Protein AF-A0A8H3GCD7-F1 (afdb_monomer)

Organism: NCBI:txid456999

pLDDT: mean 83.31, std 15.94, range [31.16, 98.81]

Nearest PDB structures (foldseek):
  2j89-assembly1_A  TM=9.408E-01  e=2.373E-15  Populus trichocarpa
  7ot4-assembly1_A  TM=9.331E-01  e=2.633E-15  Escherichia coli
  1ff3-assembly3_C  TM=9.382E-01  e=7.830E-15  Escherichia coli
  1ff3-assembly2_B  TM=9.367E-01  e=1.706E-14  Escherichia coli
  6agv-assembly1_A  TM=9.580E-01  e=3.286E-13  Mus musculus

Radius of gyration: 29.62 Å; Cα contacts (8 Å, |Δi|>4): 896; chains: 1; bounding box: 62×45×95 Å

Foldseek 3Di:
DDPDQDWDKWKWFAAALLLVQQVCCVVCVVQFFDDKFWFWFQFDDPQDAPVNVVVQPGLIATMMMTTGRCVRDPLLNVLLVSPVRFPQQDAQDTVPRHHSNRGTEIADADPVSLVSNVVSQVVCCVPPPVVVVTDGPYYYHHTDDTHTHDPCSTNVCVVCCPLPPPCQVVQQVPLPDAEDEDADEDDCPDDDDPPQVLVSPLVSLQHQHYAYYAYHYADDAPDPSVLSSVLNNLVNHLNHQEDHYAYAHPDDDPGAAECQSNLVVNDLPDDNQNHQYDAHHYQHDQVVVCCQPPCVRSVQSHLLRVQNHAAYHDYHHLNHDQDQEHQLAVVCNSHVNYQAYHYELSNLLSCLPHPVLQRHQHYAYEDLQSDDEDSCVSVLVRQDALSNANHAYYEYEYPDPRPDAAELSSVVSVCRNYVNHQEYEYAGHHPDPVSNCVVVVPNPRHDDDYPYD

InterPro domains:
  IPR002569 Peptide methionine sulphoxide reductase MsrA domain [MF_01401] (7-171)
  IPR002569 Peptide methionine sulphoxide reductase MsrA domain [PF01625] (9-164)
  IPR002569 Peptide methionine sulphoxide reductase MsrA domain [TIGR00401] (8-162)
  IPR036509 Peptide methionine sulphoxide reductase MsrA superfamily [G3DSA:3.30.1060.10] (1-170)
  IPR036509 Peptide methionine sulphoxide reductase MsrA superfamily [SSF55068] (4-165)

Sequence (453 aa):
MASSDKVEVATFASGCFWGTEHIFVKHYKDKGLLKSQVGFTGGDVANPTYRQVCNKDTGHAEAARIEFDPAQLGYAELVEFFYRTHNPTTLDRQGNDVGPQYRSAIFTHSPEQERIAKEVTAEVQAKHFDPKGLKIVTSILPAGDWWAADESHQLYLFKNPNFAPADFYCFSAHRELKSVQISNGFVSTGEDEVENWMDRLPELLVFTNLTHFLFKSEAMGNNDSYIEAMTSLLESSPSLESLILNIEDVGKSAWAYSLTPVLEALGDQFVLPRLRTLRILGDVETEWYRFADDTTYPLRAFLVRHPRIRNFGIGLSPDGELYDGIDPDLLAELLPSVQHLAFPMFLCESVVTSKLALQIETLAITNLYLYDDDPFGPTFEVLCEDSLPKLRTLEIWASGGCEYKLETEVVEAFLLAAKELEVLDFEIQVDDIDEFESLLGTTDNLCRKSTSR

Solvent-accessible surface area (backbone atoms only — not comparable to full-atom values): 24217 Å² total; per-residue (Å²): 135,81,87,73,91,58,72,42,66,46,32,42,21,59,7,63,26,47,62,49,40,48,55,51,46,73,72,23,56,94,48,33,43,73,47,77,46,34,26,38,33,73,41,80,56,77,83,68,51,74,69,51,45,73,66,53,78,32,55,30,25,28,21,23,37,38,34,27,34,62,92,65,35,51,70,60,57,53,51,52,49,55,64,71,75,47,62,45,59,39,77,30,25,32,90,88,42,74,37,63,27,16,22,34,33,40,33,28,79,44,74,66,48,46,51,42,47,55,51,50,50,51,52,47,34,64,72,71,24,50,88,71,78,48,59,75,60,54,43,82,42,76,56,63,68,78,39,74,51,59,76,80,55,46,64,30,52,76,77,34,52,72,80,62,43,86,67,59,71,46,59,50,65,40,71,80,47,35,68,49,76,49,76,50,77,75,76,86,58,83,74,97,54,82,78,56,62,46,72,77,42,42,70,76,42,36,33,76,45,26,29,34,42,37,41,37,31,51,52,54,72,79,44,71,42,49,37,53,22,53,34,45,24,54,71,39,21,60,59,25,28,30,43,35,38,38,34,42,70,90,69,93,67,98,39,52,37,57,68,45,66,28,44,55,73,58,36,95,84,64,76,52,88,49,36,30,31,45,29,42,32,42,30,17,42,56,59,57,66,42,54,62,71,32,79,78,30,46,61,47,45,48,34,65,75,42,52,61,28,28,33,42,30,43,28,52,22,91,90,31,77,90,59,100,45,48,62,26,66,59,53,27,68,49,44,68,43,34,25,31,43,34,36,34,44,63,38,44,43,26,45,59,72,14,73,39,18,65,50,23,34,30,46,34,39,27,61,53,44,81,43,94,73,71,77,51,56,72,36,58,77,67,61,39,73,56,44,24,61,45,22,30,33,43,34,43,41,47,57,82,86,48,83,56,48,52,48,58,66,58,55,50,48,49,46,47,11,14,78,59,44,34,34,51,36,41,36,66,53,60,69,49,66,68,61,41,52,50,59,61,65,72,43,93,65,56,48,82,47,70,82,63,130

Structure (mmCIF, N/CA/C/O backbone):
data_AF-A0A8H3GCD7-F1
#
_entry.id   AF-A0A8H3GCD7-F1
#
loop_
_atom_site.group_PDB
_atom_site.id
_atom_site.type_symbol
_atom_site.label_atom_id
_atom_site.label_alt_id
_atom_site.label_comp_id
_atom_site.label_asym_id
_atom_site.label_entity_id
_atom_site.label_seq_id
_atom_site.pdbx_PDB_ins_code
_atom_site.Cartn_x
_atom_site.Cartn_y
_atom_site.Cartn_z
_atom_site.occupancy
_atom_site.B_iso_or_equiv
_atom_site.auth_seq_id
_atom_site.auth_comp_id
_atom_site.auth_asym_id
_atom_site.auth_atom_id
_atom_site.pdbx_PDB_model_num
ATOM 1 N N . MET A 1 1 ? 28.908 -23.692 -50.984 1.00 35.31 1 MET A N 1
ATOM 2 C CA . MET A 1 1 ? 29.854 -22.558 -50.982 1.00 35.31 1 MET A CA 1
ATOM 3 C C . MET A 1 1 ? 29.394 -21.586 -49.907 1.00 35.31 1 MET A C 1
ATOM 5 O O . MET A 1 1 ? 28.250 -21.170 -49.972 1.00 35.31 1 MET A O 1
ATOM 9 N N . ALA A 1 2 ? 30.272 -21.351 -48.925 1.00 34.25 2 ALA A N 1
ATOM 10 C CA . ALA A 1 2 ? 30.241 -20.352 -47.848 1.00 34.25 2 ALA A CA 1
ATOM 11 C C . ALA A 1 2 ? 28.932 -20.183 -47.040 1.00 34.25 2 ALA A C 1
ATOM 13 O O . ALA A 1 2 ? 28.189 -19.232 -47.251 1.00 34.25 2 ALA A O 1
ATOM 14 N N . SER A 1 3 ? 28.707 -21.052 -46.044 1.00 40.25 3 SER A N 1
ATOM 15 C CA . SER A 1 3 ? 28.036 -20.616 -44.810 1.00 40.25 3 SER A CA 1
ATOM 16 C C . SER A 1 3 ? 29.073 -19.777 -44.063 1.00 40.25 3 SER A C 1
ATOM 18 O O . SER A 1 3 ? 30.135 -20.276 -43.704 1.00 40.25 3 SER A O 1
ATOM 20 N N . SER A 1 4 ? 28.849 -18.470 -44.012 1.00 44.53 4 SER A N 1
ATOM 21 C CA . SER A 1 4 ? 29.680 -17.552 -43.245 1.00 44.53 4 SER A CA 1
ATOM 22 C C . SER A 1 4 ? 29.237 -17.647 -41.791 1.00 44.53 4 SER A C 1
ATOM 24 O O . SER A 1 4 ? 28.093 -17.303 -41.512 1.00 44.53 4 SER A O 1
ATOM 26 N N . ASP A 1 5 ? 30.148 -18.036 -40.898 1.00 56.69 5 ASP A N 1
ATOM 27 C CA . ASP A 1 5 ? 30.081 -17.871 -39.437 1.00 56.69 5 ASP A CA 1
ATOM 28 C C . ASP A 1 5 ? 29.991 -16.374 -39.063 1.00 56.69 5 ASP A C 1
ATOM 30 O O . ASP A 1 5 ? 30.919 -15.792 -38.499 1.00 56.69 5 ASP A O 1
ATOM 34 N N . LYS A 1 6 ? 28.936 -15.672 -39.491 1.00 78.69 6 LYS A N 1
ATOM 35 C CA . LYS A 1 6 ? 28.833 -14.222 -39.312 1.00 78.69 6 LYS A CA 1
ATOM 36 C C . LYS A 1 6 ? 28.045 -13.928 -38.050 1.00 78.69 6 LYS A C 1
ATOM 38 O O . LYS A 1 6 ? 26.835 -13.807 -38.100 1.00 78.69 6 LYS A O 1
ATOM 43 N N . VAL A 1 7 ? 28.746 -13.807 -36.930 1.00 93.50 7 VAL A N 1
ATOM 44 C CA . VAL A 1 7 ? 28.170 -13.246 -35.705 1.00 93.50 7 VAL A CA 1
ATOM 45 C C . VAL A 1 7 ? 27.760 -11.800 -35.975 1.00 93.50 7 VAL A C 1
ATOM 47 O O . VAL A 1 7 ? 28.567 -11.006 -36.467 1.00 93.50 7 VAL A O 1
ATOM 50 N N . GLU A 1 8 ? 26.514 -11.461 -35.664 1.00 97.12 8 GLU A N 1
ATOM 51 C CA . GLU A 1 8 ? 26.020 -10.087 -35.687 1.00 97.12 8 GLU A CA 1
ATOM 52 C C . GLU A 1 8 ? 25.859 -9.537 -34.272 1.00 97.12 8 GLU A C 1
ATOM 54 O O . GLU A 1 8 ? 25.695 -10.281 -33.307 1.00 97.12 8 GLU A O 1
ATOM 59 N N . VAL A 1 9 ? 25.927 -8.210 -34.155 1.00 98.06 9 VAL A N 1
ATOM 60 C CA . VAL A 1 9 ? 25.816 -7.495 -32.882 1.00 98.06 9 VAL A CA 1
ATOM 61 C C . VAL A 1 9 ? 24.574 -6.621 -32.909 1.00 98.06 9 VAL A C 1
ATOM 63 O O . VAL A 1 9 ? 24.376 -5.849 -33.845 1.00 98.06 9 VAL A O 1
ATOM 66 N N . ALA A 1 10 ? 23.754 -6.718 -31.870 1.00 97.69 10 ALA A N 1
ATOM 67 C CA . ALA A 1 10 ? 22.658 -5.803 -31.587 1.00 97.69 10 ALA A CA 1
ATOM 68 C C . ALA A 1 10 ? 22.927 -5.079 -30.262 1.00 97.69 10 ALA A C 1
ATOM 70 O O . ALA A 1 10 ? 23.525 -5.647 -29.347 1.00 97.69 10 ALA A O 1
ATOM 71 N N . THR A 1 11 ? 22.532 -3.812 -30.135 1.00 98.69 11 THR A N 1
ATOM 72 C CA . THR A 1 11 ? 22.706 -3.057 -28.886 1.00 98.69 11 THR A CA 1
ATOM 73 C C . THR A 1 11 ? 21.426 -2.316 -28.533 1.00 98.69 11 THR A C 1
ATOM 75 O O . THR A 1 11 ? 20.917 -1.526 -29.326 1.00 98.69 11 THR A O 1
ATOM 78 N N . PHE A 1 12 ? 20.911 -2.595 -27.338 1.00 98.56 12 PHE A N 1
ATOM 79 C CA . PHE A 1 12 ? 19.609 -2.139 -26.863 1.00 98.56 12 PHE A CA 1
ATOM 80 C C . PHE A 1 12 ? 19.746 -1.470 -25.496 1.00 98.56 12 PHE A C 1
ATOM 82 O O . PHE A 1 12 ? 20.410 -2.014 -24.617 1.00 98.56 12 PHE A O 1
ATOM 89 N N . ALA A 1 13 ? 19.094 -0.324 -25.315 1.00 98.06 13 ALA A N 1
ATOM 90 C CA . ALA A 1 13 ? 18.926 0.359 -24.037 1.00 98.06 13 ALA A CA 1
ATOM 91 C C . ALA A 1 13 ? 17.435 0.432 -23.697 1.00 98.06 13 ALA A C 1
ATOM 93 O O . ALA A 1 13 ? 16.632 0.887 -24.514 1.00 98.06 13 ALA A O 1
ATOM 94 N N . SER A 1 14 ? 17.061 -0.046 -22.514 1.00 94.31 14 SER A N 1
ATOM 95 C CA . SER A 1 14 ? 15.663 -0.132 -22.071 1.00 94.31 14 SER A CA 1
ATOM 96 C C . SER A 1 14 ? 15.550 -0.075 -20.548 1.00 94.31 14 SER A C 1
ATOM 98 O O . SER A 1 14 ? 14.868 -0.899 -19.946 1.00 94.31 14 SER A O 1
ATOM 100 N N . GLY A 1 15 ? 16.214 0.900 -19.923 1.00 91.38 15 GLY A N 1
ATOM 101 C CA . GLY A 1 15 ? 16.284 1.026 -18.462 1.00 91.38 15 GLY A CA 1
ATOM 102 C C . GLY A 1 15 ? 17.537 0.369 -17.895 1.00 91.38 15 GLY A C 1
ATOM 103 O O . GLY A 1 15 ? 18.540 0.278 -18.605 1.00 91.38 15 GLY A O 1
ATOM 104 N N . CYS A 1 16 ? 17.482 -0.101 -16.645 1.00 90.31 16 CYS A N 1
ATOM 105 C CA . CYS A 1 16 ? 18.598 -0.819 -16.036 1.00 90.31 16 CYS A CA 1
ATOM 106 C C . CYS A 1 16 ? 19.092 -1.966 -16.939 1.00 90.31 16 CYS A C 1
ATOM 108 O O . CYS A 1 16 ? 18.348 -2.887 -17.322 1.00 90.31 16 CYS A O 1
ATOM 110 N N . PHE A 1 17 ? 20.382 -1.940 -17.279 1.00 92.75 17 PHE A N 1
ATOM 111 C CA . PHE A 1 17 ? 20.977 -2.937 -18.172 1.00 92.75 17 PHE A CA 1
ATOM 112 C C . PHE A 1 17 ? 20.980 -4.368 -17.605 1.00 92.75 17 PHE A C 1
ATOM 114 O O . PHE A 1 17 ? 21.063 -5.320 -18.380 1.00 92.75 17 PHE A O 1
ATOM 121 N N . TRP A 1 18 ? 20.808 -4.548 -16.288 1.00 88.06 18 TRP A N 1
ATOM 122 C CA . TRP A 1 18 ? 20.750 -5.857 -15.637 1.00 88.06 18 TRP A CA 1
ATOM 123 C C . TRP A 1 18 ? 19.486 -6.608 -16.043 1.00 88.06 18 TRP A C 1
ATOM 125 O O . TRP A 1 18 ? 19.556 -7.776 -16.429 1.00 88.06 18 TRP A O 1
ATOM 135 N N . GLY A 1 19 ? 18.336 -5.925 -16.005 1.00 85.25 19 GLY A N 1
ATOM 136 C CA . GLY A 1 19 ? 17.061 -6.474 -16.464 1.00 85.25 19 GLY A CA 1
ATOM 137 C C . GLY A 1 19 ? 17.069 -6.719 -17.971 1.00 85.25 19 GLY A C 1
ATOM 138 O O . GLY A 1 19 ? 16.658 -7.787 -18.430 1.00 85.25 19 GLY A O 1
ATOM 139 N N . THR A 1 20 ? 17.624 -5.767 -18.729 1.00 89.50 20 THR A N 1
ATOM 140 C CA . THR A 1 20 ? 17.750 -5.869 -20.189 1.00 89.50 20 THR A CA 1
ATOM 141 C C . THR A 1 20 ? 18.585 -7.092 -20.588 1.00 89.50 20 THR A C 1
ATOM 143 O O . THR A 1 20 ? 18.106 -7.952 -21.321 1.00 89.50 20 THR A O 1
ATOM 146 N N . GLU A 1 21 ? 19.805 -7.253 -20.072 1.00 96.19 21 GLU A N 1
ATOM 147 C CA . GLU A 1 21 ? 20.622 -8.437 -20.363 1.00 96.19 21 GLU A CA 1
ATOM 148 C C . GLU A 1 21 ? 19.923 -9.732 -19.936 1.00 96.19 21 GLU A C 1
ATOM 150 O O . GLU A 1 21 ? 19.858 -10.689 -20.713 1.00 96.19 21 GLU A O 1
ATOM 155 N N . HIS A 1 22 ? 19.365 -9.761 -18.723 1.00 90.06 22 HIS A N 1
ATOM 156 C CA . HIS A 1 22 ? 18.743 -10.961 -18.181 1.00 90.06 22 HIS A CA 1
ATOM 157 C C . HIS A 1 22 ? 17.604 -11.473 -19.066 1.00 90.06 22 HIS A C 1
ATOM 159 O O . HIS A 1 22 ? 17.547 -12.673 -19.349 1.00 90.06 22 HIS A O 1
ATOM 165 N N . ILE A 1 23 ? 16.718 -10.589 -19.537 1.00 86.25 23 ILE A N 1
ATOM 166 C CA . ILE A 1 23 ? 15.549 -11.004 -20.317 1.00 86.25 23 ILE A CA 1
ATOM 167 C C . ILE A 1 23 ? 15.937 -11.514 -21.713 1.00 86.25 23 ILE A C 1
ATOM 169 O O . ILE A 1 23 ? 15.388 -12.525 -22.161 1.00 86.25 23 ILE A O 1
ATOM 173 N N . PHE A 1 24 ? 16.931 -10.896 -22.364 1.00 92.31 24 PHE A N 1
ATOM 174 C CA . PHE A 1 24 ? 17.464 -11.368 -23.647 1.00 92.31 24 PHE A CA 1
ATOM 175 C C . PHE A 1 24 ? 18.156 -12.724 -23.504 1.00 92.31 24 PHE A C 1
ATOM 177 O O . PHE A 1 24 ? 17.838 -13.656 -24.244 1.00 92.31 24 PHE A O 1
ATOM 184 N N . VAL A 1 25 ? 19.051 -12.870 -22.520 1.00 92.88 25 VAL A N 1
ATOM 185 C CA . VAL A 1 25 ? 19.749 -14.138 -22.268 1.00 92.88 25 VAL A CA 1
ATOM 186 C C . VAL A 1 25 ? 18.744 -15.235 -21.929 1.00 92.88 25 VAL A C 1
ATOM 188 O O . VAL A 1 25 ? 18.764 -16.293 -22.551 1.00 92.88 25 VAL A O 1
ATOM 191 N N . LYS A 1 26 ? 17.808 -14.993 -21.005 1.00 88.62 26 LYS A N 1
ATOM 192 C CA . LYS A 1 26 ? 16.801 -15.989 -20.609 1.00 88.62 26 LYS A CA 1
ATOM 193 C C . LYS A 1 26 ? 15.942 -16.450 -21.788 1.00 88.62 26 LYS A C 1
ATOM 195 O O . LYS A 1 26 ? 15.589 -17.625 -21.852 1.00 88.62 26 LYS A O 1
ATOM 200 N N . HIS A 1 27 ? 15.597 -15.549 -22.708 1.00 90.25 27 HIS A N 1
ATOM 201 C CA . HIS A 1 27 ? 14.736 -15.888 -23.837 1.00 90.25 27 HIS A CA 1
ATOM 202 C C . HIS A 1 27 ? 15.474 -16.581 -24.992 1.00 90.25 27 HIS A C 1
ATOM 204 O O . HIS A 1 27 ? 14.893 -17.477 -25.619 1.00 90.25 27 HIS A O 1
ATOM 210 N N . TYR A 1 28 ? 16.722 -16.181 -25.270 1.00 92.94 28 TYR A N 1
ATOM 211 C CA . TYR A 1 28 ? 17.442 -16.556 -26.493 1.00 92.94 28 TYR A CA 1
ATOM 212 C C . TYR A 1 28 ? 18.707 -17.401 -26.298 1.00 92.94 28 TYR A C 1
ATOM 214 O O . TYR A 1 28 ? 19.298 -17.794 -27.303 1.00 92.94 28 TYR A O 1
ATOM 222 N N . LYS A 1 29 ? 19.122 -17.725 -25.062 1.00 90.06 29 LYS A N 1
ATOM 223 C CA . LYS A 1 29 ? 20.351 -18.503 -24.780 1.00 90.06 29 LYS A CA 1
ATOM 224 C C . LYS A 1 29 ? 20.493 -19.773 -25.630 1.00 90.06 29 LYS A C 1
ATOM 226 O O . LYS A 1 29 ? 21.585 -20.066 -26.096 1.00 90.06 29 LYS A O 1
ATOM 231 N N . ASP A 1 30 ? 19.394 -20.486 -25.865 1.00 91.06 30 ASP A N 1
ATOM 232 C CA . ASP A 1 30 ? 19.376 -21.725 -26.659 1.00 91.06 30 ASP A CA 1
ATOM 233 C C . ASP A 1 30 ? 18.706 -21.532 -28.036 1.00 91.06 30 ASP A C 1
ATOM 235 O O . ASP A 1 30 ? 18.241 -22.486 -28.658 1.00 91.06 30 ASP A O 1
ATOM 239 N N . LYS A 1 31 ? 18.606 -20.280 -28.499 1.00 92.62 31 LYS A N 1
ATOM 240 C CA . LYS A 1 31 ? 17.922 -19.872 -29.737 1.00 92.62 31 LYS A CA 1
ATOM 241 C C . LYS A 1 31 ? 18.763 -18.895 -30.566 1.00 92.62 31 LYS A C 1
ATOM 243 O O . LYS A 1 31 ? 18.234 -17.943 -31.123 1.00 92.62 31 LYS A O 1
ATOM 248 N N . GLY A 1 32 ? 20.079 -19.093 -30.605 1.00 93.50 32 GLY A N 1
ATOM 249 C CA . GLY A 1 32 ? 20.980 -18.299 -31.446 1.00 93.50 32 GLY A CA 1
ATOM 250 C C . GLY A 1 32 ? 21.609 -17.066 -30.789 1.00 93.50 32 GLY A C 1
ATOM 251 O O . GLY A 1 32 ? 22.416 -16.412 -31.443 1.00 93.50 32 GLY A O 1
ATOM 252 N N . LEU A 1 33 ? 21.327 -16.752 -29.516 1.00 97.12 33 LEU A N 1
ATOM 253 C CA . LEU A 1 33 ? 22.147 -15.796 -28.757 1.00 97.12 33 LEU A CA 1
ATOM 254 C C . LEU A 1 33 ? 23.469 -16.464 -28.369 1.00 97.12 33 LEU A C 1
ATOM 256 O O . LEU A 1 33 ? 23.478 -17.504 -27.717 1.00 97.12 33 LEU A O 1
ATOM 260 N N . LEU A 1 34 ? 24.584 -15.852 -28.758 1.00 96.62 34 LEU A N 1
ATOM 261 C CA . LEU A 1 34 ? 25.930 -16.389 -28.555 1.00 96.62 34 LEU A CA 1
ATOM 262 C C . LEU A 1 34 ? 26.604 -15.787 -27.321 1.00 96.62 34 LEU A C 1
ATOM 264 O O . LEU A 1 34 ? 27.264 -16.500 -26.566 1.00 96.62 34 LEU A O 1
ATOM 268 N N . LYS A 1 35 ? 26.439 -14.477 -27.107 1.00 96.88 35 LYS A N 1
ATOM 269 C CA . LYS A 1 35 ? 27.037 -13.757 -25.976 1.00 96.88 35 LYS A CA 1
ATOM 270 C C . LYS A 1 35 ? 26.239 -12.502 -25.632 1.00 96.88 35 LYS A C 1
ATOM 272 O O . LYS A 1 35 ? 25.674 -11.858 -26.514 1.00 96.88 35 LYS A O 1
ATOM 277 N N . SER A 1 36 ? 26.233 -12.140 -24.354 1.00 97.19 36 SER A N 1
ATOM 278 C CA . SER A 1 36 ? 25.742 -10.853 -23.865 1.00 97.19 36 SER A CA 1
ATOM 279 C C . SER A 1 36 ? 26.852 -10.084 -23.148 1.00 97.19 36 SER A C 1
ATOM 281 O O . SER A 1 36 ? 27.802 -10.679 -22.632 1.00 97.19 36 SER A O 1
ATOM 283 N N . GLN A 1 37 ? 26.748 -8.758 -23.157 1.00 97.94 37 GLN A N 1
ATOM 284 C CA . GLN A 1 37 ? 27.563 -7.875 -22.332 1.00 97.94 37 GLN A CA 1
ATOM 285 C C . GLN A 1 37 ? 26.783 -6.599 -22.014 1.00 97.94 37 GLN A C 1
ATOM 287 O O . GLN A 1 37 ? 26.202 -5.998 -22.918 1.00 97.94 37 GLN A O 1
ATOM 292 N N . VAL A 1 38 ? 26.817 -6.140 -20.766 1.00 97.56 38 VAL A N 1
ATOM 293 C CA . VAL A 1 38 ? 26.276 -4.830 -20.371 1.00 97.56 38 VAL A CA 1
ATOM 294 C C . VAL A 1 38 ? 27.349 -3.747 -20.368 1.00 97.56 38 VAL A C 1
ATOM 296 O O . VAL A 1 38 ? 28.534 -4.015 -20.142 1.00 97.56 38 VAL A O 1
ATOM 299 N N . GLY A 1 39 ? 26.945 -2.512 -20.640 1.00 94.50 39 GLY A N 1
ATOM 300 C CA . GLY A 1 39 ? 27.859 -1.383 -20.725 1.00 94.50 39 GLY A CA 1
ATOM 301 C C . GLY A 1 39 ? 27.166 -0.066 -21.034 1.00 94.50 39 GLY A C 1
ATOM 302 O O . GLY A 1 39 ? 25.944 0.053 -20.942 1.00 94.50 39 GLY A O 1
ATOM 303 N N . PHE A 1 40 ? 27.978 0.918 -21.404 1.00 95.88 40 PHE A N 1
ATOM 304 C CA . PHE A 1 40 ? 27.573 2.297 -21.638 1.00 95.88 40 PHE A CA 1
ATOM 305 C C . PHE A 1 40 ? 27.879 2.707 -23.080 1.00 95.88 40 PHE A C 1
ATOM 307 O O . PHE A 1 40 ? 28.957 2.405 -23.606 1.00 95.88 40 PHE A O 1
ATOM 314 N N . THR A 1 41 ? 26.936 3.388 -23.733 1.00 97.44 41 THR A N 1
ATOM 315 C CA . THR A 1 41 ? 27.113 3.894 -25.104 1.00 97.44 41 THR A CA 1
ATOM 316 C C . THR A 1 41 ? 26.213 5.095 -25.403 1.00 97.44 41 THR A C 1
ATOM 318 O O . THR A 1 41 ? 25.260 5.377 -24.678 1.00 97.44 41 THR A O 1
ATOM 321 N N . GLY A 1 42 ? 26.500 5.808 -26.494 1.00 94.38 42 GLY A N 1
ATOM 322 C CA . GLY A 1 42 ? 25.681 6.923 -26.975 1.00 94.38 42 GLY A CA 1
ATOM 323 C C . GLY A 1 42 ? 25.852 8.241 -26.216 1.00 94.38 42 GLY A C 1
ATOM 324 O O . GLY A 1 42 ? 25.016 9.122 -26.398 1.00 94.38 42 GLY A O 1
ATOM 325 N N . GLY A 1 43 ? 26.879 8.359 -25.370 1.00 93.12 43 GLY A N 1
ATOM 326 C CA . GLY A 1 43 ? 27.286 9.586 -24.680 1.00 93.12 43 GLY A CA 1
ATOM 327 C C . GLY A 1 43 ? 28.672 10.087 -25.087 1.00 93.12 43 GLY A C 1
ATOM 328 O O . GLY A 1 43 ? 29.354 9.472 -25.907 1.00 93.12 43 GLY A O 1
ATOM 329 N N . ASP A 1 44 ? 29.098 11.186 -24.464 1.00 89.81 44 ASP A N 1
ATOM 330 C CA . ASP A 1 44 ? 30.265 11.975 -24.890 1.00 89.81 44 ASP A CA 1
ATOM 331 C C . ASP A 1 44 ? 31.530 11.719 -24.050 1.00 89.81 44 ASP A C 1
ATOM 333 O O . ASP A 1 44 ? 32.639 12.094 -24.436 1.00 89.81 44 ASP A O 1
ATOM 337 N N . VAL A 1 45 ? 31.391 11.086 -22.881 1.00 84.06 45 VAL A N 1
ATOM 338 C CA . VAL A 1 45 ? 32.514 10.848 -21.959 1.00 84.06 45 VAL A CA 1
ATOM 339 C C . VAL A 1 45 ? 33.236 9.549 -22.314 1.00 84.06 45 VAL A C 1
ATOM 341 O O . VAL A 1 45 ? 32.634 8.477 -22.303 1.00 84.06 45 VAL A O 1
ATOM 344 N N . ALA A 1 46 ? 34.539 9.616 -22.587 1.00 88.00 46 ALA A N 1
ATOM 345 C CA . ALA A 1 46 ? 35.352 8.425 -22.828 1.00 88.00 46 ALA A CA 1
ATOM 346 C C . ALA A 1 46 ? 35.638 7.655 -21.527 1.00 88.00 46 ALA A C 1
ATOM 348 O O . ALA A 1 46 ? 35.919 8.264 -20.495 1.00 88.00 46 ALA A O 1
ATOM 349 N N . ASN A 1 47 ? 35.619 6.321 -21.599 1.00 82.19 47 ASN A N 1
ATOM 350 C CA . ASN A 1 47 ? 35.868 5.401 -20.483 1.00 82.19 47 ASN A CA 1
ATOM 351 C C . ASN A 1 47 ? 35.118 5.773 -19.182 1.00 82.19 47 ASN A C 1
ATOM 353 O O . ASN A 1 47 ? 35.758 5.964 -18.142 1.00 82.19 47 ASN A O 1
ATOM 357 N N . PRO A 1 48 ? 33.780 5.932 -19.232 1.00 80.06 48 PRO A N 1
ATOM 358 C CA . PRO A 1 48 ? 32.992 6.329 -18.080 1.00 80.06 48 PRO A CA 1
ATOM 359 C C . PRO A 1 48 ? 32.976 5.213 -17.032 1.00 80.06 48 PRO A C 1
ATOM 361 O O . PRO A 1 48 ? 32.818 4.033 -17.341 1.00 80.06 48 PRO A O 1
ATOM 364 N N . THR A 1 49 ? 33.088 5.596 -15.766 1.00 70.00 49 THR A N 1
ATOM 365 C CA . THR A 1 49 ? 32.775 4.703 -14.645 1.00 70.00 49 THR A CA 1
ATOM 366 C C . THR A 1 49 ? 31.263 4.624 -14.439 1.00 70.00 49 THR A C 1
ATOM 368 O O . THR A 1 49 ? 30.547 5.589 -14.716 1.00 70.00 49 THR A O 1
ATOM 371 N N . TYR A 1 50 ? 30.770 3.521 -13.867 1.00 68.25 50 TYR A N 1
ATOM 372 C CA . TYR A 1 50 ? 29.349 3.381 -13.517 1.00 68.25 50 TYR A CA 1
ATOM 373 C C . TYR A 1 50 ? 28.836 4.568 -12.683 1.00 68.25 50 TYR A C 1
ATOM 375 O O . TYR A 1 50 ? 27.786 5.133 -12.979 1.00 68.25 50 TYR A O 1
ATOM 383 N N . ARG A 1 51 ? 29.632 5.038 -11.709 1.00 63.72 51 ARG A N 1
ATOM 384 C CA . ARG A 1 51 ? 29.297 6.209 -10.880 1.00 63.72 51 ARG A CA 1
ATOM 385 C C . ARG A 1 51 ? 29.129 7.490 -11.704 1.00 63.72 51 ARG A C 1
ATOM 387 O O . ARG A 1 51 ? 28.238 8.280 -11.417 1.00 63.72 51 ARG A O 1
ATOM 394 N N . GLN A 1 52 ? 29.955 7.703 -12.729 1.00 60.59 52 GLN A N 1
ATOM 395 C CA . GLN A 1 52 ? 29.810 8.865 -13.613 1.00 60.59 52 GLN A CA 1
ATOM 396 C C . GLN A 1 52 ? 28.528 8.785 -14.446 1.00 60.59 52 GLN A C 1
ATOM 398 O O . GLN A 1 52 ? 27.879 9.805 -14.646 1.00 60.59 52 GLN A O 1
ATOM 403 N N . VAL A 1 53 ? 28.135 7.590 -14.893 1.00 72.50 53 VAL A N 1
ATOM 404 C CA . VAL A 1 53 ? 26.873 7.395 -15.625 1.00 72.50 53 VAL A CA 1
ATOM 405 C C . VAL A 1 53 ? 25.663 7.601 -14.711 1.00 72.50 53 VAL A C 1
ATOM 407 O O . VAL A 1 53 ? 24.726 8.292 -15.104 1.00 72.50 53 VAL A O 1
ATOM 410 N N . CYS A 1 54 ? 25.721 7.120 -13.464 1.00 62.69 54 CYS A N 1
ATOM 411 C CA . CYS A 1 54 ? 24.680 7.348 -12.454 1.00 62.69 54 CYS A CA 1
ATOM 412 C C . CYS A 1 54 ? 24.436 8.840 -12.166 1.00 62.69 54 CYS A C 1
ATOM 414 O O . CYS A 1 54 ? 23.302 9.236 -11.901 1.00 62.69 54 CYS A O 1
ATOM 416 N N . ASN A 1 55 ? 25.475 9.676 -12.283 1.00 68.00 55 ASN A N 1
ATOM 417 C CA . ASN A 1 55 ? 25.383 11.132 -12.129 1.00 68.00 55 ASN A CA 1
ATOM 418 C C . ASN A 1 55 ? 24.694 11.839 -13.314 1.00 68.00 55 ASN A C 1
ATOM 420 O O . ASN A 1 55 ? 24.570 13.055 -13.291 1.00 68.00 55 ASN A O 1
ATOM 424 N N . LYS A 1 56 ? 24.232 11.102 -14.337 1.00 80.56 56 LYS A N 1
ATOM 425 C CA . LYS A 1 56 ? 23.396 11.573 -15.465 1.00 80.56 56 LYS A CA 1
ATOM 426 C C . LYS A 1 56 ? 24.066 12.532 -16.465 1.00 80.56 56 LYS A C 1
ATOM 428 O O . LYS A 1 56 ? 23.515 12.755 -17.539 1.00 80.56 56 LYS A O 1
ATOM 433 N N . ASP A 1 57 ? 25.283 12.999 -16.196 1.00 77.19 57 ASP A N 1
ATOM 434 C CA . ASP A 1 57 ? 25.958 14.041 -16.993 1.00 77.19 57 ASP A CA 1
ATOM 435 C C . ASP A 1 57 ? 26.861 13.518 -18.129 1.00 77.19 57 ASP A C 1
ATOM 437 O O . ASP A 1 57 ? 27.523 14.291 -18.818 1.00 77.19 57 ASP A O 1
ATOM 441 N N . THR A 1 58 ? 26.931 12.200 -18.344 1.00 85.50 58 THR A N 1
ATOM 442 C CA . THR A 1 58 ? 27.823 11.618 -19.371 1.00 85.50 58 THR A CA 1
ATOM 443 C C . THR A 1 58 ? 27.187 11.485 -20.756 1.00 85.50 58 THR A C 1
ATOM 445 O O . THR A 1 58 ? 27.894 11.232 -21.732 1.00 85.50 58 THR A O 1
ATOM 448 N N . GLY A 1 59 ? 25.856 11.583 -20.836 1.00 89.06 59 GLY A N 1
ATOM 449 C CA . GLY A 1 59 ? 25.067 11.304 -22.042 1.00 89.06 59 GLY A CA 1
ATOM 450 C C . GLY A 1 59 ? 24.917 9.813 -22.390 1.00 89.06 59 GLY A C 1
ATOM 451 O O . GLY A 1 59 ? 24.126 9.459 -23.270 1.00 89.06 59 GLY A O 1
ATOM 452 N N . HIS A 1 60 ? 25.630 8.907 -21.713 1.00 95.06 60 HIS A N 1
ATOM 453 C CA . HIS A 1 60 ? 25.550 7.476 -22.016 1.00 95.06 60 HIS A CA 1
ATOM 454 C C . HIS A 1 60 ? 24.212 6.878 -21.595 1.00 95.06 60 HIS A C 1
ATOM 456 O O . HIS A 1 60 ? 23.631 7.289 -20.598 1.00 95.06 60 HIS A O 1
ATOM 462 N N . ALA A 1 61 ? 23.735 5.907 -22.368 1.00 96.50 61 ALA A N 1
ATOM 463 C CA . ALA A 1 61 ? 22.692 4.976 -21.962 1.00 96.50 61 ALA A CA 1
ATOM 464 C C . ALA A 1 61 ? 23.321 3.730 -21.338 1.00 96.50 61 ALA A C 1
ATOM 466 O O . ALA A 1 61 ? 24.350 3.250 -21.822 1.00 96.50 61 ALA A O 1
ATOM 467 N N . GLU A 1 62 ? 22.659 3.174 -20.330 1.00 96.31 62 GLU A N 1
ATOM 468 C CA . GLU A 1 62 ? 22.843 1.780 -19.952 1.00 96.31 62 GLU A CA 1
ATOM 469 C C . GLU A 1 62 ? 22.268 0.880 -21.046 1.00 96.31 62 GLU A C 1
ATOM 471 O O . GLU A 1 62 ? 21.111 1.013 -21.448 1.00 96.31 62 GLU A O 1
ATOM 476 N N . ALA A 1 63 ? 23.093 -0.024 -21.566 1.00 97.81 63 ALA A N 1
ATOM 477 C CA . ALA A 1 63 ? 22.724 -0.859 -22.695 1.00 97.81 63 ALA A CA 1
ATOM 478 C C . ALA A 1 63 ? 23.237 -2.292 -22.546 1.00 97.81 63 ALA A C 1
ATOM 480 O O . ALA A 1 63 ? 24.261 -2.555 -21.912 1.00 97.81 63 ALA A O 1
ATOM 481 N N . ALA A 1 64 ? 22.539 -3.216 -23.200 1.00 98.19 64 ALA A N 1
ATOM 482 C CA . ALA A 1 64 ? 22.976 -4.584 -23.421 1.00 98.19 64 ALA A CA 1
ATOM 483 C C . ALA A 1 64 ? 23.402 -4.763 -24.882 1.00 98.19 64 ALA A C 1
ATOM 485 O O . ALA A 1 64 ? 22.668 -4.433 -25.818 1.00 98.19 64 ALA A O 1
ATOM 486 N N . ARG A 1 65 ? 24.594 -5.320 -25.076 1.00 98.31 65 ARG A N 1
ATOM 487 C CA . ARG A 1 65 ? 25.127 -5.767 -26.358 1.00 98.31 65 ARG A CA 1
ATOM 488 C C . ARG A 1 65 ? 24.926 -7.271 -26.484 1.00 98.31 65 ARG A C 1
ATOM 490 O O . ARG A 1 65 ? 25.411 -8.033 -25.652 1.00 98.31 65 ARG A O 1
ATOM 497 N N . ILE A 1 66 ? 24.234 -7.681 -27.539 1.00 98.12 66 ILE A N 1
ATOM 498 C CA . ILE A 1 66 ? 23.888 -9.068 -27.832 1.00 98.12 66 ILE A CA 1
ATOM 499 C C . ILE A 1 66 ? 24.622 -9.490 -29.103 1.00 98.12 66 ILE A C 1
ATOM 501 O O . ILE A 1 66 ? 24.398 -8.915 -30.165 1.00 98.12 66 ILE A O 1
ATOM 505 N N . GLU A 1 67 ? 25.496 -10.485 -28.992 1.00 98.19 67 GLU A N 1
ATOM 506 C CA . GLU A 1 67 ? 26.094 -11.182 -30.130 1.00 98.19 67 GLU A CA 1
ATOM 507 C C . GLU A 1 67 ? 25.212 -12.390 -30.470 1.00 98.19 67 GLU A C 1
ATOM 509 O O . GLU A 1 67 ? 24.909 -13.200 -29.588 1.00 98.19 67 GLU A O 1
ATOM 514 N N . PHE A 1 68 ? 24.781 -12.519 -31.723 1.00 97.69 68 PHE A N 1
ATOM 515 C CA . PHE A 1 68 ? 23.845 -13.559 -32.153 1.00 97.69 68 PHE A CA 1
ATOM 516 C C . PHE A 1 68 ? 24.225 -14.167 -33.508 1.00 97.69 68 PHE A C 1
ATOM 518 O O . PHE A 1 68 ? 24.934 -13.555 -34.309 1.00 97.69 68 PHE A O 1
ATOM 525 N N . ASP A 1 69 ? 23.753 -15.389 -33.748 1.00 97.00 69 ASP A N 1
ATOM 526 C CA . ASP A 1 69 ? 23.854 -16.081 -35.031 1.00 97.00 69 ASP A CA 1
ATOM 527 C C . ASP A 1 69 ? 22.648 -15.710 -35.920 1.00 97.00 69 ASP A C 1
ATOM 529 O O . ASP A 1 69 ? 21.534 -16.176 -35.651 1.00 97.00 69 ASP A O 1
ATOM 533 N N . PRO A 1 70 ? 22.833 -14.915 -36.993 1.00 95.38 70 PRO A N 1
ATOM 534 C CA . PRO A 1 70 ? 21.752 -14.486 -37.875 1.00 95.38 70 PRO A CA 1
ATOM 535 C C . PRO A 1 70 ? 21.125 -15.640 -38.673 1.00 95.38 70 PRO A C 1
ATOM 537 O O . PRO A 1 70 ? 20.072 -15.453 -39.280 1.00 95.38 70 PRO A O 1
ATOM 540 N N . ALA A 1 71 ? 21.736 -16.834 -38.687 1.00 94.25 71 ALA A N 1
ATOM 541 C CA . ALA A 1 71 ? 21.120 -18.029 -39.261 1.00 94.25 71 ALA A CA 1
ATOM 542 C C . ALA A 1 71 ? 20.050 -18.651 -38.344 1.00 94.25 71 ALA A C 1
ATOM 544 O O . ALA A 1 71 ? 19.213 -19.415 -38.827 1.00 94.25 71 ALA A O 1
ATOM 545 N N . GLN A 1 72 ? 20.075 -18.340 -37.043 1.00 94.88 72 GLN A N 1
ATOM 546 C CA . GLN A 1 72 ? 19.154 -18.879 -36.035 1.00 94.88 72 GLN A CA 1
ATOM 547 C C . GLN A 1 72 ? 18.224 -17.818 -35.439 1.00 94.88 72 GLN A C 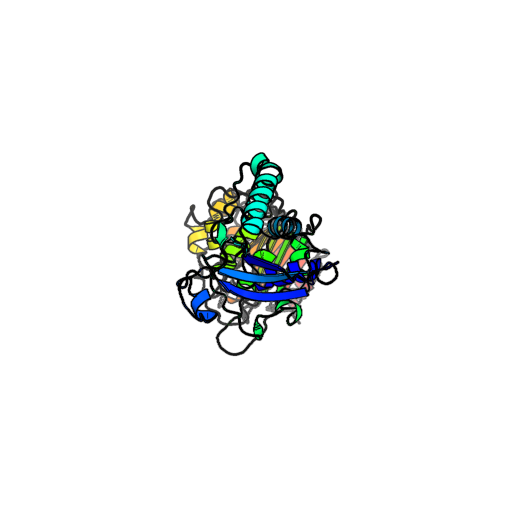1
ATOM 549 O O . GLN A 1 72 ? 17.089 -18.145 -35.102 1.00 94.88 72 GLN A O 1
ATOM 554 N N . LEU A 1 73 ? 18.688 -16.570 -35.322 1.00 95.38 73 LEU A N 1
ATOM 555 C CA . LEU A 1 73 ? 17.971 -15.468 -34.687 1.00 95.38 73 LEU A CA 1
ATOM 556 C C . LEU A 1 73 ? 18.013 -14.219 -35.568 1.00 95.38 73 LEU A C 1
ATOM 558 O O . LEU A 1 73 ? 19.082 -13.704 -35.879 1.00 95.38 73 LEU A O 1
ATOM 562 N N . GLY A 1 74 ? 16.849 -13.716 -35.974 1.00 96.69 74 GLY A N 1
ATOM 563 C CA . GLY A 1 74 ? 16.765 -12.529 -36.824 1.00 96.69 74 GLY A CA 1
ATOM 564 C C . GLY A 1 74 ? 16.878 -11.220 -36.036 1.00 96.69 74 GLY A C 1
ATOM 565 O O . GLY A 1 74 ? 16.329 -11.090 -34.945 1.00 96.69 74 GLY A O 1
ATOM 566 N N . TYR A 1 75 ? 17.491 -10.188 -36.627 1.00 98.31 75 TYR A N 1
ATOM 567 C CA . TYR A 1 75 ? 17.527 -8.855 -36.008 1.00 98.31 75 TYR A CA 1
ATOM 568 C C . TYR A 1 75 ? 16.121 -8.258 -35.803 1.00 98.31 75 TYR A C 1
ATOM 570 O O . TYR A 1 75 ? 15.856 -7.646 -34.773 1.00 98.31 75 TYR A O 1
ATOM 578 N N . ALA A 1 76 ? 15.190 -8.487 -36.738 1.00 98.25 76 ALA A N 1
ATOM 579 C CA . ALA A 1 76 ? 13.799 -8.045 -36.596 1.00 98.25 76 ALA A CA 1
ATOM 580 C C . ALA A 1 76 ? 13.110 -8.662 -35.364 1.00 98.25 76 ALA A C 1
ATOM 582 O O . ALA A 1 76 ? 12.383 -7.970 -34.656 1.00 98.25 76 ALA A O 1
ATOM 583 N N . GLU A 1 77 ? 13.389 -9.937 -35.076 1.00 97.19 77 GLU A N 1
ATOM 584 C CA . GLU A 1 77 ? 12.872 -10.649 -33.901 1.00 97.19 77 GLU A CA 1
ATOM 585 C C . GLU A 1 77 ? 13.439 -10.063 -32.599 1.00 97.19 77 GLU A C 1
ATOM 587 O O . GLU A 1 77 ? 12.698 -9.850 -31.639 1.00 97.19 77 GLU A O 1
ATOM 592 N N . LEU A 1 78 ? 14.730 -9.709 -32.583 1.00 98.06 78 LEU A N 1
ATOM 593 C CA . LEU A 1 78 ? 15.349 -9.011 -31.453 1.00 98.06 78 LEU A CA 1
ATOM 594 C C . LEU A 1 78 ? 14.716 -7.632 -31.204 1.00 98.06 78 LEU A C 1
ATOM 596 O O . LEU A 1 78 ? 14.443 -7.295 -30.052 1.00 98.06 78 LEU A O 1
ATOM 600 N N . VAL A 1 79 ? 14.450 -6.852 -32.259 1.00 98.62 79 VAL A N 1
ATOM 601 C CA . VAL A 1 79 ? 13.791 -5.537 -32.144 1.00 98.62 79 VAL A CA 1
ATOM 602 C C . VAL A 1 79 ? 12.337 -5.680 -31.685 1.00 98.62 79 VAL A C 1
ATOM 604 O O . VAL A 1 79 ? 11.882 -4.927 -30.827 1.00 98.62 79 VAL A O 1
ATOM 607 N N . GLU A 1 80 ? 11.593 -6.654 -32.208 1.00 95.88 80 GLU A N 1
ATOM 608 C CA . GLU A 1 80 ? 10.219 -6.895 -31.759 1.00 95.88 80 GLU A CA 1
ATOM 609 C C . GLU A 1 80 ? 10.195 -7.305 -30.281 1.00 95.88 80 GLU A C 1
ATOM 611 O O . GLU A 1 80 ? 9.377 -6.809 -29.504 1.00 95.88 80 GLU A O 1
ATOM 616 N N . PHE A 1 81 ? 11.114 -8.183 -29.873 1.00 94.44 81 PHE A N 1
ATOM 617 C CA . PHE A 1 81 ? 11.242 -8.606 -28.485 1.00 94.44 81 PHE A CA 1
ATOM 618 C C . PHE A 1 81 ? 11.609 -7.450 -27.562 1.00 94.44 81 PHE A C 1
ATOM 620 O O . PHE A 1 81 ? 10.965 -7.296 -26.530 1.00 94.44 81 PHE A O 1
ATOM 627 N N . PHE A 1 82 ? 12.554 -6.597 -27.962 1.00 96.75 82 PHE A N 1
ATOM 628 C CA . PHE A 1 82 ? 12.895 -5.367 -27.248 1.00 96.75 82 PHE A CA 1
ATOM 629 C C . PHE A 1 82 ? 11.646 -4.539 -26.905 1.00 96.75 82 PHE A C 1
ATOM 631 O O . PHE A 1 82 ? 11.461 -4.136 -25.759 1.00 96.75 82 PHE A O 1
ATOM 638 N N . TYR A 1 83 ? 10.725 -4.350 -27.853 1.00 92.62 83 TYR A N 1
ATOM 639 C CA . TYR A 1 83 ? 9.487 -3.601 -27.608 1.00 92.62 83 TYR A CA 1
ATOM 640 C C . TYR A 1 83 ? 8.488 -4.287 -26.667 1.00 92.62 83 TYR A C 1
ATOM 642 O O . TYR A 1 83 ? 7.575 -3.631 -26.166 1.00 92.62 83 TYR A O 1
ATOM 650 N N . ARG A 1 84 ? 8.636 -5.591 -26.414 1.00 87.81 84 ARG A N 1
ATOM 651 C CA . ARG A 1 84 ? 7.789 -6.348 -25.480 1.00 87.81 84 ARG A CA 1
ATOM 652 C C . ARG A 1 84 ? 8.308 -6.319 -24.042 1.00 87.81 84 ARG A C 1
ATOM 654 O O . ARG A 1 84 ? 7.563 -6.711 -23.148 1.00 87.81 84 ARG A O 1
ATOM 661 N N . THR A 1 85 ? 9.556 -5.910 -23.813 1.00 82.25 85 THR A N 1
ATOM 662 C CA . THR A 1 85 ? 10.224 -6.053 -22.506 1.00 82.25 85 THR A CA 1
ATOM 663 C C . THR A 1 85 ? 10.247 -4.786 -21.660 1.00 82.25 85 THR A C 1
ATOM 665 O O . THR A 1 85 ? 10.685 -4.848 -20.518 1.00 82.25 85 THR A O 1
ATOM 668 N N . HIS A 1 86 ? 9.811 -3.645 -22.192 1.00 87.94 86 HIS A N 1
ATOM 669 C CA . HIS A 1 86 ? 9.852 -2.355 -21.498 1.00 87.94 86 HIS A CA 1
ATOM 670 C C . HIS A 1 86 ? 8.725 -1.433 -21.994 1.00 87.94 86 HIS A C 1
ATOM 672 O O . HIS A 1 86 ? 7.966 -1.813 -22.888 1.00 87.94 86 HIS A O 1
ATOM 678 N N . ASN A 1 87 ? 8.597 -0.228 -21.430 1.00 88.81 87 ASN A N 1
ATOM 679 C CA . ASN A 1 87 ? 7.642 0.775 -21.900 1.00 88.81 87 ASN A CA 1
ATOM 680 C C . ASN A 1 87 ? 8.314 1.744 -22.896 1.00 88.81 87 ASN A C 1
ATOM 682 O O . ASN A 1 87 ? 8.981 2.688 -22.477 1.00 88.81 87 ASN A O 1
ATOM 686 N N . PRO A 1 88 ? 8.127 1.594 -24.218 1.00 93.75 88 PRO A N 1
ATOM 687 C CA . PRO A 1 88 ? 8.817 2.426 -25.203 1.00 93.75 88 PRO A CA 1
ATOM 688 C C . PRO A 1 88 ? 8.214 3.832 -25.360 1.00 93.75 88 PRO A C 1
ATOM 690 O O . PRO A 1 88 ? 8.636 4.572 -26.248 1.00 93.75 88 PRO A O 1
ATOM 693 N N . THR A 1 89 ? 7.202 4.203 -24.566 1.00 94.69 89 THR A N 1
ATOM 694 C CA . THR A 1 89 ? 6.494 5.494 -24.672 1.00 94.69 89 THR A CA 1
ATOM 695 C C . THR A 1 89 ? 6.901 6.493 -23.588 1.00 94.69 89 THR A C 1
ATOM 697 O O . THR A 1 89 ? 6.397 7.614 -23.579 1.00 94.69 89 THR A O 1
ATOM 700 N N . THR A 1 90 ? 7.787 6.106 -22.667 1.00 87.44 90 THR A N 1
ATOM 701 C CA . THR A 1 90 ? 8.303 6.962 -21.592 1.00 87.44 90 THR A CA 1
ATOM 702 C C . THR A 1 90 ? 9.687 7.496 -21.948 1.00 87.44 90 THR A C 1
ATOM 704 O O . THR A 1 90 ? 10.628 6.736 -22.180 1.00 87.44 90 THR A O 1
ATOM 707 N N . LEU A 1 91 ? 9.809 8.824 -22.012 1.00 95.25 91 LEU A N 1
ATOM 708 C CA . LEU A 1 91 ? 11.086 9.493 -22.255 1.00 95.25 91 LEU A CA 1
ATOM 709 C C . LEU A 1 91 ? 11.958 9.390 -20.998 1.00 95.25 91 LEU A C 1
ATOM 711 O O . LEU A 1 91 ? 11.475 9.688 -19.908 1.00 95.25 91 LEU A O 1
ATOM 715 N N . ASP A 1 92 ? 13.217 8.975 -21.166 1.00 92.06 92 ASP A N 1
ATOM 716 C CA . ASP A 1 92 ? 14.247 8.941 -20.113 1.00 92.06 92 ASP A CA 1
ATOM 717 C C . ASP A 1 92 ? 13.802 8.269 -18.798 1.00 92.06 92 ASP A C 1
ATOM 719 O O . ASP A 1 92 ? 14.190 8.676 -17.701 1.00 92.06 92 ASP A O 1
ATOM 723 N N . ARG A 1 93 ? 12.941 7.249 -18.900 1.00 86.69 93 ARG A N 1
ATOM 724 C CA . ARG A 1 93 ? 12.404 6.520 -17.748 1.00 86.69 93 ARG A CA 1
ATOM 725 C C . ARG A 1 93 ? 11.981 5.111 -18.121 1.00 86.69 93 ARG A C 1
ATOM 727 O O . ARG A 1 93 ? 11.277 4.956 -19.120 1.00 86.69 93 ARG A O 1
ATOM 734 N N . GLN A 1 94 ? 12.296 4.127 -17.280 1.00 79.69 94 GLN A N 1
ATOM 735 C CA . GLN A 1 94 ? 11.709 2.782 -17.312 1.00 79.69 94 GLN A CA 1
ATOM 736 C C . GLN A 1 94 ? 11.400 2.317 -15.888 1.00 79.69 94 GLN A C 1
ATOM 738 O O . GLN A 1 94 ? 12.306 2.184 -15.076 1.00 79.69 94 GLN A O 1
ATOM 743 N N . GLY A 1 95 ? 10.120 2.105 -15.572 1.00 78.00 95 GLY A N 1
ATOM 744 C CA . GLY A 1 95 ? 9.706 1.900 -14.179 1.00 78.00 95 GLY A CA 1
ATOM 745 C C . GLY A 1 95 ? 10.160 3.072 -13.300 1.00 78.00 95 GLY A C 1
ATOM 746 O O . GLY A 1 95 ? 9.950 4.235 -13.668 1.00 78.00 95 GLY A O 1
ATOM 747 N N . ASN A 1 96 ? 10.825 2.753 -12.190 1.00 66.56 96 ASN A N 1
ATOM 748 C CA . ASN A 1 96 ? 11.378 3.724 -11.237 1.00 66.56 96 ASN A CA 1
ATOM 749 C C . ASN A 1 96 ? 12.762 4.266 -11.638 1.00 66.56 96 ASN A C 1
ATOM 751 O O . ASN A 1 96 ? 13.249 5.229 -11.048 1.00 66.56 96 ASN A O 1
ATOM 755 N N . ASP A 1 97 ? 13.387 3.703 -12.672 1.00 72.88 97 ASP A N 1
ATOM 756 C CA . ASP A 1 97 ? 14.678 4.169 -13.164 1.00 72.88 97 ASP A CA 1
ATOM 757 C C . ASP A 1 97 ? 14.482 5.450 -13.991 1.00 72.88 97 ASP A C 1
ATOM 759 O O . ASP A 1 97 ? 14.088 5.402 -15.162 1.00 72.88 97 ASP A O 1
ATOM 763 N N . VAL A 1 98 ? 14.736 6.619 -13.381 1.00 81.25 98 VAL A N 1
ATOM 764 C CA . VAL A 1 98 ? 14.554 7.947 -14.004 1.00 81.25 98 VAL A CA 1
ATOM 765 C C . VAL A 1 98 ? 15.885 8.622 -14.335 1.00 81.25 98 VAL A C 1
ATOM 767 O O . VAL A 1 98 ? 16.677 8.974 -13.453 1.00 81.25 98 VAL A O 1
ATOM 770 N N . GLY A 1 99 ? 16.099 8.907 -15.615 1.00 86.56 99 GLY A N 1
ATOM 771 C CA . GLY A 1 99 ? 17.256 9.641 -16.109 1.00 86.56 99 GLY A CA 1
ATOM 772 C C . GLY A 1 99 ? 17.605 9.299 -17.558 1.00 86.56 99 GLY A C 1
ATOM 773 O O . GLY A 1 99 ? 17.202 8.250 -18.068 1.00 86.56 99 GLY A O 1
ATOM 774 N N . PRO A 1 100 ? 18.393 10.155 -18.231 1.00 90.25 100 PRO A N 1
ATOM 775 C CA . PRO A 1 100 ? 18.780 9.954 -19.628 1.00 90.25 100 PRO A CA 1
ATOM 776 C C . PRO A 1 100 ? 19.558 8.651 -19.851 1.00 90.25 100 PRO A C 1
ATOM 778 O O . PRO A 1 100 ? 19.536 8.106 -20.956 1.00 90.25 100 PRO A O 1
ATOM 781 N N . GLN A 1 101 ? 20.211 8.110 -18.819 1.00 90.38 101 GLN A N 1
ATOM 782 C CA . GLN A 1 101 ? 20.877 6.811 -18.885 1.00 90.38 101 GLN A CA 1
ATOM 783 C C . GLN A 1 101 ? 19.910 5.628 -19.029 1.00 90.38 101 GLN A C 1
ATOM 785 O O . GLN A 1 101 ? 20.302 4.586 -19.545 1.00 90.38 101 GLN A O 1
ATOM 790 N N . TYR A 1 102 ? 18.642 5.805 -18.655 1.00 92.94 102 TYR A N 1
ATOM 791 C CA . TYR A 1 102 ? 17.595 4.781 -18.702 1.00 92.94 102 TYR A CA 1
ATOM 792 C C . TYR A 1 102 ? 16.652 4.939 -19.901 1.00 92.94 102 TYR A C 1
ATOM 794 O O . TYR A 1 102 ? 15.607 4.291 -19.979 1.00 92.94 102 TYR A O 1
ATOM 802 N N . ARG A 1 103 ? 17.003 5.809 -20.854 1.00 96.69 103 ARG A N 1
ATOM 803 C CA . ARG A 1 103 ? 16.221 6.038 -22.071 1.00 96.69 103 ARG A CA 1
ATOM 804 C C . ARG A 1 103 ? 16.063 4.766 -22.905 1.00 96.69 103 ARG A C 1
ATOM 806 O O . ARG A 1 103 ? 16.971 3.941 -22.993 1.00 96.69 103 ARG A O 1
ATOM 813 N N . SER A 1 104 ? 14.932 4.658 -23.596 1.00 98.12 104 SER A N 1
ATOM 814 C CA . SER A 1 104 ? 14.726 3.623 -24.611 1.00 98.12 104 SER A CA 1
ATOM 815 C C . SER A 1 104 ? 15.502 3.975 -25.888 1.00 98.12 104 SER A C 1
ATOM 817 O O . SER A 1 104 ? 15.243 5.011 -26.512 1.00 98.12 104 SER A O 1
ATOM 819 N N . ALA A 1 105 ? 16.454 3.132 -26.295 1.00 98.5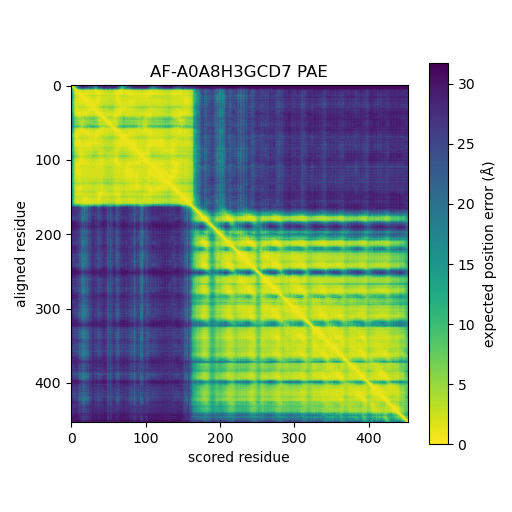6 105 ALA A N 1
ATOM 820 C CA . ALA A 1 105 ? 17.217 3.326 -27.525 1.00 98.56 105 ALA A CA 1
ATOM 821 C C . ALA A 1 105 ? 17.661 2.013 -28.191 1.00 98.56 105 ALA A C 1
ATOM 823 O O . ALA A 1 105 ? 17.974 1.022 -27.533 1.00 98.56 105 ALA A O 1
ATOM 824 N N . ILE A 1 106 ? 17.742 2.041 -29.521 1.00 98.81 106 ILE A N 1
ATOM 825 C CA . ILE A 1 106 ? 18.320 0.994 -30.364 1.00 98.81 106 ILE A CA 1
ATOM 826 C C . ILE A 1 106 ? 19.565 1.577 -31.032 1.00 98.81 106 ILE A C 1
ATOM 828 O O . ILE A 1 106 ? 19.473 2.547 -31.788 1.00 98.81 106 ILE A O 1
ATOM 832 N N . PHE A 1 107 ? 20.720 0.972 -30.765 1.00 98.62 107 PHE A N 1
ATOM 833 C CA . PHE A 1 107 ? 22.002 1.354 -31.350 1.00 98.62 107 PHE A CA 1
ATOM 834 C C . PHE A 1 107 ? 22.363 0.378 -32.475 1.00 98.62 107 PHE A C 1
ATOM 836 O O . PHE A 1 107 ? 22.694 -0.786 -32.233 1.00 98.62 107 PHE A O 1
ATOM 843 N N . THR A 1 108 ? 22.255 0.840 -33.718 1.00 98.25 108 THR A N 1
ATOM 844 C CA . THR A 1 108 ? 22.331 0.009 -34.927 1.00 98.25 108 THR A CA 1
ATOM 845 C C . THR A 1 108 ? 23.762 -0.085 -35.449 1.00 98.25 108 THR A C 1
ATOM 847 O O . THR A 1 108 ? 24.436 0.935 -35.597 1.00 98.25 108 THR A O 1
ATOM 850 N N . HIS A 1 109 ? 24.215 -1.291 -35.797 1.00 97.62 109 HIS A N 1
ATOM 851 C CA . HIS A 1 109 ? 25.588 -1.570 -36.253 1.00 97.62 109 HIS A CA 1
ATOM 852 C C . HIS A 1 109 ? 25.739 -1.604 -37.780 1.00 97.62 109 HIS A C 1
ATOM 854 O O . HIS A 1 109 ? 26.843 -1.763 -38.300 1.00 97.62 109 HIS A O 1
ATOM 860 N N . SER A 1 110 ? 24.639 -1.464 -38.523 1.00 97.50 110 SER A N 1
ATOM 861 C CA . SER A 1 110 ? 24.650 -1.393 -39.984 1.00 97.50 110 SER A CA 1
ATOM 862 C C . SER A 1 110 ? 23.441 -0.615 -40.523 1.00 97.50 110 SER A C 1
ATOM 864 O O . SER A 1 110 ? 22.419 -0.526 -39.837 1.00 97.50 110 SER A O 1
ATOM 866 N N . PRO A 1 111 ? 23.504 -0.106 -41.769 1.00 97.94 111 PRO A N 1
ATOM 867 C CA . PRO A 1 111 ? 22.345 0.510 -42.422 1.00 97.94 111 PRO A CA 1
ATOM 868 C C . PRO A 1 111 ? 21.143 -0.436 -42.542 1.00 97.94 111 PRO A C 1
ATOM 870 O O . PRO A 1 111 ? 19.998 0.006 -42.519 1.00 97.94 111 PRO A O 1
ATOM 873 N N . GLU A 1 112 ? 21.396 -1.743 -42.654 1.00 97.75 112 GLU A N 1
ATOM 874 C CA . GLU A 1 112 ? 20.333 -2.744 -42.718 1.00 97.75 112 GLU A CA 1
ATOM 875 C C . GLU A 1 112 ? 19.642 -2.916 -41.360 1.00 97.75 112 GLU A C 1
ATOM 877 O O . GLU A 1 112 ? 18.416 -2.965 -41.305 1.00 97.75 112 GLU A O 1
ATOM 882 N N . GLN A 1 113 ? 20.398 -2.910 -40.256 1.00 98.44 113 GLN A N 1
ATOM 883 C CA . GLN A 1 113 ? 19.808 -2.881 -38.916 1.00 98.44 113 GLN A CA 1
ATOM 884 C C . GLN A 1 113 ? 18.982 -1.612 -38.691 1.00 98.44 113 GLN A C 1
ATOM 886 O O . GLN A 1 113 ? 17.888 -1.693 -38.146 1.00 98.44 113 GLN A O 1
ATOM 891 N N . GLU A 1 114 ? 19.453 -0.450 -39.146 1.00 98.56 114 GLU A N 1
ATOM 892 C CA . GLU A 1 114 ? 18.685 0.796 -39.046 1.00 98.56 114 GLU A CA 1
ATOM 893 C C . GLU A 1 114 ? 17.357 0.723 -39.811 1.00 98.56 114 GLU A C 1
ATOM 895 O O . GLU A 1 114 ? 16.315 1.121 -39.282 1.00 98.56 114 GLU A O 1
ATOM 900 N N . ARG A 1 115 ? 17.379 0.177 -41.033 1.00 98.75 115 ARG A N 1
ATOM 901 C CA . ARG A 1 115 ? 16.175 -0.041 -41.844 1.00 98.75 115 ARG A CA 1
ATOM 902 C C . ARG A 1 115 ? 15.194 -0.975 -41.135 1.00 98.75 115 ARG A C 1
ATOM 904 O O . ARG A 1 115 ? 14.036 -0.606 -40.956 1.00 98.75 115 ARG A O 1
ATOM 911 N N . ILE A 1 116 ? 15.667 -2.142 -40.693 1.00 98.69 116 ILE A N 1
ATOM 912 C CA . ILE A 1 116 ? 14.843 -3.141 -40.000 1.00 98.69 116 ILE A CA 1
ATOM 913 C C . ILE A 1 116 ? 14.283 -2.571 -38.694 1.00 98.69 116 ILE A C 1
ATOM 915 O O . ILE A 1 116 ? 13.095 -2.726 -38.432 1.00 98.69 116 ILE A O 1
ATOM 919 N N . ALA A 1 117 ? 15.102 -1.884 -37.890 1.00 98.69 117 ALA A N 1
ATOM 920 C CA . ALA A 1 117 ? 14.652 -1.282 -36.641 1.00 98.69 117 ALA A CA 1
ATOM 921 C C . ALA A 1 117 ? 13.495 -0.311 -36.897 1.00 98.69 117 ALA A C 1
ATOM 923 O O . ALA A 1 117 ? 12.446 -0.447 -36.281 1.00 98.69 117 ALA A O 1
ATOM 924 N N . LYS A 1 118 ? 13.636 0.602 -37.867 1.00 98.75 118 LYS A N 1
ATOM 925 C CA . LYS A 1 118 ? 12.581 1.562 -38.231 1.00 98.75 118 LYS A CA 1
ATOM 926 C C . LYS A 1 118 ? 11.295 0.884 -38.706 1.00 98.75 118 LYS A C 1
ATOM 928 O O . LYS A 1 118 ? 10.212 1.329 -38.331 1.00 98.75 118 LYS A O 1
ATOM 933 N N . GLU A 1 119 ? 11.406 -0.165 -39.517 1.00 98.81 119 GLU A N 1
ATOM 934 C CA . GLU A 1 119 ? 10.252 -0.931 -40.004 1.00 98.81 119 GLU A CA 1
ATOM 935 C C . GLU A 1 119 ? 9.515 -1.623 -38.857 1.00 98.81 119 GLU A C 1
ATOM 937 O O . GLU A 1 119 ? 8.319 -1.392 -38.675 1.00 98.81 119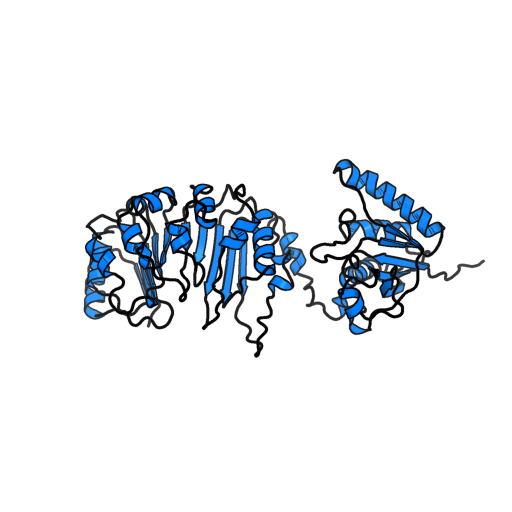 GLU A O 1
ATOM 942 N N . VAL A 1 120 ? 10.231 -2.376 -38.018 1.00 98.75 120 VAL A N 1
ATOM 943 C CA . VAL A 1 120 ? 9.636 -3.070 -36.868 1.00 98.75 120 VAL A CA 1
ATOM 944 C C . VAL A 1 120 ? 9.039 -2.072 -35.874 1.00 98.75 120 VAL A C 1
ATOM 946 O O . VAL A 1 120 ? 7.926 -2.281 -35.398 1.00 98.75 120 VAL A O 1
ATOM 949 N N . THR A 1 121 ? 9.708 -0.949 -35.593 1.00 98.62 121 THR A N 1
ATOM 950 C CA . THR A 1 121 ? 9.157 0.115 -34.738 1.00 98.62 121 THR A CA 1
ATOM 951 C C . THR A 1 121 ? 7.843 0.662 -35.290 1.00 98.62 121 THR A C 1
ATOM 953 O O . THR A 1 121 ? 6.899 0.854 -34.524 1.00 98.62 121 THR A O 1
ATOM 956 N N . ALA A 1 122 ? 7.751 0.901 -36.602 1.00 98.62 122 ALA A N 1
ATOM 957 C CA . ALA A 1 122 ? 6.530 1.397 -37.232 1.00 98.62 122 ALA A CA 1
ATOM 958 C C . ALA A 1 122 ? 5.391 0.365 -37.176 1.00 98.62 122 ALA A C 1
ATOM 960 O O . ALA A 1 122 ? 4.249 0.720 -36.878 1.00 98.62 122 ALA A O 1
ATOM 961 N N . GLU A 1 123 ? 5.695 -0.915 -37.402 1.00 98.50 123 GLU A N 1
ATOM 962 C CA . GLU A 1 123 ? 4.725 -2.007 -37.273 1.00 98.50 123 GLU A CA 1
ATOM 963 C C . GLU A 1 123 ? 4.214 -2.145 -35.833 1.00 98.50 123 GLU A C 1
ATOM 965 O O . GLU A 1 123 ? 3.006 -2.239 -35.598 1.00 98.50 123 GLU A O 1
ATOM 970 N N . VAL A 1 124 ? 5.123 -2.105 -34.857 1.00 97.12 124 VAL A N 1
ATOM 971 C CA . VAL A 1 124 ? 4.798 -2.173 -33.430 1.00 97.12 124 VAL A CA 1
ATOM 972 C C . VAL A 1 124 ? 3.965 -0.960 -33.003 1.00 97.12 124 VAL A C 1
ATOM 974 O O . VAL A 1 124 ? 2.953 -1.140 -32.320 1.00 97.12 124 VAL A O 1
ATOM 977 N N . GLN A 1 125 ? 4.330 0.252 -33.437 1.00 97.88 125 GLN A N 1
ATOM 978 C CA . GLN A 1 125 ? 3.562 1.480 -33.210 1.00 97.88 125 GLN A CA 1
ATOM 979 C C . GLN A 1 125 ? 2.118 1.316 -33.701 1.00 97.88 125 GLN A C 1
ATOM 981 O O . GLN A 1 125 ? 1.185 1.419 -32.901 1.00 97.88 125 GLN A O 1
ATOM 986 N N . ALA A 1 126 ? 1.941 0.974 -34.981 1.00 98.25 126 ALA A N 1
ATOM 987 C CA . ALA A 1 126 ? 0.630 0.844 -35.612 1.00 98.25 126 ALA A CA 1
ATOM 988 C C . ALA A 1 126 ? -0.239 -0.237 -34.956 1.00 98.25 126 ALA A C 1
ATOM 990 O O . ALA A 1 126 ? -1.449 -0.075 -34.788 1.00 98.25 126 ALA A O 1
ATOM 991 N N . LYS A 1 127 ? 0.373 -1.358 -34.566 1.00 95.69 127 LYS A N 1
ATOM 992 C CA . LYS A 1 127 ? -0.352 -2.518 -34.043 1.00 95.69 127 LYS A CA 1
ATOM 993 C C . LYS A 1 127 ? -0.691 -2.407 -32.558 1.00 95.69 127 LYS A C 1
ATOM 995 O O . LYS A 1 127 ? -1.751 -2.876 -32.145 1.00 95.69 127 LYS A O 1
ATOM 1000 N N . HIS A 1 128 ? 0.201 -1.842 -31.745 1.00 90.12 128 HIS A N 1
ATOM 1001 C CA . HIS A 1 128 ? 0.123 -1.960 -30.285 1.00 90.12 128 HIS A CA 1
ATOM 1002 C C . HIS A 1 128 ? -0.047 -0.633 -29.539 1.00 90.12 128 HIS A C 1
ATOM 1004 O O . HIS A 1 128 ? -0.544 -0.657 -28.405 1.00 90.12 128 HIS A O 1
ATOM 1010 N N . PHE A 1 129 ? 0.320 0.498 -30.151 1.00 89.31 129 PHE A N 1
ATOM 1011 C CA . PHE A 1 129 ? 0.356 1.804 -29.485 1.00 89.31 129 PHE A CA 1
ATOM 1012 C C . PHE A 1 129 ? -0.625 2.820 -30.087 1.00 89.31 129 PHE A C 1
ATOM 1014 O O . PHE A 1 129 ? -1.326 3.483 -29.320 1.00 89.31 129 PHE A O 1
ATOM 1021 N N . ASP A 1 130 ? -0.797 2.857 -31.413 1.00 96.38 130 ASP A N 1
ATOM 1022 C CA . ASP A 1 130 ? -1.795 3.711 -32.081 1.00 96.38 130 ASP A CA 1
ATOM 1023 C C . ASP A 1 130 ? -3.230 3.477 -31.567 1.00 96.38 130 ASP A C 1
ATOM 1025 O O . ASP A 1 130 ? -3.898 4.457 -31.229 1.00 96.38 130 ASP A O 1
ATOM 1029 N N . PRO A 1 131 ? -3.717 2.226 -31.382 1.00 96.00 131 PRO A N 1
ATOM 1030 C CA . PRO A 1 131 ? -5.058 1.986 -30.836 1.00 96.00 131 PRO A CA 1
ATOM 1031 C C . PRO A 1 131 ? -5.255 2.506 -29.406 1.00 96.00 131 PRO A C 1
ATOM 1033 O O . PRO A 1 131 ? -6.388 2.620 -28.944 1.00 96.00 131 PRO A O 1
ATOM 1036 N N . LYS A 1 132 ? -4.158 2.788 -28.693 1.00 92.75 132 LYS A N 1
ATOM 1037 C CA . LYS A 1 132 ? -4.147 3.306 -27.320 1.00 92.75 132 LYS A CA 1
ATOM 1038 C C . LYS A 1 132 ? -3.879 4.813 -27.261 1.00 92.75 132 LYS A C 1
ATOM 1040 O O . LYS A 1 132 ? -3.838 5.363 -26.167 1.00 92.75 132 LYS A O 1
ATOM 1045 N N . GLY A 1 133 ? -3.661 5.473 -28.402 1.00 95.00 133 GLY A N 1
ATOM 1046 C CA . GLY A 1 133 ? -3.271 6.884 -28.452 1.00 95.00 133 GLY A CA 1
ATOM 1047 C C . GLY A 1 133 ? -1.882 7.167 -27.866 1.00 95.00 133 GLY A C 1
ATOM 1048 O O . GLY A 1 133 ? -1.618 8.292 -27.451 1.00 95.00 133 GLY A O 1
ATOM 1049 N N . LEU A 1 134 ? -1.002 6.161 -27.807 1.00 93.69 134 LEU A N 1
ATOM 1050 C CA . LEU A 1 134 ? 0.353 6.285 -27.269 1.00 93.69 134 LEU A CA 1
ATOM 1051 C C . LEU A 1 134 ? 1.384 6.334 -28.399 1.00 93.69 134 LEU A C 1
ATOM 1053 O O . LEU A 1 134 ? 1.197 5.714 -29.443 1.00 93.69 134 LEU A O 1
ATOM 1057 N N . LYS A 1 135 ? 2.502 7.031 -28.179 1.00 97.94 135 LYS A N 1
ATOM 1058 C CA . LYS A 1 135 ? 3.586 7.167 -29.160 1.00 97.94 135 LYS A CA 1
ATOM 1059 C C . LYS A 1 135 ? 4.893 6.600 -28.613 1.00 97.94 135 LYS A C 1
ATOM 1061 O O . LYS A 1 135 ? 5.315 6.976 -27.525 1.00 97.94 135 LYS A O 1
ATOM 1066 N N . ILE A 1 136 ? 5.545 5.743 -29.391 1.00 98.31 136 ILE A N 1
ATOM 1067 C CA . ILE A 1 136 ? 6.900 5.261 -29.136 1.00 98.31 136 ILE A CA 1
ATOM 1068 C C . ILE A 1 136 ? 7.878 6.436 -29.242 1.00 98.31 136 ILE A C 1
ATOM 1070 O O . ILE A 1 136 ? 7.891 7.166 -30.237 1.00 98.31 136 ILE A O 1
ATOM 1074 N N . VAL A 1 137 ? 8.702 6.601 -28.209 1.00 98.06 137 VAL A N 1
ATOM 1075 C CA . VAL A 1 137 ? 9.757 7.624 -28.112 1.00 98.06 137 VAL A CA 1
ATOM 1076 C C . VAL A 1 137 ? 11.167 7.025 -28.159 1.00 98.06 137 VAL A C 1
ATOM 1078 O O . VAL A 1 137 ? 12.145 7.752 -28.007 1.00 98.06 137 VAL A O 1
ATOM 1081 N N . THR A 1 138 ? 11.287 5.714 -28.401 1.00 98.50 138 THR A N 1
ATOM 1082 C CA . THR A 1 138 ? 12.569 5.020 -28.588 1.00 98.50 138 THR A CA 1
ATOM 1083 C C . THR A 1 138 ? 13.421 5.696 -29.658 1.00 98.50 138 THR A C 1
ATOM 1085 O O . THR A 1 138 ? 12.994 5.853 -30.804 1.00 98.50 138 THR A O 1
ATOM 1088 N N . SER A 1 139 ? 14.660 6.033 -29.306 1.00 97.88 139 SER A N 1
ATOM 1089 C CA . SER A 1 139 ? 15.634 6.573 -30.259 1.00 97.88 139 SER A CA 1
ATOM 1090 C C . SER A 1 139 ? 16.288 5.454 -31.071 1.00 97.88 139 SER A C 1
ATOM 1092 O O . SER A 1 139 ? 16.718 4.457 -30.503 1.00 97.88 139 SER A O 1
ATOM 1094 N N . ILE A 1 140 ? 16.411 5.620 -32.388 1.00 98.56 140 ILE A N 1
ATOM 1095 C CA . ILE A 1 140 ? 17.169 4.706 -33.259 1.00 98.56 140 ILE A CA 1
ATOM 1096 C C . ILE A 1 140 ? 18.388 5.472 -33.761 1.00 98.56 140 ILE A C 1
ATOM 1098 O O . ILE A 1 140 ? 18.240 6.442 -34.506 1.00 98.56 140 ILE A O 1
ATOM 1102 N N . LEU A 1 141 ? 19.574 5.069 -33.312 1.00 97.62 141 LEU A N 1
ATOM 1103 C CA . LEU A 1 141 ? 20.828 5.789 -33.528 1.00 97.62 141 LEU A CA 1
ATOM 1104 C C . LEU A 1 141 ? 21.912 4.828 -34.033 1.00 97.62 141 LEU A C 1
ATOM 1106 O O . LEU A 1 141 ? 21.894 3.654 -33.666 1.00 97.62 141 LEU A O 1
ATOM 1110 N N . PRO A 1 142 ? 22.890 5.291 -34.830 1.00 97.62 142 PRO A N 1
ATOM 1111 C CA . PRO A 1 142 ? 24.062 4.478 -35.132 1.00 97.62 142 PRO A CA 1
ATOM 1112 C C . PRO A 1 142 ? 24.827 4.153 -33.842 1.00 97.62 142 PRO A C 1
ATOM 1114 O O . PRO A 1 142 ? 24.957 5.000 -32.955 1.00 97.62 142 PRO A O 1
ATOM 1117 N N . ALA A 1 143 ? 25.335 2.927 -33.729 1.00 96.69 143 ALA A N 1
ATOM 1118 C CA . ALA A 1 143 ? 26.163 2.529 -32.600 1.00 96.69 143 ALA A CA 1
ATOM 1119 C C . ALA A 1 143 ? 27.471 3.340 -32.577 1.00 96.69 143 ALA A C 1
ATOM 1121 O O . ALA A 1 143 ? 28.189 3.402 -33.577 1.00 96.69 143 ALA A O 1
ATOM 1122 N N . GLY A 1 144 ? 27.755 3.969 -31.435 1.00 93.00 144 GLY A N 1
ATOM 1123 C CA . GLY A 1 144 ? 28.999 4.692 -31.175 1.00 93.00 144 GLY A CA 1
ATOM 1124 C C . GLY A 1 144 ? 30.003 3.849 -30.388 1.00 93.00 144 GLY A C 1
ATOM 1125 O O . GLY A 1 144 ? 29.973 2.615 -30.422 1.00 93.00 144 GLY A O 1
ATOM 1126 N N . ASP A 1 145 ? 30.870 4.528 -29.638 1.00 96.12 145 ASP A N 1
ATOM 1127 C CA . ASP A 1 145 ? 31.814 3.873 -28.734 1.00 96.12 145 ASP A CA 1
ATOM 1128 C C . ASP A 1 145 ? 31.093 3.037 -27.669 1.00 96.12 145 ASP A C 1
ATOM 1130 O O . ASP A 1 145 ? 29.975 3.345 -27.242 1.00 96.12 145 ASP A O 1
ATOM 1134 N N . TRP A 1 146 ? 31.750 1.963 -27.234 1.00 97.12 146 TRP A N 1
ATOM 1135 C CA . TRP A 1 146 ? 31.225 1.038 -26.238 1.00 97.12 146 TRP A CA 1
ATOM 1136 C C . TRP A 1 146 ? 32.183 0.866 -25.083 1.00 97.12 146 TRP A C 1
ATOM 1138 O O . TRP A 1 146 ? 33.338 0.477 -25.266 1.00 97.12 146 TRP A O 1
ATOM 1148 N N . TRP A 1 147 ? 31.646 1.078 -23.892 1.00 95.38 147 TRP A N 1
ATOM 1149 C CA . TRP A 1 147 ? 32.367 0.960 -22.642 1.00 95.38 147 TRP A CA 1
ATOM 1150 C C . TRP A 1 147 ? 31.734 -0.166 -21.841 1.00 95.38 147 TRP A C 1
ATOM 1152 O O . TRP A 1 147 ? 30.643 -0.010 -21.298 1.00 95.38 147 TRP A O 1
ATOM 1162 N N . ALA A 1 148 ? 32.384 -1.329 -21.820 1.00 94.88 148 ALA A N 1
ATOM 1163 C CA . ALA A 1 148 ? 31.902 -2.457 -21.034 1.00 94.88 148 ALA A CA 1
ATOM 1164 C C . ALA A 1 148 ? 31.853 -2.072 -19.549 1.00 94.88 148 ALA A C 1
ATOM 1166 O O . ALA A 1 148 ? 32.814 -1.506 -19.030 1.00 94.88 148 ALA A O 1
ATOM 1167 N N . ALA A 1 149 ? 30.749 -2.393 -18.874 1.00 85.06 149 ALA A N 1
ATOM 1168 C CA . ALA A 1 149 ? 30.675 -2.249 -17.426 1.00 85.06 149 ALA A CA 1
ATOM 1169 C C . ALA A 1 149 ? 31.558 -3.303 -16.739 1.00 85.06 149 ALA A C 1
ATOM 1171 O O . ALA A 1 149 ? 31.857 -4.352 -17.324 1.00 85.06 149 ALA A O 1
ATOM 1172 N N . ASP A 1 150 ? 31.946 -3.038 -15.490 1.00 78.19 150 ASP A N 1
ATOM 1173 C CA . ASP A 1 150 ? 32.782 -3.945 -14.702 1.00 78.19 150 ASP A CA 1
ATOM 1174 C C . ASP A 1 150 ? 32.167 -5.351 -14.590 1.00 78.19 150 ASP A C 1
ATOM 1176 O O . ASP A 1 150 ? 30.949 -5.536 -14.655 1.00 78.19 150 ASP A O 1
ATOM 1180 N N . GLU A 1 151 ? 33.014 -6.364 -14.375 1.00 84.19 151 GLU A N 1
ATOM 1181 C CA . GLU A 1 151 ? 32.607 -7.778 -14.305 1.00 84.19 151 GLU A CA 1
ATOM 1182 C C . GLU A 1 151 ? 31.532 -8.048 -13.236 1.00 84.19 151 GLU A C 1
ATOM 1184 O O . GLU A 1 151 ? 30.748 -8.991 -13.359 1.00 84.19 151 GLU A O 1
ATOM 1189 N N . SER A 1 152 ? 31.447 -7.208 -12.200 1.00 73.44 152 SER A N 1
ATOM 1190 C CA . SER A 1 152 ? 30.378 -7.266 -11.198 1.00 73.44 152 SER A CA 1
ATOM 1191 C C . SER A 1 152 ? 28.986 -7.051 -11.802 1.00 73.44 152 SER A C 1
ATOM 1193 O O . SER A 1 152 ? 28.039 -7.659 -11.313 1.00 73.44 152 SER A O 1
ATOM 1195 N N . HIS A 1 153 ? 28.854 -6.250 -12.866 1.00 82.62 153 HIS A N 1
ATOM 1196 C CA . HIS A 1 153 ? 27.584 -5.950 -13.540 1.00 82.62 153 HIS A CA 1
ATOM 1197 C C . HIS A 1 153 ? 27.212 -6.971 -14.625 1.00 82.62 153 HIS A C 1
ATOM 1199 O O . HIS A 1 153 ? 26.044 -7.064 -14.996 1.00 82.62 153 HIS A O 1
ATOM 1205 N N . GLN A 1 154 ? 28.171 -7.750 -15.129 1.00 91.38 154 GLN A N 1
ATOM 1206 C CA . GLN A 1 154 ? 27.914 -8.749 -16.171 1.00 91.38 154 GLN A CA 1
ATOM 1207 C C . GLN A 1 154 ? 27.115 -9.922 -15.605 1.00 91.38 154 GLN A C 1
ATOM 1209 O O . GLN A 1 154 ? 27.502 -10.493 -14.582 1.00 91.38 154 GLN A O 1
ATOM 1214 N N . LEU A 1 155 ? 26.027 -10.316 -16.267 1.00 89.88 155 LEU A N 1
ATOM 1215 C CA . LEU A 1 155 ? 25.116 -11.376 -15.827 1.00 89.88 155 LEU A CA 1
ATOM 1216 C C . LEU A 1 155 ? 24.630 -11.170 -14.383 1.00 89.88 155 LEU A C 1
ATOM 1218 O O . LEU A 1 155 ? 24.417 -12.139 -13.648 1.00 89.88 155 LEU A O 1
ATOM 1222 N N . TYR A 1 156 ? 24.465 -9.911 -13.969 1.00 81.31 156 TYR A N 1
ATOM 1223 C CA . TYR A 1 156 ? 24.237 -9.536 -12.575 1.00 81.31 156 TYR A CA 1
ATOM 1224 C C . TYR A 1 156 ? 23.077 -10.309 -11.931 1.00 81.31 156 TYR A C 1
ATOM 1226 O O . TYR A 1 156 ? 23.254 -10.883 -10.860 1.00 81.31 156 TYR A O 1
ATOM 1234 N N . LEU A 1 157 ? 21.917 -10.400 -12.594 1.00 79.50 157 LEU A N 1
ATOM 1235 C CA . LEU A 1 157 ? 20.739 -11.112 -12.067 1.00 79.50 157 LEU A CA 1
ATOM 1236 C C . LEU A 1 157 ? 20.876 -12.643 -12.091 1.00 79.50 157 LEU A C 1
ATOM 1238 O O . LEU A 1 157 ? 20.154 -13.334 -11.382 1.00 79.50 157 LEU A O 1
ATOM 1242 N N . PHE A 1 158 ? 21.814 -13.196 -12.867 1.00 80.31 158 PHE A N 1
ATOM 1243 C CA . PHE A 1 158 ? 22.168 -14.618 -12.765 1.00 80.31 158 PHE A CA 1
ATOM 1244 C C . PHE A 1 158 ? 23.129 -14.882 -11.598 1.00 80.31 158 PHE A C 1
ATOM 1246 O O . PHE A 1 158 ? 23.056 -15.943 -10.983 1.00 80.31 158 PHE A O 1
ATOM 1253 N N . LYS A 1 159 ? 24.020 -13.928 -11.292 1.00 82.31 159 LYS A N 1
ATOM 1254 C CA . LYS A 1 159 ? 24.948 -13.982 -10.148 1.00 82.31 159 LYS A CA 1
ATOM 1255 C C . LYS A 1 159 ? 24.237 -13.689 -8.821 1.00 82.31 159 LYS A C 1
ATOM 1257 O O . LYS A 1 159 ? 24.581 -14.277 -7.802 1.00 82.31 159 LYS A O 1
ATOM 1262 N N . ASN A 1 160 ? 23.227 -12.823 -8.855 1.00 67.38 160 ASN A N 1
ATOM 1263 C CA . ASN A 1 160 ? 22.456 -12.373 -7.702 1.00 67.38 160 ASN A CA 1
ATOM 1264 C C . ASN A 1 160 ? 20.960 -12.675 -7.912 1.00 67.38 160 ASN A C 1
ATOM 1266 O O . ASN A 1 160 ? 20.165 -11.749 -8.081 1.00 67.38 160 ASN A O 1
ATOM 1270 N N . PRO A 1 161 ? 20.542 -13.956 -7.890 1.00 59.81 161 PRO A N 1
ATOM 1271 C CA . PRO A 1 161 ? 19.148 -14.345 -8.135 1.00 59.81 161 PRO A CA 1
ATOM 1272 C C . PRO A 1 161 ? 18.165 -13.806 -7.081 1.00 59.81 161 PRO A C 1
ATOM 1274 O O . PRO A 1 161 ? 16.961 -13.809 -7.312 1.00 59.81 161 PRO A O 1
ATOM 1277 N N . ASN A 1 162 ? 18.681 -13.324 -5.944 1.00 52.06 162 ASN A N 1
ATOM 1278 C CA . ASN A 1 162 ? 17.912 -12.702 -4.866 1.00 52.06 162 ASN A CA 1
ATOM 1279 C C . ASN A 1 162 ? 17.875 -11.165 -4.956 1.00 52.06 162 ASN A C 1
ATOM 1281 O O . ASN A 1 162 ? 17.174 -10.540 -4.171 1.00 52.06 162 ASN A O 1
ATOM 1285 N N . PHE A 1 163 ? 18.648 -10.539 -5.855 1.00 50.78 163 PHE A N 1
ATOM 1286 C CA . PHE A 1 163 ? 18.715 -9.072 -5.955 1.00 50.78 163 PHE A CA 1
ATOM 1287 C C . PHE A 1 163 ? 17.498 -8.467 -6.658 1.00 50.78 163 PHE A C 1
ATOM 1289 O O . PHE A 1 163 ? 17.102 -7.345 -6.370 1.00 50.78 163 PHE A O 1
ATOM 1296 N N . ALA A 1 164 ? 16.866 -9.246 -7.521 1.00 47.88 164 ALA A N 1
ATOM 1297 C CA . ALA A 1 164 ? 15.457 -9.108 -7.827 1.00 47.88 164 ALA A CA 1
ATOM 1298 C C . ALA A 1 164 ? 14.917 -10.519 -7.663 1.00 47.88 164 ALA A C 1
ATOM 1300 O O . ALA A 1 164 ? 15.226 -11.367 -8.507 1.00 47.88 164 ALA A O 1
ATOM 1301 N N . PRO A 1 165 ? 14.231 -10.852 -6.563 1.00 40.88 165 PRO A N 1
ATOM 1302 C CA . PRO A 1 165 ? 13.871 -12.235 -6.388 1.00 40.88 165 PRO A CA 1
ATOM 1303 C C . PRO A 1 165 ? 12.831 -12.547 -7.468 1.00 40.88 165 PRO A C 1
ATOM 1305 O O . PRO A 1 165 ? 11.874 -11.798 -7.679 1.00 40.88 165 PRO A O 1
ATOM 1308 N N . ALA A 1 166 ? 13.086 -13.621 -8.220 1.00 39.53 166 ALA A N 1
ATOM 1309 C CA . ALA A 1 166 ? 12.290 -14.051 -9.373 1.00 39.53 166 ALA A CA 1
ATOM 1310 C C . ALA A 1 166 ? 10.798 -14.267 -9.039 1.00 39.53 166 ALA A C 1
ATOM 1312 O O . ALA A 1 166 ? 9.975 -14.390 -9.946 1.00 39.53 166 ALA A O 1
ATOM 1313 N N . ASP A 1 167 ? 10.465 -14.247 -7.751 1.00 41.88 167 ASP A N 1
ATOM 1314 C CA . ASP A 1 167 ? 9.132 -14.369 -7.189 1.00 41.88 167 ASP A CA 1
ATOM 1315 C C . ASP A 1 167 ? 8.447 -13.019 -6.879 1.00 41.88 167 ASP A C 1
ATOM 1317 O O . ASP A 1 167 ? 7.282 -13.030 -6.526 1.00 41.88 167 ASP A O 1
ATOM 1321 N N . PHE A 1 168 ? 9.062 -11.835 -7.020 1.00 45.12 168 PHE A N 1
ATOM 1322 C CA . PHE A 1 168 ? 8.403 -10.582 -6.573 1.00 45.12 168 PHE A CA 1
ATOM 1323 C C . PHE A 1 168 ? 7.634 -9.822 -7.657 1.00 45.12 168 PHE A C 1
ATOM 1325 O O . PHE A 1 168 ? 6.608 -9.217 -7.354 1.00 45.12 168 PHE A O 1
ATOM 1332 N N . TYR A 1 169 ? 7.989 -9.987 -8.936 1.00 45.31 169 TYR A N 1
ATOM 1333 C CA . TYR A 1 169 ? 7.093 -9.618 -10.045 1.00 45.31 169 TYR A CA 1
ATOM 1334 C C . TYR A 1 169 ? 5.829 -10.500 -10.101 1.00 45.31 169 TYR A C 1
ATOM 1336 O O . TYR A 1 169 ? 4.915 -10.220 -10.877 1.00 45.31 169 TYR A O 1
ATOM 1344 N N . CYS A 1 170 ? 5.754 -11.580 -9.306 1.00 46.91 170 CYS A N 1
ATOM 1345 C CA . CYS A 1 170 ? 4.590 -12.459 -9.309 1.00 46.91 170 CYS A CA 1
ATOM 1346 C C . CYS A 1 170 ? 3.362 -11.789 -8.674 1.00 46.91 170 CYS A C 1
ATOM 1348 O O . CYS A 1 170 ? 2.260 -11.970 -9.183 1.00 46.91 170 CYS A O 1
ATOM 1350 N N . PHE A 1 171 ? 3.519 -10.962 -7.632 1.00 51.28 171 PHE A N 1
ATOM 1351 C CA . PHE A 1 171 ? 2.371 -10.443 -6.881 1.00 51.28 171 PHE A CA 1
ATOM 1352 C C . PHE A 1 171 ? 1.512 -9.472 -7.695 1.00 51.28 171 PHE A C 1
ATOM 1354 O O . PHE A 1 171 ? 0.293 -9.638 -7.755 1.00 51.28 171 PHE A O 1
ATOM 1361 N N . SER A 1 172 ? 2.136 -8.522 -8.395 1.00 51.56 172 SER A N 1
ATOM 1362 C CA . SER A 1 172 ? 1.433 -7.608 -9.304 1.00 51.56 172 SER A CA 1
ATOM 1363 C C . SER A 1 172 ? 0.866 -8.337 -10.537 1.00 51.56 172 SER A C 1
ATOM 1365 O O . SER A 1 172 ? -0.163 -7.933 -11.089 1.00 51.56 172 SER A O 1
ATOM 1367 N N . ALA A 1 173 ? 1.474 -9.464 -10.934 1.00 52.44 173 ALA A N 1
ATOM 1368 C CA . ALA A 1 173 ? 0.987 -10.345 -11.998 1.00 52.44 173 ALA A CA 1
ATOM 1369 C C . ALA A 1 173 ? -0.166 -11.278 -11.558 1.00 52.44 173 ALA A C 1
ATOM 1371 O O . ALA A 1 173 ? -0.927 -11.760 -12.408 1.00 52.44 173 ALA A O 1
ATOM 1372 N N . HIS A 1 174 ? -0.348 -11.514 -10.255 1.00 61.53 174 HIS A N 1
ATOM 1373 C CA . HIS A 1 174 ? -1.429 -12.326 -9.699 1.00 61.53 174 HIS A CA 1
ATOM 1374 C C . HIS A 1 174 ? -2.740 -11.532 -9.641 1.00 61.53 174 HIS A C 1
ATOM 1376 O O . HIS A 1 174 ? -3.150 -11.019 -8.606 1.00 61.53 174 HIS A O 1
ATOM 1382 N N . ARG A 1 175 ? -3.462 -11.497 -10.769 1.00 64.38 175 ARG A N 1
ATOM 1383 C CA . ARG A 1 175 ? -4.760 -10.797 -10.924 1.00 64.38 175 ARG A CA 1
ATOM 1384 C C . ARG A 1 175 ? -5.858 -11.229 -9.937 1.00 64.38 175 ARG A C 1
ATOM 1386 O O . ARG A 1 175 ? -6.874 -10.547 -9.802 1.00 64.38 175 ARG A O 1
ATOM 1393 N N . GLU A 1 176 ? -5.687 -12.370 -9.276 1.00 76.38 176 GLU A N 1
ATOM 1394 C CA . GLU A 1 176 ? -6.622 -12.900 -8.276 1.00 76.38 176 GLU A CA 1
ATOM 1395 C C . GLU A 1 176 ? -6.225 -12.562 -6.832 1.00 76.38 176 GLU A C 1
ATOM 1397 O O . GLU A 1 176 ? -6.986 -12.859 -5.910 1.00 76.38 176 GLU A O 1
ATOM 1402 N N . LEU A 1 177 ? -5.064 -11.934 -6.618 1.00 79.94 177 LEU A N 1
ATOM 1403 C CA . LEU A 1 177 ? -4.585 -11.563 -5.294 1.00 79.94 177 LEU A CA 1
ATOM 1404 C C . LEU A 1 177 ? -5.456 -10.441 -4.718 1.00 79.94 177 LEU A C 1
ATOM 1406 O O . LEU A 1 177 ? -5.463 -9.313 -5.207 1.00 79.94 177 LEU A O 1
ATOM 1410 N N . LYS A 1 178 ? -6.215 -10.785 -3.676 1.00 87.12 178 LYS A N 1
ATOM 1411 C CA . LYS A 1 178 ? -7.189 -9.898 -3.025 1.00 87.12 178 LYS A CA 1
ATOM 1412 C C . LYS A 1 178 ? -6.755 -9.411 -1.656 1.00 87.12 178 LYS A C 1
ATOM 1414 O O . LYS A 1 178 ? -7.273 -8.393 -1.203 1.00 87.12 178 LYS A O 1
ATOM 1419 N N . SER A 1 179 ? -5.871 -10.141 -0.988 1.00 90.31 179 SER A N 1
ATOM 1420 C CA . SER A 1 179 ? -5.417 -9.827 0.358 1.00 90.31 179 SER A CA 1
ATOM 1421 C C . SER A 1 179 ? -3.916 -10.012 0.440 1.00 90.31 179 SER A C 1
ATOM 1423 O O . SER A 1 179 ? -3.397 -11.033 -0.011 1.00 90.31 179 SER A O 1
ATOM 1425 N N . VAL A 1 180 ? -3.242 -9.007 0.983 1.00 87.75 180 VAL A N 1
ATOM 1426 C CA . VAL A 1 180 ? -1.802 -9.010 1.199 1.00 87.75 180 VAL A CA 1
ATOM 1427 C C . VAL A 1 180 ? -1.538 -8.565 2.623 1.00 87.75 180 VAL A C 1
ATOM 1429 O O . VAL A 1 180 ? -2.079 -7.558 3.078 1.00 87.75 180 VAL A O 1
ATOM 1432 N N . GLN A 1 181 ? -0.700 -9.336 3.305 1.00 87.56 181 GLN A N 1
ATOM 1433 C CA . GLN A 1 181 ? -0.132 -8.979 4.588 1.00 87.56 181 GLN A CA 1
ATOM 1434 C C . GLN A 1 181 ? 1.385 -8.960 4.446 1.00 87.56 181 GLN A C 1
ATOM 1436 O O . GLN A 1 181 ? 1.982 -9.961 4.050 1.00 87.56 181 GLN A O 1
ATOM 1441 N N . ILE A 1 182 ? 1.990 -7.829 4.784 1.00 82.25 182 ILE A N 1
ATOM 1442 C CA . ILE A 1 182 ? 3.437 -7.668 4.855 1.00 82.25 182 ILE A CA 1
ATOM 1443 C C . ILE A 1 182 ? 3.778 -7.399 6.313 1.00 82.25 182 ILE A C 1
ATOM 1445 O O . ILE A 1 182 ? 3.239 -6.474 6.916 1.00 82.25 182 ILE A O 1
ATOM 1449 N N . SER A 1 183 ? 4.667 -8.218 6.862 1.00 78.94 183 SER A N 1
ATOM 1450 C CA . SER A 1 183 ? 5.234 -8.020 8.189 1.00 78.94 183 SER A CA 1
ATOM 1451 C C . SER A 1 183 ? 6.744 -7.921 8.039 1.00 78.94 183 SER A C 1
ATOM 1453 O O . SER A 1 183 ? 7.371 -8.886 7.599 1.00 78.94 183 SER A O 1
ATOM 1455 N N . ASN A 1 184 ? 7.315 -6.771 8.383 1.00 69.00 184 ASN A N 1
ATOM 1456 C CA . ASN A 1 184 ? 8.758 -6.582 8.442 1.00 69.00 184 ASN A CA 1
ATOM 1457 C C . ASN A 1 184 ? 9.212 -6.597 9.906 1.00 69.00 184 ASN A C 1
ATOM 1459 O O . ASN A 1 184 ? 8.690 -5.833 10.715 1.00 69.00 184 ASN A O 1
ATOM 1463 N N . GLY A 1 185 ? 10.153 -7.481 10.236 1.00 57.66 185 GLY A N 1
ATOM 1464 C CA . GLY A 1 185 ? 10.821 -7.487 11.538 1.00 57.66 185 GLY A CA 1
ATOM 1465 C C . GLY A 1 185 ? 12.109 -6.675 11.470 1.00 57.66 185 GLY A C 1
ATOM 1466 O O . GLY A 1 185 ? 12.755 -6.632 10.421 1.00 57.66 185 GLY A O 1
ATOM 1467 N N . PHE A 1 186 ? 12.495 -6.042 12.573 1.00 50.69 186 PHE A N 1
ATOM 1468 C CA . PHE A 1 186 ? 13.709 -5.239 12.641 1.00 50.69 186 PHE A CA 1
ATOM 1469 C C . PHE A 1 186 ? 14.962 -6.085 12.339 1.00 50.69 186 PHE A C 1
ATOM 1471 O O . PHE A 1 186 ? 15.273 -7.045 13.049 1.00 50.69 186 PHE A O 1
ATOM 1478 N N . VAL A 1 187 ? 15.725 -5.721 11.301 1.00 41.97 187 VAL A N 1
ATOM 1479 C CA . VAL A 1 187 ? 17.090 -6.229 11.091 1.00 41.97 187 VAL A CA 1
ATOM 1480 C C . VAL A 1 187 ? 18.051 -5.104 11.446 1.00 41.97 187 VAL A C 1
ATOM 1482 O O . VAL A 1 187 ? 18.311 -4.215 10.644 1.00 41.97 187 VAL A O 1
ATOM 1485 N N . SER A 1 188 ? 18.573 -5.139 12.672 1.00 41.72 188 SER A N 1
ATOM 1486 C CA . SER A 1 188 ? 19.644 -4.242 13.107 1.00 41.72 188 SER A CA 1
ATOM 1487 C C . SER A 1 188 ? 20.925 -4.549 12.328 1.00 41.72 188 SER A C 1
ATOM 1489 O O . SER A 1 188 ? 21.709 -5.420 12.711 1.00 41.72 188 SER A O 1
ATOM 1491 N N . THR A 1 189 ? 21.158 -3.852 11.222 1.00 38.19 189 THR A N 1
ATOM 1492 C CA . THR A 1 189 ? 22.505 -3.688 10.676 1.00 38.19 189 THR A CA 1
ATOM 1493 C C . THR A 1 189 ? 23.106 -2.503 11.414 1.00 38.19 189 THR A C 1
ATOM 1495 O O . THR A 1 189 ? 22.773 -1.364 11.117 1.00 38.19 189 THR A O 1
ATOM 1498 N N . GLY A 1 190 ? 23.875 -2.766 12.474 1.00 38.22 190 GLY A N 1
ATOM 1499 C CA . GLY A 1 190 ? 24.454 -1.711 13.307 1.00 38.22 190 GLY A CA 1
ATOM 1500 C C . GLY A 1 190 ? 25.088 -0.580 12.484 1.00 38.22 190 GLY A C 1
ATOM 1501 O O . GLY A 1 190 ? 25.774 -0.855 11.505 1.00 38.22 190 GLY A O 1
ATOM 1502 N N . GLU A 1 191 ? 24.867 0.648 12.963 1.00 37.84 191 GLU A N 1
ATOM 1503 C CA . GLU A 1 191 ? 25.281 1.955 12.416 1.00 37.84 191 GLU A CA 1
ATOM 1504 C C . GLU A 1 191 ? 24.391 2.529 11.287 1.00 37.84 191 GLU A C 1
ATOM 1506 O O . GLU A 1 191 ? 24.444 2.101 10.142 1.00 37.84 191 GLU A O 1
ATOM 1511 N N . ASP A 1 192 ? 23.597 3.542 11.673 1.00 42.81 192 ASP A N 1
ATOM 1512 C CA . ASP A 1 192 ? 23.036 4.698 10.938 1.00 42.81 192 ASP A CA 1
ATOM 1513 C C . ASP A 1 192 ? 22.317 4.542 9.584 1.00 42.81 192 ASP A C 1
ATOM 1515 O O . ASP A 1 192 ? 21.725 5.512 9.110 1.00 42.81 192 ASP A O 1
ATOM 1519 N N . GLU A 1 193 ? 22.255 3.360 8.985 1.00 44.09 193 GLU A N 1
ATOM 1520 C CA . GLU A 1 193 ? 21.457 3.111 7.784 1.00 44.09 193 GLU A CA 1
ATOM 1521 C C . GLU A 1 193 ? 20.342 2.120 8.120 1.00 44.09 193 GLU A C 1
ATOM 1523 O O . GLU A 1 193 ? 20.525 0.903 8.098 1.00 44.09 193 GLU A O 1
ATOM 1528 N N . VAL A 1 194 ? 19.149 2.642 8.429 1.00 48.56 194 VAL A N 1
ATOM 1529 C CA . VAL A 1 194 ? 17.922 1.855 8.262 1.00 48.56 194 VAL A CA 1
ATOM 1530 C C . VAL A 1 194 ? 17.843 1.570 6.767 1.00 48.56 194 VAL A C 1
ATOM 1532 O O . VAL A 1 194 ? 17.452 2.445 5.997 1.00 48.56 194 VAL A O 1
ATOM 1535 N N . GLU A 1 195 ? 18.294 0.391 6.336 1.00 45.94 195 GLU A N 1
ATOM 1536 C CA . GLU A 1 195 ? 18.177 -0.038 4.945 1.00 45.94 195 GLU A CA 1
ATOM 1537 C C . GLU A 1 195 ? 16.679 -0.106 4.614 1.00 45.94 195 GLU A C 1
ATOM 1539 O O . GLU A 1 195 ? 15.990 -1.085 4.914 1.00 45.94 195 GLU A O 1
ATOM 1544 N N . ASN A 1 196 ? 16.137 0.987 4.069 1.00 56.06 196 ASN A N 1
ATOM 1545 C CA . ASN A 1 196 ? 14.719 1.088 3.786 1.00 56.06 196 ASN A CA 1
ATOM 1546 C C . ASN A 1 196 ? 14.436 0.258 2.537 1.00 56.06 196 ASN A C 1
ATOM 1548 O O . ASN A 1 196 ? 14.630 0.688 1.403 1.00 56.06 196 ASN A O 1
ATOM 1552 N N . TRP A 1 197 ? 14.002 -0.981 2.743 1.00 56.38 197 TRP A N 1
ATOM 1553 C CA . TRP A 1 197 ? 13.662 -1.899 1.659 1.00 56.38 197 TRP A CA 1
ATOM 1554 C C . TRP A 1 197 ? 12.603 -1.315 0.703 1.00 56.38 197 TRP A C 1
ATOM 1556 O O . TRP A 1 197 ? 12.559 -1.731 -0.457 1.00 56.38 197 TRP A O 1
ATOM 1566 N N . MET A 1 198 ? 11.802 -0.328 1.141 1.00 57.84 198 MET A N 1
ATOM 1567 C CA . MET A 1 198 ? 10.875 0.402 0.269 1.00 57.84 198 MET A CA 1
ATOM 1568 C C . MET A 1 198 ? 11.599 1.267 -0.772 1.00 57.84 198 MET A C 1
ATOM 1570 O O . MET A 1 198 ? 11.125 1.339 -1.903 1.00 57.84 198 MET A O 1
ATOM 1574 N N . ASP A 1 199 ? 12.777 1.823 -0.458 1.00 54.56 199 ASP A N 1
ATOM 1575 C CA . ASP A 1 199 ? 13.628 2.546 -1.422 1.00 54.56 199 ASP A CA 1
ATOM 1576 C C . ASP A 1 199 ? 14.078 1.624 -2.565 1.00 54.56 199 ASP A C 1
ATOM 1578 O O . ASP A 1 199 ? 14.283 2.049 -3.701 1.00 54.56 199 ASP A O 1
ATOM 1582 N N . ARG A 1 200 ? 14.240 0.329 -2.268 1.00 53.12 200 ARG A N 1
ATOM 1583 C CA . ARG A 1 200 ? 14.725 -0.665 -3.230 1.00 53.12 200 ARG A CA 1
ATOM 1584 C C . ARG A 1 200 ? 13.609 -1.262 -4.077 1.00 53.12 200 ARG A C 1
ATOM 1586 O O . ARG A 1 200 ? 13.896 -1.777 -5.156 1.00 53.12 200 ARG A O 1
ATOM 1593 N N . LEU A 1 201 ? 12.371 -1.270 -3.583 1.00 54.78 201 LEU A N 1
ATOM 1594 C CA . LEU A 1 201 ? 11.290 -2.060 -4.166 1.00 54.78 201 LEU A CA 1
ATOM 1595 C C . LEU A 1 201 ? 9.888 -1.393 -4.070 1.00 54.78 201 LEU A C 1
ATOM 1597 O O . LEU A 1 201 ? 8.951 -2.041 -3.593 1.00 54.78 201 LEU A O 1
ATOM 1601 N N . PRO A 1 202 ? 9.672 -0.160 -4.585 1.00 53.53 202 PRO A N 1
ATOM 1602 C CA . PRO A 1 202 ? 8.349 0.493 -4.557 1.00 53.53 202 PRO A CA 1
ATOM 1603 C C . PRO A 1 202 ? 7.268 -0.304 -5.304 1.00 53.53 202 PRO A C 1
ATOM 1605 O O . PRO A 1 202 ? 6.091 -0.284 -4.950 1.00 53.53 202 PRO A O 1
ATOM 1608 N N . GLU A 1 203 ? 7.674 -1.065 -6.328 1.00 54.28 203 GLU A N 1
ATOM 1609 C CA . GLU A 1 203 ? 6.781 -1.902 -7.138 1.00 54.28 203 GLU A CA 1
ATOM 1610 C C . GLU A 1 203 ? 6.122 -3.042 -6.337 1.00 54.28 203 GLU A C 1
ATOM 1612 O O . GLU A 1 203 ? 5.122 -3.603 -6.789 1.00 54.28 203 GLU A O 1
ATOM 1617 N N . LEU A 1 204 ? 6.630 -3.370 -5.137 1.00 58.34 204 LEU A N 1
ATOM 1618 C CA . LEU A 1 204 ? 6.041 -4.386 -4.253 1.00 58.34 204 LEU A CA 1
ATOM 1619 C C . LEU A 1 204 ? 4.642 -4.038 -3.777 1.00 58.34 204 LEU A C 1
ATOM 1621 O O . LEU A 1 204 ? 3.894 -4.940 -3.407 1.00 58.34 204 LEU A O 1
ATOM 1625 N N . LEU A 1 205 ? 4.307 -2.751 -3.758 1.00 65.44 205 LEU A N 1
ATOM 1626 C CA . LEU A 1 205 ? 3.007 -2.294 -3.307 1.00 65.44 205 LEU A CA 1
ATOM 1627 C C . LEU A 1 205 ? 2.041 -2.029 -4.465 1.00 65.44 205 LEU A C 1
ATOM 1629 O O . LEU A 1 205 ? 0.950 -1.527 -4.241 1.00 65.44 205 LEU A O 1
ATOM 1633 N N . VAL A 1 206 ? 2.381 -2.398 -5.703 1.00 67.88 206 VAL A N 1
ATOM 1634 C CA . VAL A 1 206 ? 1.477 -2.226 -6.847 1.00 67.88 206 VAL A CA 1
ATOM 1635 C C . VAL A 1 206 ? 0.642 -3.488 -7.052 1.00 67.88 206 VAL A C 1
ATOM 1637 O O . VAL A 1 206 ? 1.140 -4.529 -7.485 1.00 67.88 206 VAL A O 1
ATOM 1640 N N . PHE A 1 207 ? -0.664 -3.390 -6.809 1.00 74.25 207 PHE A N 1
ATOM 1641 C CA . PHE A 1 207 ? -1.604 -4.505 -6.955 1.00 74.25 207 PHE A CA 1
ATOM 1642 C C . PHE A 1 207 ? -2.790 -4.096 -7.822 1.00 74.25 207 PHE A C 1
ATOM 1644 O O . PHE A 1 207 ? -3.220 -2.958 -7.784 1.00 74.25 207 PHE A O 1
ATOM 1651 N N . THR A 1 208 ? -3.358 -5.023 -8.599 1.00 69.75 208 THR A N 1
ATOM 1652 C CA . THR A 1 208 ? -4.441 -4.688 -9.551 1.00 69.75 208 THR A CA 1
ATOM 1653 C C . THR A 1 208 ? -5.851 -5.010 -9.051 1.00 69.75 208 THR A C 1
ATOM 1655 O O . THR A 1 208 ? -6.829 -4.535 -9.626 1.00 69.75 208 THR A O 1
ATOM 1658 N N . ASN A 1 209 ? -5.988 -5.836 -8.008 1.00 80.38 209 ASN A N 1
ATOM 1659 C CA . ASN A 1 209 ? -7.284 -6.339 -7.531 1.00 80.38 209 ASN A CA 1
ATOM 1660 C C . ASN A 1 209 ? -7.356 -6.453 -5.999 1.00 80.38 209 ASN A C 1
ATOM 1662 O O . ASN A 1 209 ? -8.118 -7.257 -5.453 1.00 80.38 209 ASN A O 1
ATOM 1666 N N . LEU A 1 210 ? -6.529 -5.673 -5.301 1.00 89.00 210 LEU A N 1
ATOM 1667 C CA . LEU A 1 210 ? -6.431 -5.744 -3.855 1.00 89.00 210 LEU A CA 1
ATOM 1668 C C . LEU A 1 210 ? -7.711 -5.218 -3.199 1.00 89.00 210 LEU A C 1
ATOM 1670 O O . LEU A 1 210 ? -8.248 -4.174 -3.564 1.00 89.00 210 LEU A O 1
ATOM 1674 N N . THR A 1 211 ? -8.187 -5.972 -2.216 1.00 94.38 211 THR A N 1
ATOM 1675 C CA . THR A 1 211 ? -9.331 -5.627 -1.362 1.00 94.38 211 THR A CA 1
ATOM 1676 C C . THR A 1 211 ? -8.901 -5.456 0.092 1.00 94.38 211 THR A C 1
ATOM 1678 O O . THR A 1 211 ? -9.511 -4.677 0.809 1.00 94.38 211 THR A O 1
ATOM 1681 N N . HIS A 1 212 ? -7.835 -6.127 0.530 1.00 95.62 212 HIS A N 1
ATOM 1682 C CA . HIS A 1 212 ? -7.349 -6.074 1.905 1.00 95.62 212 HIS A CA 1
ATOM 1683 C C . HIS A 1 212 ? -5.831 -5.908 1.912 1.00 95.62 212 HIS A C 1
ATOM 1685 O O . HIS A 1 212 ? -5.118 -6.739 1.351 1.00 95.62 212 HIS A O 1
ATOM 1691 N N . PHE A 1 213 ? -5.340 -4.869 2.574 1.00 93.06 213 PHE A N 1
ATOM 1692 C CA . PHE A 1 213 ? -3.919 -4.661 2.806 1.00 93.06 213 PHE A CA 1
ATOM 1693 C C . PHE A 1 213 ? -3.656 -4.536 4.301 1.00 93.06 213 PHE A C 1
ATOM 1695 O O . PHE A 1 213 ? -4.316 -3.741 4.975 1.00 93.06 213 PHE A O 1
ATOM 1702 N N . LEU A 1 214 ? -2.704 -5.320 4.800 1.00 91.94 214 LEU A N 1
ATOM 1703 C CA . LEU A 1 214 ? -2.146 -5.170 6.135 1.00 91.94 214 LEU A CA 1
ATOM 1704 C C . LEU A 1 214 ? -0.640 -4.975 6.028 1.00 91.94 214 LEU A C 1
ATOM 1706 O O . LEU A 1 214 ? 0.060 -5.801 5.443 1.00 91.94 214 LEU A O 1
ATOM 1710 N N . PHE A 1 215 ? -0.148 -3.918 6.651 1.00 86.50 215 PHE A N 1
ATOM 1711 C CA . PHE A 1 215 ? 1.267 -3.655 6.811 1.00 86.50 215 PHE A CA 1
ATOM 1712 C C . PHE A 1 215 ? 1.607 -3.601 8.295 1.00 86.50 215 PHE A C 1
ATOM 1714 O O . PHE A 1 215 ? 1.013 -2.808 9.023 1.00 86.50 215 PHE A O 1
ATOM 1721 N N . LYS A 1 216 ? 2.538 -4.447 8.739 1.00 84.88 216 LYS A N 1
ATOM 1722 C CA . LYS A 1 216 ? 3.133 -4.381 10.073 1.00 84.88 216 LYS A CA 1
ATOM 1723 C C . LYS A 1 216 ? 4.634 -4.116 9.949 1.00 84.88 216 LYS A C 1
ATOM 1725 O O . LYS A 1 216 ? 5.317 -4.863 9.249 1.00 84.88 216 LYS A O 1
ATOM 1730 N N . SER A 1 217 ? 5.142 -3.098 10.639 1.00 77.62 217 SER A N 1
ATOM 1731 C CA . SER A 1 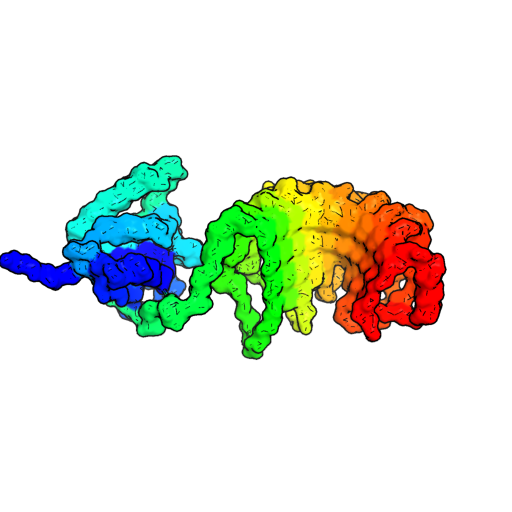217 ? 6.581 -2.807 10.694 1.00 77.62 217 SER A CA 1
ATOM 1732 C C . SER A 1 217 ? 7.019 -2.389 12.091 1.00 77.62 217 SER A C 1
ATOM 1734 O O . SER A 1 217 ? 6.285 -1.695 12.790 1.00 77.62 217 SER A O 1
ATOM 1736 N N . GLU A 1 218 ? 8.230 -2.797 12.457 1.00 70.62 218 GLU A N 1
ATOM 1737 C CA . GLU A 1 218 ? 8.984 -2.262 13.591 1.00 70.62 218 GLU A CA 1
ATOM 1738 C C . GLU A 1 218 ? 9.839 -1.097 13.069 1.00 70.62 218 GLU A C 1
ATOM 1740 O O . GLU A 1 218 ? 10.808 -1.326 12.344 1.00 70.62 218 GLU A O 1
ATOM 1745 N N . ALA A 1 219 ? 9.436 0.137 13.386 1.00 64.19 219 ALA A N 1
ATOM 1746 C CA . ALA A 1 219 ? 9.936 1.401 12.835 1.00 64.19 219 ALA A CA 1
ATOM 1747 C C . ALA A 1 219 ? 9.750 1.582 11.309 1.00 64.19 219 ALA A C 1
ATOM 1749 O O . ALA A 1 219 ? 9.863 0.653 10.501 1.00 64.19 219 ALA A O 1
ATOM 1750 N N . MET A 1 220 ? 9.457 2.817 10.891 1.00 61.81 220 MET A N 1
ATOM 1751 C CA . MET A 1 220 ? 9.464 3.211 9.482 1.00 61.81 220 MET A CA 1
ATOM 1752 C C . MET A 1 220 ? 9.733 4.710 9.346 1.00 61.81 220 MET A C 1
ATOM 1754 O O . MET A 1 220 ? 9.062 5.512 9.980 1.00 61.81 220 MET A O 1
ATOM 1758 N N . GLY A 1 221 ? 10.709 5.097 8.523 1.00 57.88 221 GLY A N 1
ATOM 1759 C CA . GLY A 1 221 ? 11.004 6.512 8.289 1.00 57.88 221 GLY A CA 1
ATOM 1760 C C . GLY A 1 221 ? 9.993 7.170 7.343 1.00 57.88 221 GLY A C 1
ATOM 1761 O O . GLY A 1 221 ? 9.637 6.583 6.322 1.00 57.88 221 GLY A O 1
ATOM 1762 N N . ASN A 1 222 ? 9.591 8.414 7.632 1.00 60.94 222 ASN A N 1
ATOM 1763 C CA . ASN A 1 222 ? 8.877 9.275 6.677 1.00 60.94 222 ASN A CA 1
ATOM 1764 C C . ASN A 1 222 ? 9.863 9.809 5.624 1.00 60.94 222 ASN A C 1
ATOM 1766 O O . ASN A 1 222 ? 10.366 10.926 5.745 1.00 60.94 222 ASN A O 1
ATOM 1770 N N . ASN A 1 223 ? 10.174 9.003 4.609 1.00 63.38 223 ASN A N 1
ATOM 1771 C CA . ASN A 1 223 ? 10.990 9.412 3.466 1.00 63.38 223 ASN A CA 1
ATOM 1772 C C . ASN A 1 223 ? 10.176 9.414 2.158 1.00 63.38 223 ASN A C 1
ATOM 1774 O O . ASN A 1 223 ? 9.072 8.867 2.099 1.00 63.38 223 ASN A O 1
ATOM 1778 N N . ASP A 1 224 ? 10.729 10.023 1.106 1.00 66.19 224 ASP A N 1
ATOM 1779 C CA . ASP A 1 224 ? 10.055 10.145 -0.196 1.00 66.19 224 ASP A CA 1
ATOM 1780 C C . ASP A 1 224 ? 9.643 8.777 -0.767 1.00 66.19 224 ASP A C 1
ATOM 1782 O O . ASP A 1 224 ? 8.535 8.626 -1.279 1.00 66.19 224 ASP A O 1
ATOM 1786 N N . SER A 1 225 ? 10.479 7.746 -0.617 1.00 67.75 225 SER A N 1
ATOM 1787 C CA . SER A 1 225 ? 10.197 6.411 -1.155 1.00 67.75 225 SER A CA 1
ATOM 1788 C C . SER A 1 225 ? 8.983 5.747 -0.513 1.00 67.75 225 SER A C 1
ATOM 1790 O O . SER A 1 225 ? 8.202 5.088 -1.198 1.00 67.75 225 SER A O 1
ATOM 1792 N N . TYR A 1 226 ? 8.806 5.914 0.799 1.00 75.81 226 TYR A N 1
ATOM 1793 C CA . TYR A 1 226 ? 7.616 5.444 1.498 1.00 75.81 226 TYR A CA 1
ATOM 1794 C C . TYR A 1 226 ? 6.356 6.139 0.949 1.00 75.81 226 TYR A C 1
ATOM 1796 O O . TYR A 1 226 ? 5.357 5.472 0.648 1.00 75.81 226 TYR A O 1
ATOM 1804 N N . ILE A 1 227 ? 6.422 7.464 0.771 1.00 77.56 227 ILE A N 1
ATOM 1805 C CA . ILE A 1 227 ? 5.305 8.261 0.254 1.00 77.56 227 ILE A CA 1
ATOM 1806 C C . ILE A 1 227 ? 4.928 7.766 -1.143 1.00 77.56 227 ILE A C 1
ATOM 1808 O O . ILE A 1 227 ? 3.760 7.469 -1.400 1.00 77.56 227 ILE A O 1
ATOM 1812 N N . GLU A 1 228 ? 5.911 7.606 -2.028 1.00 76.38 228 GLU A N 1
ATOM 1813 C CA . GLU A 1 228 ? 5.713 7.100 -3.388 1.00 76.38 228 GLU A CA 1
ATOM 1814 C C . GLU A 1 228 ? 5.131 5.679 -3.408 1.00 76.38 228 GLU A C 1
ATOM 1816 O O . GLU A 1 228 ? 4.188 5.406 -4.161 1.00 76.38 228 GLU A O 1
ATOM 1821 N N . ALA A 1 229 ? 5.645 4.777 -2.567 1.00 77.00 229 ALA A N 1
ATOM 1822 C CA . ALA A 1 229 ? 5.217 3.382 -2.528 1.00 77.00 229 ALA A CA 1
ATOM 1823 C C . ALA A 1 229 ? 3.762 3.242 -2.048 1.00 77.00 229 ALA A C 1
ATOM 1825 O O . ALA A 1 229 ? 2.962 2.543 -2.677 1.00 77.00 229 ALA A O 1
ATOM 1826 N N . MET A 1 230 ? 3.380 3.943 -0.977 1.00 83.31 230 MET A N 1
ATOM 1827 C CA . MET A 1 230 ? 1.998 3.929 -0.489 1.00 83.31 230 MET A CA 1
ATOM 1828 C C . MET A 1 230 ? 1.034 4.685 -1.398 1.00 83.31 230 MET A C 1
ATOM 1830 O O . MET A 1 230 ? -0.107 4.255 -1.563 1.00 83.31 230 MET A O 1
ATOM 1834 N N . THR A 1 231 ? 1.471 5.781 -2.018 1.00 86.94 231 THR A N 1
ATOM 1835 C CA . THR A 1 231 ? 0.659 6.486 -3.021 1.00 86.94 231 THR A CA 1
ATOM 1836 C C . THR A 1 231 ? 0.336 5.531 -4.169 1.00 86.94 231 THR A C 1
ATOM 1838 O O . THR A 1 231 ? -0.833 5.293 -4.474 1.00 86.94 231 THR A O 1
ATOM 1841 N N . SER A 1 232 ? 1.358 4.859 -4.705 1.00 82.38 232 SER A N 1
ATOM 1842 C CA . SER A 1 232 ? 1.215 3.869 -5.779 1.00 82.38 232 SER A CA 1
ATOM 1843 C C . SER A 1 232 ? 0.308 2.695 -5.389 1.00 82.38 232 SER A C 1
ATOM 1845 O O . SER A 1 232 ? -0.499 2.230 -6.201 1.00 82.38 232 SER A O 1
ATOM 1847 N N . LEU A 1 233 ? 0.390 2.219 -4.142 1.00 86.44 233 LEU A N 1
ATOM 1848 C CA . LEU A 1 233 ? -0.503 1.188 -3.601 1.00 86.44 233 LEU A CA 1
ATOM 1849 C C . LEU A 1 233 ? -1.967 1.589 -3.684 1.00 86.44 233 LEU A C 1
ATOM 1851 O O . LEU A 1 233 ? -2.804 0.819 -4.161 1.00 86.44 233 LEU A O 1
ATOM 1855 N N . LEU A 1 234 ? -2.273 2.786 -3.193 1.00 89.88 234 LEU A N 1
ATOM 1856 C CA . LEU A 1 234 ? -3.639 3.268 -3.081 1.00 89.88 234 LEU A CA 1
ATOM 1857 C C . LEU A 1 234 ? -4.205 3.596 -4.468 1.00 89.88 234 LEU A C 1
ATOM 1859 O O . LEU A 1 234 ? -5.324 3.180 -4.771 1.00 89.88 234 LEU A O 1
ATOM 1863 N N . GLU A 1 235 ? -3.418 4.227 -5.344 1.00 87.75 235 GLU A N 1
ATOM 1864 C CA . GLU A 1 235 ? -3.801 4.493 -6.738 1.00 87.75 235 GLU A CA 1
ATOM 1865 C C . GLU A 1 235 ? -4.053 3.210 -7.539 1.00 87.75 235 GLU A C 1
ATOM 1867 O O . GLU A 1 235 ? -5.010 3.133 -8.316 1.00 87.75 235 GLU A O 1
ATOM 1872 N N . SER A 1 236 ? -3.226 2.181 -7.337 1.00 84.19 236 SER A N 1
ATOM 1873 C CA . SER A 1 236 ? -3.373 0.900 -8.036 1.00 84.19 236 SER A CA 1
ATOM 1874 C C . SER A 1 236 ? -4.501 0.021 -7.481 1.00 84.19 236 SER A C 1
ATOM 1876 O O . SER A 1 236 ? -4.986 -0.861 -8.193 1.00 84.19 236 SER A O 1
ATOM 1878 N N . SER A 1 237 ? -5.005 0.311 -6.274 1.00 89.19 237 SER A N 1
ATOM 1879 C CA . SER A 1 237 ? -5.989 -0.510 -5.551 1.00 89.19 237 SER A CA 1
ATOM 1880 C C . SER A 1 237 ? -7.376 0.150 -5.398 1.00 89.19 237 SER A C 1
ATOM 1882 O O . SER A 1 237 ? -7.888 0.266 -4.284 1.00 89.19 237 SER A O 1
ATOM 1884 N N . PRO A 1 238 ? -8.097 0.508 -6.481 1.00 90.88 238 PRO A N 1
ATOM 1885 C CA . PRO A 1 238 ? -9.390 1.204 -6.385 1.00 90.88 238 PRO A CA 1
ATOM 1886 C C . PRO A 1 238 ? -10.518 0.361 -5.756 1.00 90.88 238 PRO A C 1
ATOM 1888 O O . PRO A 1 238 ? -11.593 0.879 -5.445 1.00 90.88 238 PRO A O 1
ATOM 1891 N N . SER A 1 239 ? -10.306 -0.951 -5.596 1.00 92.50 239 SER A N 1
ATOM 1892 C CA . SER A 1 239 ? -11.251 -1.876 -4.952 1.00 92.50 239 SER A CA 1
ATOM 1893 C C . SER A 1 239 ? -10.940 -2.141 -3.477 1.00 92.50 239 SER A C 1
ATOM 1895 O O . SER A 1 239 ? -11.580 -3.018 -2.898 1.00 92.50 239 SER A O 1
ATOM 1897 N N . LEU A 1 240 ? -9.999 -1.406 -2.872 1.00 95.56 240 LEU A N 1
ATOM 1898 C CA . LEU A 1 240 ? -9.596 -1.614 -1.485 1.00 95.56 240 LEU A CA 1
ATOM 1899 C C . LEU A 1 240 ? -10.786 -1.425 -0.527 1.00 95.56 240 LEU A C 1
ATOM 1901 O O . LEU A 1 240 ? -11.464 -0.396 -0.527 1.00 95.56 240 LEU A O 1
ATOM 1905 N N . GLU A 1 241 ? -11.043 -2.453 0.274 1.00 98.06 241 GLU A N 1
ATOM 1906 C CA . GLU A 1 241 ? -12.075 -2.523 1.311 1.00 98.06 241 GLU A CA 1
ATOM 1907 C C . GLU A 1 241 ? -11.466 -2.339 2.706 1.00 98.06 241 GLU A C 1
ATOM 1909 O O . GLU A 1 241 ? -12.106 -1.762 3.587 1.00 98.06 241 GLU A O 1
ATOM 1914 N N . SER A 1 242 ? -10.216 -2.771 2.895 1.00 98.06 242 SER A N 1
ATOM 1915 C CA . SER A 1 242 ? -9.500 -2.696 4.164 1.00 98.06 242 SER A CA 1
ATOM 1916 C C . SER A 1 242 ? -8.054 -2.253 3.979 1.00 98.06 242 SER A C 1
ATOM 1918 O O . SER A 1 242 ? -7.299 -2.902 3.255 1.00 98.06 242 SER A O 1
ATOM 1920 N N . LEU A 1 243 ? -7.668 -1.200 4.697 1.00 96.25 243 LEU A N 1
ATOM 1921 C CA . LEU A 1 243 ? -6.297 -0.723 4.847 1.00 96.25 243 LEU A CA 1
ATOM 1922 C C . LEU A 1 243 ? -5.928 -0.742 6.332 1.00 96.25 243 LEU A C 1
ATOM 1924 O O . LEU A 1 243 ? -6.543 -0.036 7.130 1.00 96.25 243 LEU A O 1
ATOM 1928 N N . ILE A 1 244 ? -4.949 -1.562 6.701 1.00 94.31 244 ILE A N 1
ATOM 1929 C CA . ILE A 1 244 ? -4.425 -1.654 8.064 1.00 94.31 244 ILE A CA 1
ATOM 1930 C C . ILE A 1 244 ? -2.923 -1.409 8.011 1.00 94.31 244 ILE A C 1
ATOM 1932 O O . ILE A 1 244 ? -2.199 -2.093 7.296 1.00 94.31 244 ILE A O 1
ATOM 1936 N N . LEU A 1 245 ? -2.468 -0.440 8.785 1.00 89.50 245 LEU A N 1
ATOM 1937 C CA . LEU A 1 245 ? -1.081 -0.047 8.950 1.00 89.50 245 LEU A CA 1
ATOM 1938 C C . LEU A 1 245 ? -0.818 -0.113 10.450 1.00 89.50 245 LEU A C 1
ATOM 1940 O O . LEU A 1 245 ? -1.533 0.534 11.206 1.00 89.50 245 LEU A O 1
ATOM 1944 N N . ASN A 1 246 ? 0.121 -0.940 10.889 1.00 86.44 246 ASN A N 1
ATOM 1945 C CA . ASN A 1 246 ? 0.503 -1.068 12.290 1.00 86.44 246 ASN A CA 1
ATOM 1946 C C . ASN A 1 246 ? 2.014 -0.873 12.410 1.00 86.44 246 ASN A C 1
ATOM 1948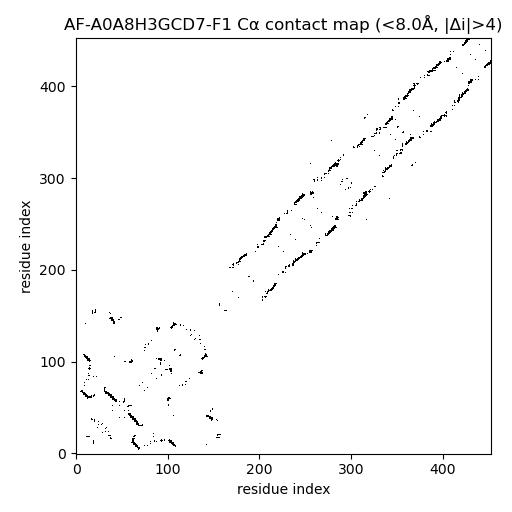 O O . ASN A 1 246 ? 2.779 -1.705 11.915 1.00 86.44 246 ASN A O 1
ATOM 1952 N N . ILE A 1 247 ? 2.434 0.240 13.001 1.00 80.00 247 ILE A N 1
ATOM 1953 C CA . ILE A 1 247 ? 3.837 0.653 13.028 1.00 80.00 247 ILE A CA 1
ATOM 1954 C C . ILE A 1 247 ? 4.236 0.891 14.475 1.00 80.00 247 ILE A C 1
ATOM 1956 O O . ILE A 1 247 ? 3.833 1.872 15.085 1.00 80.00 247 ILE A O 1
ATOM 1960 N N . GLU A 1 248 ? 5.004 -0.041 15.020 1.00 73.25 248 GLU A N 1
ATOM 1961 C CA . GLU A 1 248 ? 5.460 -0.024 16.412 1.00 73.25 248 GLU A CA 1
ATOM 1962 C C . GLU A 1 248 ? 6.896 0.544 16.433 1.00 73.25 248 GLU A C 1
ATOM 1964 O O . GLU A 1 248 ? 7.753 0.024 15.711 1.00 73.25 248 GLU A O 1
ATOM 1969 N N . ASP A 1 249 ? 7.190 1.610 17.196 1.00 63.88 249 ASP A N 1
ATOM 1970 C CA . ASP A 1 249 ? 8.576 2.057 17.420 1.00 63.88 249 ASP A CA 1
ATOM 1971 C C . ASP A 1 249 ? 9.203 1.254 18.575 1.00 63.88 249 ASP A C 1
ATOM 1973 O O . ASP A 1 249 ? 8.661 1.155 19.676 1.00 63.88 249 ASP A O 1
ATOM 1977 N N . VAL A 1 250 ? 10.376 0.663 18.328 1.00 51.97 250 VAL A N 1
ATOM 1978 C CA . VAL A 1 250 ? 11.124 -0.145 19.310 1.00 51.97 250 VAL A CA 1
ATOM 1979 C C . VAL A 1 250 ? 12.189 0.686 20.045 1.00 51.97 250 VAL A C 1
ATOM 1981 O O . VAL A 1 250 ? 12.920 0.171 20.893 1.00 51.97 250 VAL A O 1
ATOM 1984 N N . GLY A 1 251 ? 12.272 1.995 19.796 1.00 50.09 251 GLY A N 1
ATOM 1985 C CA . GLY A 1 251 ? 13.007 2.903 20.666 1.00 50.09 251 GLY A CA 1
ATOM 1986 C C . GLY A 1 251 ? 13.554 4.140 19.971 1.00 50.09 251 GLY A C 1
ATOM 1987 O O . GLY A 1 251 ? 14.509 4.059 19.202 1.00 50.09 251 GLY A O 1
ATOM 1988 N N . LYS A 1 252 ? 13.058 5.303 20.410 1.00 47.09 252 LYS A N 1
ATOM 1989 C CA . LYS A 1 252 ? 13.665 6.634 20.228 1.00 47.09 252 LYS A CA 1
ATOM 1990 C C . LYS A 1 252 ? 13.997 6.997 18.778 1.00 47.09 252 LYS A C 1
ATOM 1992 O O . LYS A 1 252 ? 14.994 7.688 18.544 1.00 47.09 252 LYS A O 1
ATOM 1997 N N . SER A 1 253 ? 13.206 6.558 17.804 1.00 49.00 253 SER A N 1
ATOM 1998 C CA . SER A 1 253 ? 13.358 7.072 16.450 1.00 49.00 253 SER A CA 1
ATOM 1999 C C . SER A 1 253 ? 12.509 8.339 16.315 1.00 49.00 253 SER A C 1
ATOM 2001 O O . SER A 1 253 ? 11.311 8.328 16.555 1.00 49.00 253 SER A O 1
ATOM 2003 N N . ALA A 1 254 ? 13.127 9.464 15.946 1.00 48.12 254 ALA A N 1
ATOM 2004 C CA . ALA A 1 254 ? 12.463 10.765 15.776 1.00 48.12 254 ALA A CA 1
ATOM 2005 C C . ALA A 1 254 ? 11.504 10.820 14.557 1.00 48.12 254 ALA A C 1
ATOM 2007 O O . ALA A 1 254 ? 11.299 11.881 13.967 1.00 48.12 254 ALA A O 1
ATOM 2008 N N . TRP A 1 255 ? 10.983 9.673 14.115 1.00 54.69 255 TRP A N 1
ATOM 2009 C CA . TRP A 1 255 ? 10.362 9.472 12.807 1.00 54.69 255 TRP A CA 1
ATOM 2010 C C . TRP A 1 255 ? 9.042 8.713 12.939 1.00 54.69 255 TRP A C 1
ATOM 2012 O O . TRP A 1 255 ? 8.874 7.639 12.371 1.00 54.69 255 TRP A O 1
ATOM 2022 N N . ALA A 1 256 ? 8.095 9.268 13.689 1.00 62.31 256 ALA A N 1
ATOM 2023 C CA . ALA A 1 256 ? 6.742 8.729 13.712 1.00 62.31 256 ALA A CA 1
ATOM 2024 C C . ALA A 1 256 ? 6.103 8.778 12.317 1.00 62.31 256 ALA A C 1
ATOM 2026 O O . ALA A 1 256 ? 6.256 9.745 11.563 1.00 62.31 256 ALA A O 1
ATOM 2027 N N . TYR A 1 257 ? 5.411 7.703 11.963 1.00 74.19 257 TYR A N 1
ATOM 2028 C CA . TYR A 1 257 ? 4.844 7.510 10.634 1.00 74.19 257 TYR A CA 1
ATOM 2029 C C . TYR A 1 257 ? 3.582 8.344 10.432 1.00 74.19 257 TYR A C 1
ATOM 2031 O O . TYR A 1 257 ? 2.596 8.110 11.109 1.00 74.19 257 TYR A O 1
ATOM 2039 N N . SER A 1 258 ? 3.505 9.198 9.416 1.00 76.50 258 SER A N 1
ATOM 2040 C CA . SER A 1 258 ? 2.235 9.872 9.109 1.00 76.50 258 SER A CA 1
ATOM 2041 C C . SER A 1 258 ? 1.674 9.405 7.773 1.00 76.50 258 SER A C 1
ATOM 2043 O O . SER A 1 258 ? 2.382 9.352 6.769 1.00 76.50 258 SER A O 1
ATOM 2045 N N . LEU A 1 259 ? 0.370 9.108 7.733 1.00 84.88 259 LEU A N 1
ATOM 2046 C CA . LEU A 1 259 ? -0.333 8.891 6.465 1.00 84.88 259 LEU A CA 1
ATOM 2047 C C . LEU A 1 259 ? -0.578 10.224 5.731 1.00 84.88 259 LEU A C 1
ATOM 2049 O O . LEU A 1 259 ? -0.852 10.226 4.533 1.00 84.88 259 LEU A O 1
ATOM 2053 N N . THR A 1 260 ? -0.472 11.359 6.421 1.00 86.62 260 THR A N 1
ATOM 2054 C CA . THR A 1 260 ? -0.793 12.688 5.890 1.00 86.62 260 THR A CA 1
ATOM 2055 C C . THR A 1 260 ? -0.021 13.029 4.608 1.00 86.62 260 THR A C 1
ATOM 2057 O O . THR A 1 260 ? -0.691 13.332 3.619 1.00 86.62 260 THR A O 1
ATOM 2060 N N . PRO A 1 261 ? 1.316 12.865 4.519 1.00 85.75 261 PRO A N 1
ATOM 2061 C CA . PRO A 1 261 ? 2.057 13.117 3.277 1.00 85.75 261 PRO A CA 1
ATOM 2062 C C . PRO A 1 261 ? 1.615 12.239 2.093 1.00 85.75 261 PRO A C 1
ATOM 2064 O O . PRO A 1 261 ? 1.613 12.685 0.947 1.00 85.75 261 PRO A O 1
ATOM 2067 N N . VAL A 1 262 ? 1.180 10.999 2.351 1.00 88.25 262 VAL A N 1
ATOM 2068 C CA . VAL A 1 262 ? 0.612 10.117 1.312 1.00 88.25 262 VAL A CA 1
ATOM 2069 C C . VAL A 1 262 ? -0.730 10.653 0.820 1.00 88.25 262 VAL A C 1
ATOM 2071 O O . VAL A 1 262 ? -1.002 10.660 -0.378 1.00 88.25 262 VAL A O 1
ATOM 2074 N N . LEU A 1 263 ? -1.584 11.123 1.731 1.00 91.69 263 LEU A N 1
ATOM 2075 C CA . LEU A 1 263 ? -2.878 11.706 1.369 1.00 91.69 263 LEU A CA 1
ATOM 2076 C C . LEU A 1 263 ? -2.721 13.019 0.595 1.00 91.69 263 LEU A C 1
ATOM 2078 O O . LEU A 1 263 ? -3.500 13.268 -0.325 1.00 91.69 263 LEU A O 1
ATOM 2082 N N . GLU A 1 264 ? -1.712 13.824 0.926 1.00 90.19 264 GLU A N 1
ATOM 2083 C CA . GLU A 1 264 ? -1.346 15.023 0.165 1.00 90.19 264 GLU A CA 1
ATOM 2084 C C . GLU A 1 264 ? -0.905 14.669 -1.259 1.00 90.19 264 GLU A C 1
ATOM 2086 O O . GLU A 1 264 ? -1.381 15.283 -2.215 1.00 90.19 264 GLU A O 1
ATOM 2091 N N . ALA A 1 265 ? -0.057 13.645 -1.415 1.00 87.56 265 ALA A N 1
ATOM 2092 C CA . ALA A 1 265 ? 0.415 13.180 -2.719 1.00 87.56 265 ALA A CA 1
ATOM 2093 C C . ALA A 1 265 ? -0.721 12.645 -3.612 1.00 87.56 265 ALA A C 1
ATOM 2095 O O . ALA A 1 265 ? -0.741 12.916 -4.813 1.00 87.56 265 ALA A O 1
ATOM 2096 N N . LEU A 1 266 ? -1.697 11.938 -3.030 1.00 90.25 266 LEU A N 1
ATOM 2097 C CA . LEU A 1 266 ? -2.900 11.459 -3.730 1.00 90.25 266 LEU A CA 1
ATOM 2098 C C . LEU A 1 266 ? -3.843 12.597 -4.158 1.00 90.25 266 LEU A C 1
ATOM 2100 O O . LEU A 1 266 ? -4.584 12.472 -5.139 1.00 90.25 266 LEU A O 1
ATOM 2104 N N . GLY A 1 267 ? -3.834 13.700 -3.411 1.00 90.06 267 GLY A N 1
ATOM 2105 C CA . GLY A 1 267 ? -4.639 14.888 -3.660 1.00 90.06 267 GLY A CA 1
ATOM 2106 C C . GLY A 1 267 ? -6.101 14.796 -3.203 1.00 90.06 267 GLY A C 1
ATOM 2107 O O . GLY A 1 267 ? -6.683 13.737 -2.951 1.00 90.06 267 GLY A O 1
ATOM 2108 N N . ASP A 1 268 ? -6.749 15.961 -3.148 1.00 89.25 268 ASP A N 1
ATOM 2109 C CA . ASP A 1 268 ? -8.050 16.155 -2.486 1.00 89.25 268 ASP A CA 1
ATOM 2110 C C . ASP A 1 268 ? -9.243 15.455 -3.150 1.00 89.25 268 ASP A C 1
ATOM 2112 O O . ASP A 1 268 ? -10.326 15.380 -2.567 1.00 89.25 268 ASP A O 1
ATOM 2116 N N . GLN A 1 269 ? -9.078 14.970 -4.381 1.00 90.69 269 GLN A N 1
ATOM 2117 C CA . GLN A 1 269 ? -10.133 14.286 -5.139 1.00 90.69 269 GLN A CA 1
ATOM 2118 C C . GLN A 1 269 ? -10.046 12.760 -5.040 1.00 90.69 269 GLN A C 1
ATOM 2120 O O . GLN A 1 269 ? -10.922 12.065 -5.559 1.00 90.69 269 GLN A O 1
ATOM 2125 N N . PHE A 1 270 ? -9.010 12.224 -4.390 1.00 94.38 270 PHE A N 1
ATOM 2126 C CA . PHE A 1 270 ? -8.816 10.786 -4.284 1.00 94.38 270 PHE A CA 1
ATOM 2127 C C . PHE A 1 270 ? -9.855 10.134 -3.358 1.00 94.38 270 PHE A C 1
ATOM 2129 O O . PHE A 1 270 ? -10.127 10.614 -2.248 1.00 94.38 270 PHE A O 1
ATOM 2136 N N . VAL A 1 271 ? -10.439 9.025 -3.828 1.00 95.81 271 VAL A N 1
ATOM 2137 C CA . VAL A 1 271 ? -11.477 8.261 -3.124 1.00 95.81 271 VAL A CA 1
ATOM 2138 C C . VAL A 1 271 ? -11.309 6.762 -3.374 1.00 95.81 271 VAL A C 1
ATOM 2140 O O . VAL A 1 271 ? -11.228 6.312 -4.515 1.00 95.81 271 VAL A O 1
ATOM 2143 N N . LEU A 1 272 ? -11.385 5.981 -2.298 1.00 96.50 272 LEU A N 1
ATOM 2144 C CA . LEU A 1 272 ? -11.528 4.529 -2.279 1.00 96.50 272 LEU A CA 1
ATOM 2145 C C . LEU A 1 272 ? -12.995 4.166 -1.979 1.00 96.50 272 LEU A C 1
ATOM 2147 O O . LEU A 1 272 ? -13.400 4.050 -0.820 1.00 96.50 272 LEU A O 1
ATOM 2151 N N . PRO A 1 273 ? -13.845 3.960 -3.003 1.00 96.12 273 PRO A N 1
ATOM 2152 C CA . PRO A 1 273 ? -15.303 3.888 -2.834 1.00 96.12 273 PRO A CA 1
ATOM 2153 C C . PRO A 1 273 ? -15.788 2.685 -2.006 1.00 96.12 273 PRO A C 1
ATOM 2155 O O . PRO A 1 273 ? -16.931 2.664 -1.521 1.00 96.12 273 PRO A O 1
ATOM 2158 N N . ARG A 1 274 ? -14.939 1.660 -1.874 1.00 97.31 274 ARG A N 1
ATOM 2159 C CA . ARG A 1 274 ? -15.224 0.420 -1.150 1.00 97.31 274 ARG A CA 1
ATOM 2160 C C . ARG A 1 274 ? -14.617 0.367 0.244 1.00 97.31 274 ARG A C 1
ATOM 2162 O O . ARG A 1 274 ? -14.963 -0.556 0.971 1.00 97.31 274 ARG A O 1
ATOM 2169 N N . LEU A 1 275 ? -13.819 1.358 0.642 1.00 98.12 275 LEU A N 1
ATOM 2170 C CA . LEU A 1 275 ? -13.151 1.348 1.936 1.00 98.12 275 LEU A CA 1
ATOM 2171 C C . LEU A 1 275 ? -14.183 1.261 3.074 1.00 98.12 275 LEU A C 1
ATOM 2173 O O . LEU A 1 275 ? -15.181 1.995 3.112 1.00 98.12 275 LEU A O 1
ATOM 2177 N N . ARG A 1 276 ? -13.972 0.289 3.959 1.00 98.31 276 ARG A N 1
ATOM 2178 C CA . ARG A 1 276 ? -14.765 0.013 5.165 1.00 98.31 276 ARG A CA 1
ATOM 2179 C C . ARG A 1 276 ? -13.892 -0.073 6.408 1.00 98.31 276 ARG A C 1
ATOM 2181 O O . ARG A 1 276 ? -14.390 0.241 7.486 1.00 98.31 276 ARG A O 1
ATOM 2188 N N . THR A 1 277 ? -12.624 -0.433 6.246 1.00 98.56 277 THR A N 1
ATOM 2189 C CA . THR A 1 277 ? -11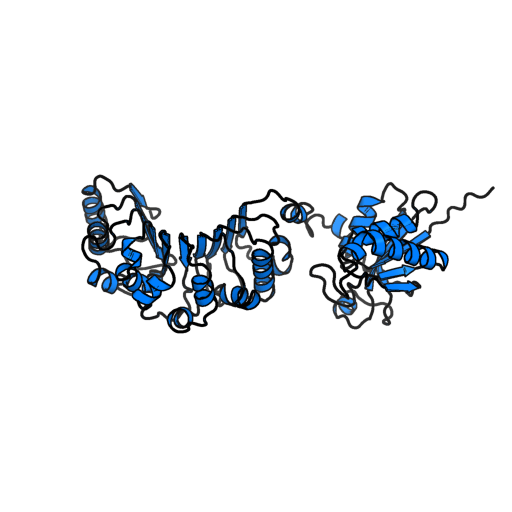.646 -0.490 7.330 1.00 98.56 277 THR A CA 1
ATOM 2190 C C . THR A 1 277 ? -10.463 0.411 7.006 1.00 98.56 277 THR A C 1
ATOM 2192 O O . THR A 1 277 ? -9.831 0.237 5.966 1.00 98.56 277 THR A O 1
ATOM 2195 N N . LEU A 1 278 ? -10.165 1.348 7.902 1.00 97.31 278 LEU A N 1
ATOM 2196 C CA . LEU A 1 278 ? -8.957 2.166 7.888 1.00 97.31 278 LEU A CA 1
ATOM 2197 C C . LEU A 1 278 ? -8.370 2.155 9.295 1.00 97.31 278 LEU A C 1
ATOM 2199 O O . LEU A 1 278 ? -8.944 2.751 10.199 1.00 97.31 278 LEU A O 1
ATOM 2203 N N . ARG A 1 279 ? -7.245 1.473 9.487 1.00 94.44 279 ARG A N 1
ATOM 2204 C CA . ARG A 1 279 ? -6.537 1.453 10.768 1.00 94.44 279 ARG A CA 1
ATOM 2205 C C . ARG A 1 279 ? -5.098 1.887 10.550 1.00 94.44 279 ARG A C 1
ATOM 2207 O O . ARG A 1 279 ? -4.414 1.295 9.724 1.00 94.44 279 ARG A O 1
ATOM 2214 N N . ILE A 1 280 ? -4.668 2.902 11.279 1.00 89.81 280 ILE A N 1
ATOM 2215 C CA . ILE A 1 280 ? -3.312 3.442 11.287 1.00 89.81 280 ILE A CA 1
ATOM 2216 C C . ILE A 1 280 ? -2.871 3.387 12.749 1.00 89.81 280 ILE A C 1
ATOM 2218 O O . ILE A 1 280 ? -3.155 4.293 13.511 1.00 89.81 280 ILE A O 1
ATOM 2222 N N . LEU A 1 281 ? -2.325 2.264 13.193 1.00 85.69 281 LEU A N 1
ATOM 2223 C CA . LEU A 1 281 ? -2.047 1.972 14.600 1.00 85.69 281 LEU A CA 1
ATOM 2224 C C . LEU A 1 281 ? -0.556 2.095 14.915 1.00 85.69 281 LEU A C 1
ATOM 2226 O O . LEU A 1 281 ? 0.279 1.990 14.015 1.00 85.69 281 LEU A O 1
ATOM 2230 N N . GLY A 1 282 ? -0.259 2.233 16.206 1.00 79.06 282 GLY A N 1
ATOM 2231 C CA . GLY A 1 282 ? 1.092 2.400 16.732 1.00 79.06 282 GLY A CA 1
ATOM 2232 C C . GLY A 1 282 ? 1.525 3.867 16.761 1.00 79.06 282 GLY A C 1
ATOM 2233 O O . GLY A 1 282 ? 0.687 4.752 16.955 1.00 79.06 282 GLY A O 1
ATOM 2234 N N . ASP A 1 283 ? 2.813 4.127 16.563 1.00 73.62 283 ASP A N 1
ATOM 2235 C CA . ASP A 1 283 ? 3.437 5.441 16.763 1.00 73.62 283 ASP A CA 1
ATOM 2236 C C . ASP A 1 283 ? 3.403 6.262 15.470 1.00 73.62 283 ASP A C 1
ATOM 2238 O O . ASP A 1 283 ? 4.392 6.407 14.745 1.00 73.62 283 ASP A O 1
ATOM 2242 N N . VAL A 1 284 ? 2.201 6.733 15.137 1.00 72.06 284 VAL A N 1
ATOM 2243 C CA . VAL A 1 284 ? 1.892 7.223 13.793 1.00 72.06 284 VAL A CA 1
ATOM 2244 C C . VAL A 1 284 ? 1.584 8.725 13.752 1.00 72.06 284 VAL A C 1
ATOM 2246 O O . VAL A 1 284 ? 2.395 9.525 13.293 1.00 72.06 284 VAL A O 1
ATOM 2249 N N . GLU A 1 285 ? 0.440 9.167 14.261 1.00 73.94 285 GLU A N 1
ATOM 2250 C CA . GLU A 1 285 ? 0.041 10.562 14.078 1.00 73.94 285 GLU A CA 1
ATOM 2251 C C . GLU A 1 285 ? 0.747 11.485 15.085 1.00 73.94 285 GLU A C 1
ATOM 2253 O O . GLU A 1 285 ? 0.670 11.274 16.298 1.00 73.94 285 GLU A O 1
ATOM 2258 N N . THR A 1 286 ? 1.443 12.502 14.571 1.00 67.69 286 THR A N 1
ATOM 2259 C CA . THR A 1 286 ? 2.204 13.495 15.351 1.00 67.69 286 THR A CA 1
ATOM 2260 C C . THR A 1 286 ? 1.533 14.861 15.381 1.00 67.69 286 THR A C 1
ATOM 2262 O O . THR A 1 286 ? 1.778 15.638 16.300 1.00 67.69 286 THR A O 1
ATOM 2265 N N . GLU A 1 287 ? 0.665 15.169 14.412 1.00 76.88 287 GLU A N 1
ATOM 2266 C CA . GLU A 1 287 ? 0.011 16.472 14.276 1.00 76.88 287 GLU A CA 1
ATOM 2267 C C . GLU A 1 287 ? -1.478 16.408 14.653 1.00 76.88 287 GLU A C 1
ATOM 2269 O O . GLU A 1 287 ? -2.340 16.996 13.995 1.00 76.88 287 GLU A O 1
ATOM 2274 N N . TRP A 1 288 ? -1.800 15.715 15.746 1.00 79.75 288 TRP A N 1
ATOM 2275 C CA . TRP A 1 288 ? -3.176 15.554 16.230 1.00 79.75 288 TRP A CA 1
ATOM 2276 C C . TRP A 1 288 ? -3.924 16.873 16.455 1.00 79.75 288 TRP A C 1
ATOM 2278 O O . TRP A 1 288 ? -5.111 16.960 16.134 1.00 79.75 288 TRP A O 1
ATOM 2288 N N . TYR A 1 289 ? -3.234 17.919 16.917 1.00 77.81 289 TYR A N 1
ATOM 2289 C CA . TYR A 1 289 ? -3.813 19.260 17.055 1.00 77.81 289 TYR A CA 1
ATOM 2290 C C . TYR A 1 289 ? -4.358 19.791 15.716 1.00 77.81 289 TYR A C 1
ATOM 2292 O O . TYR A 1 289 ? -5.422 20.403 15.666 1.00 77.81 289 TYR A O 1
ATOM 2300 N N . ARG A 1 290 ? -3.685 19.496 14.593 1.00 83.81 290 ARG A N 1
ATOM 2301 C CA . ARG A 1 290 ? -4.162 19.869 13.252 1.00 83.81 290 ARG A CA 1
ATOM 2302 C C . ARG A 1 290 ? -5.324 18.998 12.821 1.00 83.81 290 ARG A C 1
ATOM 2304 O O . ARG A 1 290 ? -6.267 19.516 12.237 1.00 83.81 290 ARG A O 1
ATOM 2311 N N . PHE A 1 291 ? -5.302 17.703 13.127 1.00 83.88 291 PHE A N 1
ATOM 2312 C CA . PHE A 1 291 ? -6.458 16.847 12.866 1.00 83.88 291 PHE A CA 1
ATOM 2313 C C . PHE A 1 291 ? -7.726 17.384 13.558 1.00 83.88 291 PHE A C 1
ATOM 2315 O O . PHE A 1 291 ? -8.788 17.441 12.930 1.00 83.88 291 PHE A O 1
ATOM 2322 N N . ALA A 1 292 ? -7.611 17.835 14.811 1.00 80.06 292 ALA A N 1
ATOM 2323 C CA . ALA A 1 292 ? -8.718 18.412 15.570 1.00 80.06 292 ALA A CA 1
ATOM 2324 C C . ALA A 1 292 ? -9.162 19.790 15.029 1.00 80.06 292 ALA A C 1
ATOM 2326 O O . ALA A 1 292 ? -10.341 19.980 14.706 1.00 80.06 292 ALA A O 1
ATOM 2327 N N . ASP A 1 293 ? -8.226 20.725 14.840 1.00 81.88 293 ASP A N 1
ATOM 2328 C CA . ASP A 1 293 ? -8.550 22.134 14.567 1.00 81.88 293 ASP A CA 1
ATOM 2329 C C . ASP A 1 293 ? -8.625 22.502 13.078 1.00 81.88 293 ASP A C 1
ATOM 2331 O O . ASP A 1 293 ? -9.399 23.378 12.679 1.00 81.88 293 ASP A O 1
ATOM 2335 N N . ASP A 1 294 ? -7.855 21.835 12.220 1.00 86.25 294 ASP A N 1
ATOM 2336 C CA . ASP A 1 294 ? -7.728 22.175 10.805 1.00 86.25 294 ASP A CA 1
ATOM 2337 C C . ASP A 1 294 ? -8.661 21.313 9.942 1.00 86.25 294 ASP A C 1
ATOM 2339 O O . ASP A 1 294 ? -8.407 20.149 9.633 1.00 86.25 294 ASP A O 1
ATOM 2343 N N . THR A 1 295 ? -9.770 21.909 9.495 1.00 82.31 295 THR A N 1
ATOM 2344 C CA . THR A 1 295 ? -10.727 21.257 8.574 1.00 82.31 295 THR A CA 1
ATOM 2345 C C . THR A 1 295 ? -10.115 20.835 7.239 1.00 82.31 295 THR A C 1
ATOM 2347 O O . THR A 1 295 ? -10.686 19.990 6.549 1.00 82.31 295 THR A O 1
ATOM 2350 N N . THR A 1 296 ? -8.974 21.420 6.870 1.00 85.75 296 THR A N 1
ATOM 2351 C CA . THR A 1 296 ? -8.240 21.109 5.642 1.00 85.75 296 THR A CA 1
ATOM 2352 C C . THR A 1 296 ? -7.166 20.049 5.855 1.00 85.75 296 THR A C 1
ATOM 2354 O O . THR A 1 296 ? -6.555 19.618 4.879 1.00 85.75 296 THR A O 1
ATOM 2357 N N . TYR A 1 297 ? -6.975 19.577 7.095 1.00 89.81 297 TYR A N 1
ATOM 2358 C CA . TYR A 1 297 ? -5.992 18.549 7.400 1.00 89.81 297 TYR A CA 1
ATOM 2359 C C . TYR A 1 297 ? -6.240 17.294 6.539 1.00 89.81 297 TYR A C 1
ATOM 2361 O O . TYR A 1 297 ? -7.370 16.784 6.529 1.00 89.81 297 TYR A O 1
ATOM 2369 N N . PRO A 1 298 ? -5.233 16.774 5.809 1.00 91.81 298 PRO A N 1
ATOM 2370 C CA . PRO A 1 298 ? -5.442 15.762 4.770 1.00 91.81 298 PRO A CA 1
ATOM 2371 C C . PRO A 1 298 ? -6.182 14.512 5.246 1.00 91.81 298 PRO A C 1
ATOM 2373 O O . PRO A 1 298 ? -7.095 14.040 4.561 1.00 91.81 298 PRO A O 1
ATOM 2376 N N . LEU A 1 299 ? -5.865 14.013 6.446 1.00 90.88 299 LEU A N 1
ATOM 2377 C CA . LEU A 1 299 ? -6.557 12.864 7.030 1.00 90.88 299 LEU A CA 1
ATOM 2378 C C . LEU A 1 299 ? -8.030 13.160 7.331 1.00 90.88 299 LEU A C 1
ATOM 2380 O O . LEU A 1 299 ? -8.904 12.350 7.019 1.00 90.88 299 LEU A O 1
ATOM 2384 N N . ARG A 1 300 ? -8.336 14.345 7.863 1.00 90.50 300 ARG A N 1
ATOM 2385 C CA . ARG A 1 300 ? -9.712 14.771 8.137 1.00 90.50 300 ARG A CA 1
ATOM 2386 C C . ARG A 1 300 ? -10.510 14.915 6.845 1.00 90.50 300 ARG A C 1
ATOM 2388 O O . ARG A 1 300 ? -11.608 14.368 6.727 1.00 90.50 300 ARG A O 1
ATOM 2395 N N . ALA A 1 301 ? -9.937 15.585 5.849 1.00 92.06 301 ALA A N 1
ATOM 2396 C CA . ALA A 1 301 ? -10.548 15.727 4.534 1.00 92.06 301 ALA A CA 1
ATOM 2397 C C . ALA A 1 301 ? -10.781 14.355 3.874 1.00 92.06 301 ALA A C 1
ATOM 2399 O O . ALA A 1 301 ? -11.823 14.127 3.254 1.00 92.06 301 ALA A O 1
ATOM 2400 N N . PHE A 1 302 ? -9.848 13.413 4.048 1.00 94.25 302 PHE A N 1
ATOM 2401 C CA . PHE A 1 302 ? -10.005 12.038 3.590 1.00 94.25 302 PHE A CA 1
ATOM 2402 C C . PHE A 1 302 ? -11.184 11.340 4.276 1.00 94.25 302 PHE A C 1
ATOM 2404 O O . PHE A 1 302 ? -12.025 10.778 3.576 1.00 94.25 302 PHE A O 1
ATOM 2411 N N . LEU A 1 303 ? -11.324 11.417 5.602 1.00 94.44 303 LEU A N 1
ATOM 2412 C CA . LEU A 1 303 ? -12.452 10.806 6.322 1.00 94.44 303 LEU A CA 1
ATOM 2413 C C . LEU A 1 303 ? -13.813 11.350 5.864 1.00 94.44 303 LEU A C 1
ATOM 2415 O O . LEU A 1 303 ? -14.724 10.563 5.601 1.00 94.44 303 LEU A O 1
ATOM 2419 N N . VAL A 1 304 ? -13.925 12.665 5.638 1.00 93.88 304 VAL A N 1
ATOM 2420 C CA . VAL A 1 304 ? -15.147 13.299 5.101 1.00 93.88 304 VAL A CA 1
ATOM 2421 C C . VAL A 1 304 ? -15.547 12.706 3.742 1.00 93.88 304 VAL A C 1
ATOM 2423 O O . VAL A 1 304 ? -16.733 12.525 3.459 1.00 93.88 304 VAL A O 1
ATOM 2426 N N . ARG A 1 305 ? -14.571 12.346 2.897 1.00 94.81 305 ARG A N 1
ATOM 2427 C CA . ARG A 1 305 ? -14.813 11.684 1.601 1.00 94.81 305 ARG A CA 1
ATOM 2428 C C . ARG A 1 305 ? -15.166 10.196 1.728 1.00 94.81 305 ARG A C 1
ATOM 2430 O O . ARG A 1 305 ? -15.690 9.616 0.774 1.00 94.81 305 ARG A O 1
ATOM 2437 N N . HIS A 1 306 ? -14.935 9.580 2.888 1.00 97.12 306 HIS A N 1
ATOM 2438 C CA . HIS A 1 306 ? -15.128 8.148 3.138 1.00 97.12 306 HIS A CA 1
ATOM 2439 C C . HIS A 1 306 ? -16.117 7.862 4.290 1.00 97.12 306 HIS A C 1
ATOM 2441 O O . HIS A 1 306 ? -15.824 7.047 5.167 1.00 97.12 306 HIS A O 1
ATOM 2447 N N . PRO A 1 307 ? -17.357 8.396 4.259 1.00 96.94 307 PRO A N 1
ATOM 2448 C CA . PRO A 1 307 ? -18.304 8.311 5.381 1.00 96.94 307 PRO A CA 1
ATOM 2449 C C . PRO A 1 307 ? -18.823 6.894 5.669 1.00 96.94 307 PRO A C 1
ATOM 2451 O O . PRO A 1 307 ? -19.629 6.695 6.573 1.00 96.94 307 PRO A O 1
ATOM 2454 N N . ARG A 1 308 ? -18.427 5.900 4.865 1.00 97.44 308 ARG A N 1
ATOM 2455 C CA . ARG A 1 308 ? -18.828 4.494 4.998 1.00 97.44 308 ARG A CA 1
ATOM 2456 C C . ARG A 1 308 ? -17.802 3.643 5.751 1.00 97.44 308 ARG A C 1
ATOM 2458 O O . ARG A 1 308 ? -18.037 2.441 5.871 1.00 97.44 308 ARG A O 1
ATOM 2465 N N . ILE A 1 309 ? -16.685 4.216 6.208 1.00 98.44 309 ILE A N 1
ATOM 2466 C CA . ILE A 1 309 ? -15.746 3.516 7.094 1.00 98.44 309 ILE A CA 1
ATOM 2467 C C . ILE A 1 309 ? -16.512 3.073 8.347 1.00 98.44 309 ILE A C 1
ATOM 2469 O O . ILE A 1 309 ? -17.221 3.864 8.963 1.00 98.44 309 ILE A O 1
ATOM 2473 N N . ARG A 1 310 ? -16.405 1.782 8.672 1.00 98.31 310 ARG A N 1
ATOM 2474 C CA . ARG A 1 310 ? -17.034 1.146 9.837 1.00 98.31 310 ARG A CA 1
ATOM 2475 C C . ARG A 1 310 ? -16.025 0.745 10.901 1.00 98.31 310 ARG A C 1
ATOM 2477 O O . ARG A 1 310 ? -16.377 0.707 12.073 1.00 98.31 310 ARG A O 1
ATOM 2484 N N . ASN A 1 311 ? -14.799 0.434 10.489 1.00 98.38 311 ASN A N 1
ATOM 2485 C CA . ASN A 1 311 ? -13.696 0.106 11.380 1.00 98.38 311 ASN A CA 1
ATOM 2486 C C . ASN A 1 311 ? -12.608 1.162 11.200 1.00 98.38 311 ASN A C 1
ATOM 2488 O O . ASN A 1 311 ? -11.928 1.175 10.171 1.00 98.38 311 ASN A O 1
ATOM 2492 N N . PHE A 1 312 ? -12.508 2.069 12.164 1.00 97.00 312 PHE A N 1
ATOM 2493 C CA . PHE A 1 312 ? -11.515 3.130 12.176 1.00 97.00 312 PHE A CA 1
ATOM 2494 C C . PHE A 1 312 ? -10.544 2.908 13.331 1.00 97.00 312 PHE A C 1
ATOM 2496 O O . PHE A 1 312 ? -10.947 2.548 14.433 1.00 97.00 312 PHE A O 1
ATOM 2503 N N . GLY A 1 313 ? -9.259 3.102 13.074 1.00 93.44 313 GLY A N 1
ATOM 2504 C CA . GLY A 1 313 ? -8.230 3.012 14.093 1.00 93.44 313 GLY A CA 1
ATOM 2505 C C . GLY A 1 313 ? -7.154 4.045 13.845 1.00 93.44 313 GLY A C 1
ATOM 2506 O O . GLY A 1 313 ? -6.711 4.179 12.704 1.00 93.44 313 GLY A O 1
ATOM 2507 N N . ILE A 1 314 ? -6.727 4.740 14.887 1.00 89.06 314 ILE A N 1
ATOM 2508 C CA . ILE A 1 314 ? -5.644 5.710 14.794 1.00 89.06 314 ILE A CA 1
ATOM 2509 C C . ILE A 1 314 ? -4.811 5.708 16.077 1.00 89.06 314 ILE A C 1
ATOM 2511 O O . ILE A 1 314 ? -5.365 5.703 17.170 1.00 89.06 314 ILE A O 1
ATOM 2515 N N . GLY A 1 315 ? -3.490 5.643 15.939 1.00 84.94 315 GLY A N 1
ATOM 2516 C CA . GLY A 1 315 ? -2.533 5.728 17.040 1.00 84.94 315 GLY A CA 1
ATOM 2517 C C . GLY A 1 315 ? -1.947 7.132 17.201 1.00 84.94 315 GLY A C 1
ATOM 2518 O O . GLY A 1 315 ? -2.142 8.009 16.358 1.00 84.94 315 GLY A O 1
ATOM 2519 N N . LEU A 1 316 ? -1.221 7.342 18.293 1.00 79.88 316 LEU A N 1
ATOM 2520 C CA . LEU A 1 316 ? -0.523 8.586 18.625 1.00 79.88 316 LEU A CA 1
ATOM 2521 C C . LEU A 1 316 ? 0.958 8.280 18.852 1.00 79.88 316 LEU A C 1
ATOM 2523 O O . LEU A 1 316 ? 1.288 7.280 19.483 1.00 79.88 316 LEU A O 1
ATOM 2527 N N . SER A 1 317 ? 1.831 9.149 18.346 1.00 74.88 317 SER A N 1
ATOM 2528 C CA . SER A 1 317 ? 3.270 9.089 18.619 1.00 74.88 317 SER A CA 1
ATOM 2529 C C . SER A 1 317 ? 3.616 9.560 20.044 1.00 74.88 317 SER A C 1
ATOM 2531 O O . SER A 1 317 ? 3.000 10.521 20.512 1.00 74.88 317 SER A O 1
ATOM 2533 N N . PRO A 1 318 ? 4.640 8.982 20.711 1.00 64.50 318 PRO A N 1
ATOM 2534 C CA . PRO A 1 318 ? 5.119 9.436 22.019 1.00 64.50 318 PRO A CA 1
ATOM 2535 C C . PRO A 1 318 ? 5.602 10.889 22.063 1.00 64.50 318 PRO A C 1
ATOM 2537 O O . PRO A 1 318 ? 5.522 11.524 23.108 1.00 64.50 318 PRO A O 1
ATOM 2540 N N . ASP A 1 319 ? 6.097 11.407 20.936 1.00 62.44 319 ASP A N 1
ATOM 2541 C CA . ASP A 1 319 ? 6.585 12.787 20.816 1.00 62.44 319 ASP A CA 1
ATOM 2542 C C . ASP A 1 319 ? 5.462 13.791 20.486 1.00 62.44 319 ASP A C 1
ATOM 2544 O O . ASP A 1 319 ? 5.723 14.982 20.304 1.00 62.44 319 ASP A O 1
ATOM 2548 N N . GLY A 1 320 ? 4.215 13.325 20.353 1.00 60.56 320 GLY A N 1
ATOM 2549 C CA . GLY A 1 320 ? 3.068 14.189 20.093 1.00 60.56 320 GLY A CA 1
ATOM 2550 C C . GLY A 1 320 ? 2.710 15.044 21.309 1.00 60.56 320 GLY A C 1
ATOM 2551 O O . GLY A 1 320 ? 2.735 14.575 22.446 1.00 60.56 320 GLY A O 1
ATOM 2552 N N . GLU A 1 321 ? 2.338 16.305 21.077 1.00 62.75 321 GLU A N 1
ATOM 2553 C CA . GLU A 1 321 ? 1.754 17.133 22.133 1.00 62.75 321 GLU A CA 1
ATOM 2554 C C . GLU A 1 321 ? 0.396 16.542 22.548 1.00 62.75 321 GLU A C 1
ATOM 2556 O O . GLU A 1 321 ? -0.485 16.340 21.707 1.00 62.75 321 GLU A O 1
ATOM 2561 N N . LEU A 1 322 ? 0.232 16.255 23.845 1.00 64.00 322 LEU A N 1
ATOM 2562 C CA . LEU A 1 322 ? -1.063 15.889 24.418 1.00 64.00 322 LEU A CA 1
ATOM 2563 C C . LEU A 1 322 ? -2.046 17.040 24.182 1.00 64.00 322 LEU A C 1
ATOM 2565 O O . LEU A 1 322 ? -1.758 18.192 24.504 1.00 64.00 322 LEU A O 1
ATOM 2569 N N . TYR A 1 323 ? -3.193 16.713 23.596 1.00 68.25 323 TYR A N 1
ATOM 2570 C CA . TYR A 1 323 ? -4.211 17.672 23.180 1.00 68.25 323 TYR A CA 1
ATOM 2571 C C . TYR A 1 323 ? -5.519 17.408 23.938 1.00 68.25 323 TYR A C 1
ATOM 2573 O O . TYR A 1 323 ? -5.818 16.255 24.249 1.00 68.25 323 TYR A O 1
ATOM 2581 N N . ASP A 1 324 ? -6.311 18.457 24.192 1.00 67.31 324 ASP A N 1
ATOM 2582 C CA . ASP A 1 324 ? -7.536 18.453 25.025 1.00 67.31 324 ASP A CA 1
ATOM 2583 C C . ASP A 1 324 ? -8.743 17.723 24.378 1.00 67.31 324 ASP A C 1
ATOM 2585 O O . ASP A 1 324 ? -9.905 18.047 24.622 1.00 67.31 324 ASP A O 1
ATOM 2589 N N . GLY A 1 325 ? -8.488 16.726 23.528 1.00 72.44 325 GLY A N 1
ATOM 2590 C CA . GLY A 1 325 ? -9.518 15.959 22.832 1.00 72.44 325 GLY A CA 1
ATOM 2591 C C . GLY A 1 325 ? -10.073 16.659 21.589 1.00 72.44 325 GLY A C 1
ATOM 2592 O O . GLY A 1 325 ? -9.512 17.611 21.068 1.00 72.44 325 GLY A O 1
ATOM 2593 N N . ILE A 1 326 ? -11.176 16.158 21.048 1.00 85.94 326 ILE A N 1
ATOM 2594 C CA . ILE A 1 326 ? -11.878 16.747 19.896 1.00 85.94 326 ILE A CA 1
ATOM 2595 C C . ILE A 1 326 ? -13.317 17.053 20.306 1.00 85.94 326 ILE A C 1
ATOM 2597 O O . ILE A 1 326 ? -13.883 16.353 21.146 1.00 85.94 326 ILE A O 1
ATOM 2601 N N . ASP A 1 327 ? -13.939 18.066 19.704 1.00 89.12 327 ASP A N 1
ATOM 2602 C CA . ASP A 1 327 ? -15.368 18.306 19.915 1.00 89.12 327 ASP A CA 1
ATOM 2603 C C . ASP A 1 327 ? -16.183 17.015 19.624 1.00 89.12 327 ASP A C 1
ATOM 2605 O O . ASP A 1 327 ? -16.050 16.439 18.535 1.00 89.12 327 ASP A O 1
ATOM 2609 N N . PRO A 1 328 ? -17.003 16.522 20.577 1.00 92.62 328 PRO A N 1
ATOM 2610 C CA . PRO A 1 328 ? -17.710 15.248 20.429 1.00 92.62 328 PRO A CA 1
ATOM 2611 C C . PRO A 1 328 ? -18.693 15.218 19.252 1.00 92.62 328 PRO A C 1
ATOM 2613 O O . PRO A 1 328 ? -18.865 14.179 18.606 1.00 92.62 328 PRO A O 1
ATOM 2616 N N . ASP A 1 329 ? -19.352 16.342 18.956 1.00 90.62 329 ASP A N 1
ATOM 2617 C CA . ASP A 1 329 ? -20.280 16.433 17.828 1.00 90.62 329 ASP A CA 1
ATOM 2618 C C . ASP A 1 329 ? -19.517 16.375 16.501 1.00 90.62 329 ASP A C 1
ATOM 2620 O O . ASP A 1 329 ? -19.891 15.612 15.606 1.00 90.62 329 ASP A O 1
ATOM 2624 N N . LEU A 1 330 ? -18.399 17.095 16.403 1.00 90.50 330 LEU A N 1
ATOM 2625 C CA . LEU A 1 330 ? -17.513 17.042 15.247 1.00 90.50 330 LEU A CA 1
ATOM 2626 C C . LEU A 1 330 ? -16.954 15.632 15.017 1.00 90.50 330 LEU A C 1
ATOM 2628 O O . LEU A 1 330 ? -16.928 15.159 13.879 1.00 90.50 330 LEU A O 1
ATOM 2632 N N . LEU A 1 331 ? -16.518 14.939 16.071 1.00 91.44 331 LEU A N 1
ATOM 2633 C CA . LEU A 1 331 ? -16.026 13.566 15.956 1.00 91.44 331 LEU A CA 1
ATOM 2634 C C . LEU A 1 331 ? -17.097 12.641 15.367 1.00 91.44 331 LEU A C 1
ATOM 2636 O O . LEU A 1 331 ? -16.810 11.841 14.471 1.00 91.44 331 LEU A O 1
ATOM 2640 N N . ALA A 1 332 ? -18.348 12.797 15.809 1.00 93.38 332 ALA A N 1
ATOM 2641 C CA . ALA A 1 332 ? -19.473 12.044 15.271 1.00 93.38 332 ALA A CA 1
ATOM 2642 C C . ALA A 1 332 ? -19.788 12.373 13.806 1.00 93.38 332 ALA A C 1
ATOM 2644 O O . ALA A 1 332 ? -20.153 11.476 13.042 1.00 93.38 332 ALA A O 1
ATOM 2645 N N . GLU A 1 333 ? -19.618 13.630 13.394 1.00 93.38 333 GLU A N 1
ATOM 2646 C CA . GLU A 1 333 ? -19.752 14.041 11.994 1.00 93.38 333 GLU A CA 1
ATOM 2647 C C . GLU A 1 333 ? -18.650 13.460 11.099 1.00 93.38 333 GLU A C 1
ATOM 2649 O O . GLU A 1 333 ? -18.921 13.106 9.948 1.00 93.38 333 GLU A O 1
ATOM 2654 N N . LEU A 1 334 ? -17.425 13.330 11.617 1.00 92.81 334 LEU A N 1
ATOM 2655 C CA . LEU A 1 334 ? -16.286 12.769 10.884 1.00 92.81 334 LEU A CA 1
ATOM 2656 C C . LEU A 1 334 ? -16.377 11.250 10.710 1.00 92.81 334 LEU A C 1
ATOM 2658 O O . LEU A 1 334 ? -15.928 10.721 9.691 1.00 92.81 334 LEU A O 1
ATOM 2662 N N . LEU A 1 335 ? -16.971 10.546 11.675 1.00 95.75 335 LEU A N 1
ATOM 2663 C CA . LEU A 1 335 ? -16.988 9.082 11.735 1.00 95.75 335 LEU A CA 1
ATOM 2664 C C . LEU A 1 335 ? -18.412 8.484 11.725 1.00 95.75 335 LEU A C 1
ATOM 2666 O O . LEU A 1 335 ? -18.701 7.551 12.477 1.00 95.75 335 LEU A O 1
ATOM 2670 N N . PRO A 1 336 ? -19.324 8.931 10.841 1.00 96.62 336 PRO A N 1
ATOM 2671 C CA . PRO A 1 336 ? -20.763 8.717 11.004 1.00 96.62 336 PRO A CA 1
ATOM 2672 C C . PRO A 1 336 ? -21.197 7.248 10.913 1.00 96.62 336 PRO A C 1
ATOM 2674 O O . PRO A 1 336 ? -22.262 6.896 11.413 1.00 96.62 336 PRO A O 1
ATOM 2677 N N . SER A 1 337 ? -20.399 6.378 10.284 1.00 97.75 337 SER A N 1
ATOM 2678 C CA . SER A 1 337 ? -20.691 4.940 10.157 1.00 97.75 337 SER A CA 1
ATOM 2679 C C . SER A 1 337 ? -19.800 4.047 11.024 1.00 97.75 337 SER A C 1
ATOM 2681 O O . SER A 1 337 ? -19.892 2.824 10.897 1.00 97.75 337 SER A O 1
ATOM 2683 N N . VAL A 1 338 ? -18.914 4.613 11.850 1.00 98.12 338 VAL A N 1
ATOM 2684 C CA . VAL A 1 338 ? -17.954 3.824 12.630 1.00 98.12 338 VAL A CA 1
ATOM 2685 C C . VAL A 1 338 ? -18.664 3.057 13.741 1.00 98.12 338 VAL A C 1
ATOM 2687 O O . VAL A 1 338 ? -19.437 3.624 14.508 1.00 98.12 338 VAL A O 1
ATOM 2690 N N . GLN A 1 339 ? -18.379 1.757 13.801 1.00 98.25 339 GLN A N 1
ATOM 2691 C CA . GLN A 1 339 ? -18.870 0.809 14.805 1.00 98.25 339 GLN A CA 1
ATOM 2692 C C . GLN A 1 339 ? -17.712 0.154 15.570 1.00 98.25 339 GLN A C 1
ATOM 2694 O O . GLN A 1 339 ? -17.887 -0.258 16.710 1.00 98.25 339 GLN A O 1
ATOM 2699 N N . HIS A 1 340 ? -16.525 0.076 14.966 1.00 98.12 340 HIS A N 1
ATOM 2700 C CA . HIS A 1 340 ? -15.314 -0.417 15.617 1.00 98.12 340 HIS A CA 1
ATOM 2701 C C . HIS A 1 340 ? -14.285 0.707 15.617 1.00 98.12 340 HIS A C 1
ATOM 2703 O O . HIS A 1 340 ? -13.885 1.164 14.543 1.00 98.12 340 HIS A O 1
ATOM 2709 N N . LEU A 1 341 ? -13.899 1.168 16.802 1.00 96.88 341 LEU A N 1
ATOM 2710 C CA . LEU A 1 341 ? -13.063 2.346 16.974 1.00 96.88 341 LEU A CA 1
ATOM 2711 C C . LEU A 1 341 ? -11.849 2.012 17.843 1.00 96.88 341 LEU A C 1
ATOM 2713 O O . LEU A 1 341 ? -12.011 1.530 18.960 1.00 96.88 341 LEU A O 1
ATOM 2717 N N . ALA A 1 342 ? -10.649 2.272 17.323 1.00 94.12 342 ALA A N 1
ATOM 2718 C CA . ALA A 1 342 ? -9.396 2.224 18.074 1.00 94.12 342 ALA A CA 1
ATOM 2719 C C . ALA A 1 342 ? -8.753 3.616 18.119 1.00 94.12 342 ALA A C 1
ATOM 2721 O O . ALA A 1 342 ? -8.630 4.256 17.072 1.00 94.12 342 ALA A O 1
ATOM 2722 N N . PHE A 1 343 ? -8.380 4.099 19.299 1.00 90.75 343 PHE A N 1
ATOM 2723 C CA . PHE A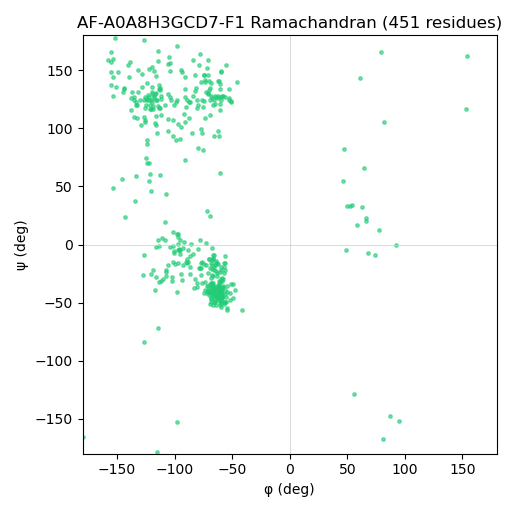 1 343 ? -7.932 5.479 19.472 1.00 90.75 343 PHE A CA 1
ATOM 2724 C C . PHE A 1 343 ? -7.063 5.660 20.727 1.00 90.75 343 PHE A C 1
ATOM 2726 O O . PHE A 1 343 ? -7.166 4.865 21.667 1.00 90.75 343 PHE A O 1
ATOM 2733 N N . PRO A 1 344 ? -6.246 6.726 20.776 1.00 88.69 344 PRO A N 1
ATOM 2734 C CA . PRO A 1 344 ? -5.415 7.031 21.930 1.00 88.69 344 PRO A CA 1
ATOM 2735 C C . PRO A 1 344 ? -6.260 7.590 23.078 1.00 88.69 344 PRO A C 1
ATOM 2737 O O . PRO A 1 344 ? -7.210 8.337 22.846 1.00 88.69 344 PRO A O 1
ATOM 2740 N N . MET A 1 345 ? -5.881 7.280 24.316 1.00 88.88 345 MET A N 1
ATOM 2741 C CA . MET A 1 345 ? -6.671 7.547 25.523 1.00 88.88 345 MET A CA 1
ATOM 2742 C C . MET A 1 345 ? -7.208 8.983 25.653 1.00 88.88 345 MET A C 1
ATOM 2744 O O . MET A 1 345 ? -8.338 9.166 26.100 1.00 88.88 345 MET A O 1
ATOM 2748 N N . PHE A 1 346 ? -6.474 9.994 25.183 1.00 85.56 346 PHE A N 1
ATOM 2749 C CA . PHE A 1 346 ? -6.907 11.397 25.247 1.00 85.56 346 PHE A CA 1
ATOM 2750 C C . PHE A 1 346 ? -8.233 11.690 24.520 1.00 85.56 346 PHE A C 1
ATOM 2752 O O . PHE A 1 346 ? -8.899 12.670 24.835 1.00 85.56 346 PHE A O 1
ATOM 2759 N N . LEU A 1 347 ? -8.652 10.850 23.564 1.00 88.94 347 LEU A N 1
ATOM 2760 C CA . LEU A 1 347 ? -9.936 11.003 22.867 1.00 88.94 347 LEU A CA 1
ATOM 2761 C C . LEU A 1 347 ? -11.103 10.303 23.570 1.00 88.94 347 LEU A C 1
ATOM 2763 O O . LEU A 1 347 ? -12.235 10.408 23.098 1.00 88.94 347 LEU A O 1
ATOM 2767 N N . CYS A 1 348 ? -10.861 9.564 24.654 1.00 91.56 348 CYS A N 1
ATOM 2768 C CA . CYS A 1 348 ? -11.882 8.709 25.255 1.00 91.56 348 CYS A CA 1
ATOM 2769 C C . CYS A 1 348 ? -13.091 9.504 25.740 1.00 91.56 348 CYS A C 1
ATOM 2771 O O . CYS A 1 348 ? -14.216 9.155 25.386 1.00 91.56 348 CYS A O 1
ATOM 2773 N N . GLU A 1 349 ? -12.864 10.625 26.429 1.00 91.81 349 GLU A N 1
ATOM 2774 C CA . GLU A 1 349 ? -13.930 11.532 26.864 1.00 91.81 349 GLU A CA 1
ATOM 2775 C C . GLU A 1 349 ? -14.784 11.999 25.673 1.00 91.81 349 GLU A C 1
ATOM 2777 O O . GLU A 1 349 ? -16.012 11.858 25.679 1.00 91.81 349 GLU A O 1
ATOM 2782 N N . SER A 1 350 ? -14.143 12.470 24.597 1.00 92.31 350 SER A N 1
ATOM 2783 C CA . SER A 1 350 ? -14.827 12.893 23.372 1.00 92.31 350 SER A CA 1
ATOM 2784 C C . SER A 1 350 ? -15.636 11.765 22.737 1.00 92.31 350 SER A C 1
ATOM 2786 O O . SER A 1 350 ? -16.742 11.984 22.248 1.00 92.31 350 SER A O 1
ATOM 2788 N N . VAL A 1 351 ? -15.106 10.542 22.733 1.00 93.56 351 VAL A N 1
ATOM 2789 C CA . VAL A 1 351 ? -15.780 9.377 22.155 1.00 93.56 351 VAL A CA 1
ATOM 2790 C C . VAL A 1 351 ? -17.025 9.016 22.957 1.00 93.56 351 VAL A C 1
ATOM 2792 O O . VAL A 1 351 ? -18.099 8.903 22.359 1.00 93.56 351 VAL A O 1
ATOM 2795 N N . VAL A 1 352 ? -16.908 8.863 24.280 1.00 94.19 352 VAL A N 1
ATOM 2796 C CA . VAL A 1 352 ? -18.017 8.401 25.136 1.00 94.19 352 VAL A CA 1
ATOM 2797 C C . VAL A 1 352 ? -19.123 9.447 25.287 1.00 94.19 352 VAL A C 1
ATOM 2799 O O . VAL A 1 352 ? -20.278 9.087 25.502 1.00 94.19 352 VAL A O 1
ATOM 2802 N N . THR A 1 353 ? -18.804 10.731 25.108 1.00 94.12 353 THR A N 1
ATOM 2803 C CA . THR A 1 353 ? -19.790 11.828 25.112 1.00 94.12 353 THR A CA 1
ATOM 2804 C C . THR A 1 353 ? -20.387 12.122 23.732 1.00 94.12 353 THR A C 1
ATOM 2806 O O . THR A 1 353 ? -21.398 12.821 23.627 1.00 94.12 353 THR A O 1
ATOM 2809 N N . SER A 1 354 ? -19.807 11.580 22.656 1.00 95.12 354 SER A N 1
ATOM 2810 C CA . SER A 1 354 ? -20.296 11.790 21.291 1.00 95.12 354 SER A CA 1
ATOM 2811 C C . SER A 1 354 ? -21.520 10.937 20.948 1.00 95.12 354 SER A C 1
ATOM 2813 O O . SER A 1 354 ? -21.793 9.887 21.532 1.00 95.12 354 SER A O 1
ATOM 2815 N N . LYS A 1 355 ? -22.207 11.305 19.859 1.00 95.31 355 LYS A N 1
ATOM 2816 C CA . LYS A 1 355 ? -23.252 10.458 19.258 1.00 95.31 355 LYS A CA 1
ATOM 2817 C C . LYS A 1 355 ? -22.721 9.118 18.727 1.00 95.31 355 LYS A C 1
ATOM 2819 O O . LYS A 1 355 ? -23.531 8.224 18.479 1.00 95.31 355 LYS A O 1
ATOM 2824 N N . LEU A 1 356 ? -21.403 8.956 18.554 1.00 94.94 356 LEU A N 1
ATOM 2825 C CA . LEU A 1 356 ? -20.817 7.675 18.144 1.00 94.94 356 LEU A CA 1
ATOM 2826 C C . LEU A 1 356 ? -20.987 6.608 19.220 1.00 94.94 356 LEU A C 1
ATOM 2828 O O . LEU A 1 356 ? -21.204 5.450 18.868 1.00 94.94 356 LEU A O 1
ATOM 2832 N N . ALA A 1 357 ? -20.967 6.983 20.503 1.00 96.06 357 ALA A N 1
ATOM 2833 C CA . ALA A 1 357 ? -21.123 6.057 21.626 1.00 96.06 357 ALA A CA 1
ATOM 2834 C C . ALA A 1 357 ? -22.370 5.158 21.484 1.00 96.06 357 ALA A C 1
ATOM 2836 O O . ALA A 1 357 ? -22.337 3.967 21.785 1.00 96.06 357 ALA A O 1
ATOM 2837 N N . LEU A 1 358 ? -23.448 5.690 20.893 1.00 96.00 358 LEU A N 1
ATOM 2838 C CA . LEU A 1 358 ? -24.717 4.986 20.663 1.00 96.00 358 LEU A CA 1
ATOM 2839 C C . LEU A 1 358 ? -24.654 3.877 19.595 1.00 96.00 358 LEU A C 1
ATOM 2841 O O . LEU A 1 358 ? -25.609 3.105 19.436 1.00 96.00 358 LEU A O 1
ATOM 2845 N N . GLN A 1 359 ? -23.580 3.823 18.805 1.00 96.19 359 GLN A N 1
ATOM 2846 C CA . GLN A 1 359 ? -23.415 2.858 17.717 1.00 96.19 359 GLN A CA 1
ATOM 2847 C C . GLN A 1 359 ? -22.119 2.049 17.760 1.00 96.19 359 GLN A C 1
ATOM 2849 O O . GLN A 1 359 ? -22.003 1.108 16.974 1.00 96.19 359 GLN A O 1
ATOM 2854 N N . ILE A 1 360 ? -21.179 2.396 18.640 1.00 97.62 360 ILE A N 1
ATOM 2855 C CA . ILE A 1 360 ? -19.932 1.652 18.801 1.00 97.62 360 ILE A CA 1
ATOM 2856 C C . ILE A 1 360 ? -20.235 0.265 19.381 1.00 97.62 360 ILE A C 1
ATOM 2858 O O . ILE A 1 360 ? -20.886 0.121 20.410 1.00 97.62 360 ILE A O 1
ATOM 2862 N N . GLU A 1 361 ? -19.744 -0.753 18.685 1.00 98.12 361 GLU A N 1
ATOM 2863 C CA . GLU A 1 361 ? -19.801 -2.168 19.048 1.00 98.12 361 GLU A CA 1
ATOM 2864 C C . GLU A 1 361 ? -18.451 -2.649 19.605 1.00 98.12 361 GLU A C 1
ATOM 2866 O O . GLU A 1 361 ? -18.411 -3.550 20.445 1.00 98.12 361 GLU A O 1
ATOM 2871 N N . THR A 1 362 ? -17.345 -2.025 19.181 1.00 97.88 362 THR A N 1
ATOM 2872 C CA . THR A 1 362 ? -15.986 -2.317 19.663 1.00 97.88 362 THR A CA 1
ATOM 2873 C C . THR A 1 362 ? -15.220 -1.031 19.941 1.00 97.88 362 THR A C 1
ATOM 2875 O O . THR A 1 362 ? -15.096 -0.191 19.048 1.00 97.88 362 THR A O 1
ATOM 2878 N N . LEU A 1 363 ? -14.667 -0.914 21.146 1.00 96.69 363 LEU A N 1
ATOM 2879 C CA . LEU A 1 363 ? -13.866 0.216 21.603 1.00 96.69 363 LEU A CA 1
ATOM 2880 C C . LEU A 1 363 ? -12.484 -0.293 22.021 1.00 96.69 363 LEU A C 1
ATOM 2882 O O . LEU A 1 363 ? -12.398 -1.126 22.916 1.00 96.69 363 LEU A O 1
ATOM 2886 N N . ALA A 1 364 ? -11.422 0.188 21.381 1.00 94.88 364 ALA A N 1
ATOM 2887 C CA . ALA A 1 364 ? -10.044 -0.129 21.743 1.00 94.88 364 ALA A CA 1
ATOM 2888 C C . ALA A 1 364 ? -9.295 1.149 22.136 1.00 94.88 364 ALA A C 1
ATOM 2890 O O . ALA A 1 364 ? -9.153 2.069 21.331 1.00 94.88 364 ALA A O 1
ATOM 2891 N N . ILE A 1 365 ? -8.828 1.190 23.377 1.00 92.38 365 ILE A N 1
ATOM 2892 C CA . ILE A 1 365 ? -8.163 2.330 23.998 1.00 92.38 365 ILE A CA 1
ATOM 2893 C C . ILE A 1 365 ? -6.663 2.040 24.052 1.00 92.38 365 ILE A C 1
ATOM 2895 O O . ILE A 1 365 ? -6.255 0.990 24.549 1.00 92.38 365 ILE A O 1
ATOM 2899 N N . THR A 1 366 ? -5.844 2.954 23.531 1.00 87.25 366 THR A N 1
ATOM 2900 C CA . THR A 1 366 ? -4.382 2.797 23.436 1.00 87.25 366 THR A CA 1
ATOM 2901 C C . THR A 1 366 ? -3.629 3.980 24.056 1.00 87.25 366 THR A C 1
ATOM 2903 O O . THR A 1 366 ? -4.229 4.967 24.474 1.00 87.25 366 THR A O 1
ATOM 2906 N N . ASN A 1 367 ? -2.294 3.905 24.098 1.00 80.81 367 ASN A N 1
ATOM 2907 C CA . ASN A 1 367 ? -1.399 5.003 24.501 1.00 80.81 367 ASN A CA 1
ATOM 2908 C C . ASN A 1 367 ? -1.561 5.499 25.954 1.00 80.81 367 ASN A C 1
ATOM 2910 O O . ASN A 1 367 ? -1.321 6.669 26.243 1.00 80.81 367 ASN A O 1
ATOM 2914 N N . LEU A 1 368 ? -1.916 4.608 26.886 1.00 80.88 368 LEU A N 1
ATOM 2915 C CA . LEU A 1 368 ? -2.048 4.956 28.309 1.00 80.88 368 LEU A CA 1
ATOM 2916 C C . LEU A 1 368 ? -0.720 5.397 28.954 1.00 80.88 368 LEU A C 1
ATOM 2918 O O . LEU A 1 368 ? -0.732 6.128 29.935 1.00 80.88 368 LEU A O 1
ATOM 2922 N N . TYR A 1 369 ? 0.426 4.999 28.393 1.00 71.19 369 TYR A N 1
ATOM 2923 C CA . TYR A 1 369 ? 1.765 5.353 28.889 1.00 71.19 369 TYR A CA 1
ATOM 2924 C C . TYR A 1 369 ? 2.117 6.845 28.787 1.00 71.19 369 TYR A C 1
ATOM 2926 O O . TYR A 1 369 ? 3.152 7.250 29.304 1.00 71.19 369 TYR A O 1
ATOM 2934 N N . LEU A 1 370 ? 1.300 7.657 28.109 1.00 69.25 370 LEU A N 1
ATOM 2935 C CA . LEU A 1 370 ? 1.503 9.108 28.019 1.00 69.25 370 LEU A CA 1
ATOM 2936 C C . LEU A 1 370 ? 1.021 9.870 29.259 1.00 69.25 370 LEU A C 1
ATOM 2938 O O . LEU A 1 370 ? 1.181 11.085 29.323 1.00 69.25 370 LEU A O 1
ATOM 2942 N N . TYR A 1 371 ? 0.412 9.175 30.218 1.00 72.38 371 TYR A N 1
ATOM 2943 C CA . TYR A 1 371 ? -0.163 9.762 31.419 1.00 72.38 371 TYR A CA 1
ATOM 2944 C C . TYR A 1 371 ? 0.628 9.335 32.652 1.00 72.38 371 TYR A C 1
ATOM 2946 O O . TYR A 1 371 ? 0.904 8.149 32.831 1.00 72.38 371 TYR A O 1
ATOM 2954 N N . ASP A 1 372 ? 0.951 10.310 33.503 1.00 64.75 372 ASP A N 1
ATOM 2955 C CA . ASP A 1 372 ? 1.716 10.083 34.733 1.00 64.75 372 ASP A CA 1
ATOM 2956 C C . ASP A 1 372 ? 0.842 9.588 35.905 1.00 64.75 372 ASP A C 1
ATOM 2958 O O . ASP A 1 372 ? 1.340 8.841 36.742 1.00 64.75 372 ASP A O 1
ATOM 2962 N N . ASP A 1 373 ? -0.447 9.966 35.965 1.00 72.81 373 ASP A N 1
ATOM 2963 C CA . ASP A 1 373 ? -1.315 9.704 37.130 1.00 72.81 373 ASP A CA 1
ATOM 2964 C C . ASP A 1 373 ? -2.634 8.991 36.760 1.00 72.81 373 ASP A C 1
ATOM 2966 O O . ASP A 1 373 ? -2.721 7.772 36.869 1.00 72.81 373 ASP A O 1
ATOM 2970 N N . ASP A 1 374 ? -3.662 9.734 36.328 1.00 82.06 374 ASP A N 1
ATOM 2971 C CA . ASP A 1 374 ? -5.024 9.217 36.116 1.00 82.06 374 ASP A CA 1
ATOM 2972 C C . ASP A 1 374 ? -5.513 9.484 34.677 1.00 82.06 374 ASP A C 1
ATOM 2974 O O . ASP A 1 374 ? -6.095 10.537 34.393 1.00 82.06 374 ASP A O 1
ATOM 2978 N N . PRO A 1 375 ? -5.268 8.555 33.735 1.00 86.12 375 PRO A N 1
ATOM 2979 C CA . PRO A 1 375 ? -5.722 8.699 32.358 1.00 86.12 375 PRO A CA 1
ATOM 2980 C C . PRO A 1 375 ? -7.249 8.650 32.214 1.00 86.12 375 PRO A C 1
ATOM 2982 O O . PRO A 1 375 ? -7.780 9.197 31.246 1.00 86.12 375 PRO A O 1
ATOM 2985 N N . PHE A 1 376 ? -7.959 7.980 33.127 1.00 89.31 376 PHE A N 1
ATOM 2986 C CA . PHE A 1 376 ? -9.392 7.722 32.995 1.00 89.31 376 PHE A CA 1
ATOM 2987 C C . PHE A 1 376 ? -10.275 8.710 33.746 1.00 89.31 376 PHE A C 1
ATOM 2989 O O . PHE A 1 376 ? -11.446 8.788 33.386 1.00 89.31 376 PHE A O 1
ATOM 2996 N N . GLY A 1 377 ? -9.757 9.496 34.689 1.00 88.12 377 GLY A N 1
ATOM 2997 C CA . GLY A 1 377 ? -10.515 10.470 35.482 1.00 88.12 377 GLY A CA 1
ATOM 2998 C C . GLY A 1 377 ? -11.546 11.277 34.683 1.00 88.12 377 GLY A C 1
ATOM 2999 O O . GLY A 1 377 ? -12.740 11.177 34.976 1.00 88.12 377 GLY A O 1
ATOM 3000 N N . PRO A 1 378 ? -11.156 11.984 33.602 1.00 87.06 378 PRO A N 1
ATOM 3001 C CA . PRO A 1 378 ? -12.106 12.739 32.780 1.00 87.06 378 PRO A CA 1
ATOM 3002 C C . PRO A 1 378 ? -13.188 11.861 32.137 1.00 87.06 378 PRO A C 1
ATOM 3004 O O . PRO A 1 378 ? -14.354 12.236 32.069 1.00 87.06 378 PRO A O 1
ATOM 3007 N N . THR A 1 379 ? -12.818 10.655 31.697 1.00 88.88 379 THR A N 1
ATOM 3008 C CA . THR A 1 379 ? -13.758 9.694 31.097 1.00 88.88 379 THR A CA 1
ATOM 3009 C C . THR A 1 379 ? -14.722 9.139 32.145 1.00 88.88 379 THR A C 1
ATOM 3011 O O . THR A 1 379 ? -15.916 9.003 31.883 1.00 88.88 379 THR A O 1
ATOM 3014 N N . PHE A 1 380 ? -14.221 8.837 33.340 1.00 89.69 380 PHE A N 1
ATOM 3015 C CA . PHE A 1 380 ? -15.001 8.328 34.458 1.00 89.69 380 PHE A CA 1
ATOM 3016 C C . PHE A 1 380 ? -16.064 9.338 34.908 1.00 89.69 380 PHE A C 1
ATOM 3018 O O . PHE A 1 380 ? -17.206 8.952 35.143 1.00 89.69 380 PHE A O 1
ATOM 3025 N N . GLU A 1 381 ? -15.735 10.634 34.939 1.00 88.56 381 GLU A N 1
ATOM 3026 C CA . GL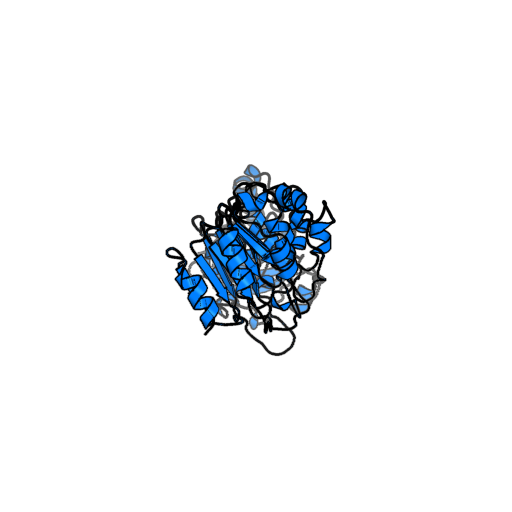U A 1 381 ? -16.680 11.697 35.313 1.00 88.56 381 GLU A CA 1
ATOM 3027 C C . GLU A 1 381 ? -17.883 11.825 34.361 1.00 88.56 381 GLU A C 1
ATOM 3029 O O . GLU A 1 381 ? -18.954 12.279 34.775 1.00 88.56 381 GLU A O 1
ATOM 3034 N N . VAL A 1 382 ? -17.726 11.431 33.092 1.00 90.81 382 VAL A N 1
ATOM 3035 C CA . VAL A 1 382 ? -18.762 11.587 32.056 1.00 90.81 382 VAL A CA 1
ATOM 3036 C C . VAL A 1 382 ? -19.468 10.283 31.683 1.00 90.81 382 VAL A C 1
ATOM 3038 O O . VAL A 1 382 ? -20.555 10.320 31.096 1.00 90.81 382 VAL A O 1
ATOM 3041 N N . LEU A 1 383 ? -18.887 9.127 32.018 1.00 93.00 383 LEU A N 1
ATOM 3042 C CA . LEU A 1 383 ? -19.498 7.825 31.772 1.00 93.00 383 LEU A CA 1
ATOM 3043 C C . LEU A 1 383 ? -20.781 7.681 32.593 1.00 93.00 383 LEU A C 1
ATOM 3045 O O . LEU A 1 383 ? -20.794 7.740 33.819 1.00 93.00 383 LEU A O 1
ATOM 3049 N N . CYS A 1 384 ? -21.885 7.460 31.888 1.00 90.94 384 CYS A N 1
ATOM 3050 C CA . CYS A 1 384 ? -23.195 7.251 32.493 1.00 90.94 384 CYS A CA 1
ATOM 3051 C C . CYS A 1 384 ? -23.688 5.827 32.225 1.00 90.94 384 CYS A C 1
ATOM 3053 O O . CYS A 1 384 ? -23.294 5.193 31.242 1.00 90.94 384 CYS A O 1
ATOM 3055 N N . GLU A 1 385 ? -24.611 5.345 33.057 1.00 92.44 385 GLU A N 1
ATOM 3056 C CA . GLU A 1 385 ? -25.318 4.084 32.813 1.00 92.44 385 GLU A CA 1
ATOM 3057 C C . GLU A 1 385 ? -25.951 4.082 31.408 1.00 92.44 385 GLU A C 1
ATOM 3059 O O . GLU A 1 385 ? -26.565 5.068 30.995 1.00 92.44 385 GLU A O 1
ATOM 3064 N N . ASP A 1 386 ? -25.781 2.983 30.667 1.00 92.44 386 ASP A N 1
ATOM 3065 C CA . ASP A 1 386 ? -26.263 2.809 29.286 1.00 92.44 386 ASP A CA 1
ATOM 3066 C C . ASP A 1 386 ? -25.736 3.838 28.255 1.00 92.44 386 ASP A C 1
ATOM 3068 O O . ASP A 1 386 ? -26.298 3.962 27.163 1.00 92.44 386 ASP A O 1
ATOM 3072 N N . SER A 1 387 ? -24.655 4.571 28.558 1.00 94.88 387 SER A N 1
ATOM 3073 C CA . SER A 1 387 ? -24.039 5.522 27.610 1.00 94.88 387 SER A CA 1
ATOM 3074 C C . SER A 1 387 ? -23.354 4.848 26.411 1.00 94.88 387 SER A C 1
ATOM 3076 O O . SER A 1 387 ? -23.214 5.470 25.358 1.00 94.88 387 SER A O 1
ATOM 3078 N N . LEU A 1 388 ? -23.016 3.558 26.518 1.00 96.94 388 LEU A N 1
ATOM 3079 C CA . LEU A 1 388 ? -22.400 2.735 25.469 1.00 96.94 388 LEU A CA 1
ATOM 3080 C C . LEU A 1 388 ? -23.288 1.515 25.148 1.00 96.94 388 LEU A C 1
ATOM 3082 O O . LEU A 1 388 ? -22.870 0.364 25.285 1.00 96.94 388 LEU A O 1
ATOM 3086 N N . PRO A 1 389 ? -24.536 1.732 24.692 1.00 96.75 389 PRO A N 1
ATOM 3087 C CA . PRO A 1 389 ? -25.590 0.718 24.719 1.00 96.75 389 PRO A CA 1
ATOM 3088 C C . PRO A 1 389 ? -25.386 -0.448 23.744 1.00 96.75 389 PRO A C 1
ATOM 3090 O O . PRO A 1 389 ? -26.118 -1.426 23.827 1.00 96.75 389 PRO A O 1
ATOM 3093 N N . LYS A 1 390 ? -24.452 -0.342 22.790 1.00 97.38 390 LYS A N 1
ATOM 3094 C CA . LYS A 1 390 ? -24.146 -1.403 21.814 1.00 97.38 390 LYS A CA 1
ATOM 3095 C C . LYS A 1 390 ? -22.759 -2.005 21.981 1.00 97.38 390 LYS A C 1
ATOM 3097 O O . LYS A 1 390 ? -22.409 -2.901 21.212 1.00 97.38 390 LYS A O 1
ATOM 3102 N N . LEU A 1 391 ? -21.972 -1.519 22.938 1.00 97.38 391 LEU A N 1
ATOM 3103 C CA . LEU A 1 391 ? -20.597 -1.953 23.105 1.00 97.38 391 LEU A CA 1
ATOM 3104 C C . LEU A 1 391 ? -20.573 -3.420 23.549 1.00 97.38 391 LEU A C 1
ATOM 3106 O O . LEU A 1 391 ? -21.113 -3.776 24.593 1.00 97.38 391 LEU A O 1
ATOM 3110 N N . ARG A 1 392 ? -19.944 -4.267 22.732 1.00 95.94 392 ARG A N 1
ATOM 3111 C CA . ARG A 1 392 ? -19.752 -5.703 22.986 1.00 95.94 392 ARG A CA 1
ATOM 3112 C C . ARG A 1 392 ? -18.314 -6.034 23.342 1.00 95.94 392 ARG A C 1
ATOM 3114 O O . ARG A 1 392 ? -18.072 -7.016 24.037 1.00 95.94 392 ARG A O 1
ATOM 3121 N N . THR A 1 393 ? -17.361 -5.234 22.873 1.00 96.38 393 THR A N 1
ATOM 3122 C CA . THR A 1 393 ? -15.931 -5.482 23.071 1.00 96.38 393 THR A CA 1
ATOM 3123 C C . THR A 1 393 ? -15.228 -4.212 23.516 1.00 96.38 393 THR A C 1
ATOM 3125 O O . THR A 1 393 ? -15.230 -3.227 22.779 1.00 96.38 393 THR A O 1
ATOM 3128 N N . LEU A 1 394 ? -14.616 -4.259 24.696 1.00 95.06 394 LEU A N 1
ATOM 3129 C CA . LEU A 1 394 ? -13.736 -3.225 25.222 1.00 95.06 394 LEU A CA 1
ATOM 3130 C C . LEU A 1 394 ? -12.317 -3.784 25.282 1.00 95.06 394 LEU A C 1
ATOM 3132 O O . LEU A 1 394 ? -12.092 -4.832 25.885 1.00 95.06 394 LEU A O 1
ATOM 3136 N N . GLU A 1 395 ? -11.382 -3.081 24.657 1.00 93.69 395 GLU A N 1
ATOM 3137 C CA . GLU A 1 395 ? -9.966 -3.416 24.682 1.00 93.69 395 GLU A CA 1
ATOM 3138 C C . GLU A 1 395 ? -9.163 -2.260 25.290 1.00 93.69 395 GLU A C 1
ATOM 3140 O O . GLU A 1 395 ? -9.341 -1.112 24.881 1.00 93.69 395 GLU A O 1
ATOM 3145 N N . ILE A 1 396 ? -8.281 -2.538 26.250 1.00 90.69 396 ILE A N 1
ATOM 3146 C CA . ILE A 1 396 ? -7.432 -1.525 26.899 1.00 90.69 396 ILE A CA 1
ATOM 3147 C C . ILE A 1 396 ? -5.970 -1.961 26.794 1.00 90.69 396 ILE A C 1
ATOM 3149 O O . ILE A 1 396 ? -5.529 -2.883 27.477 1.00 90.69 396 ILE A O 1
ATOM 3153 N N . TRP A 1 397 ? -5.208 -1.291 25.933 1.00 85.06 397 TRP A N 1
ATOM 3154 C CA . TRP A 1 397 ? -3.832 -1.659 25.604 1.00 85.06 397 TRP A CA 1
ATOM 3155 C C . TRP A 1 397 ? -2.847 -0.611 26.115 1.00 85.06 397 TRP A C 1
ATOM 3157 O O . TRP A 1 397 ? -2.837 0.530 25.642 1.00 85.06 397 TRP A O 1
ATOM 3167 N N . ALA A 1 398 ? -1.964 -1.007 27.030 1.00 75.44 398 ALA A N 1
ATOM 3168 C CA . ALA A 1 398 ? -0.841 -0.184 27.452 1.00 75.44 398 ALA A CA 1
ATOM 3169 C C . ALA A 1 398 ? 0.465 -0.732 26.858 1.00 75.44 398 ALA A C 1
ATOM 3171 O O . ALA A 1 398 ? 0.972 -1.772 27.269 1.00 75.44 398 ALA A O 1
ATOM 3172 N N . SER A 1 399 ? 1.033 -0.025 25.882 1.00 65.88 399 SER A N 1
ATOM 3173 C CA . SER A 1 399 ? 2.400 -0.271 25.409 1.00 65.88 399 SER A CA 1
ATOM 3174 C C . SER A 1 399 ? 3.424 0.463 26.289 1.00 65.88 399 SER A C 1
ATOM 3176 O O . SER A 1 399 ? 3.091 1.422 26.976 1.00 65.88 399 SER A O 1
ATOM 3178 N N . GLY A 1 400 ? 4.685 0.014 26.286 1.00 57.75 400 GLY A N 1
ATOM 3179 C CA . GLY A 1 400 ? 5.829 0.847 26.688 1.00 57.75 400 GLY A CA 1
ATOM 3180 C C . GLY A 1 400 ? 5.892 1.319 28.148 1.00 57.75 400 GLY A C 1
ATOM 3181 O O . GLY A 1 400 ? 5.892 2.515 28.399 1.00 57.75 400 GLY A O 1
ATOM 3182 N N . GLY A 1 401 ? 6.048 0.409 29.115 1.00 63.59 401 GLY A N 1
ATOM 3183 C CA . GLY A 1 401 ? 6.460 0.786 30.480 1.00 63.59 401 GLY A CA 1
ATOM 3184 C C . GLY A 1 401 ? 5.451 1.628 31.271 1.00 63.59 401 GLY A C 1
ATOM 3185 O O . GLY A 1 401 ? 5.852 2.277 32.229 1.00 63.59 401 GLY A O 1
ATOM 3186 N N . CYS A 1 402 ? 4.172 1.607 30.880 1.00 74.25 402 CYS A N 1
ATOM 3187 C CA . CYS A 1 402 ? 3.073 2.251 31.598 1.00 74.25 402 CYS A CA 1
ATOM 3188 C C . CYS A 1 402 ? 3.072 1.852 33.087 1.00 74.25 402 CYS A C 1
ATOM 3190 O O . CYS A 1 402 ? 3.015 0.663 33.411 1.00 74.25 402 CYS A O 1
ATOM 3192 N N . GLU A 1 403 ? 3.153 2.845 33.978 1.00 80.00 403 GLU A N 1
ATOM 3193 C CA . GLU A 1 403 ? 3.118 2.642 35.435 1.00 80.00 403 GLU A CA 1
ATOM 3194 C C . GLU A 1 403 ? 1.693 2.692 36.008 1.00 80.00 403 GLU A C 1
ATOM 3196 O O . GLU A 1 403 ? 1.467 2.225 37.128 1.00 80.00 403 GLU A O 1
ATOM 3201 N N . TYR A 1 404 ? 0.731 3.209 35.234 1.00 84.94 404 TYR A N 1
ATOM 3202 C CA . TYR A 1 404 ? -0.677 3.237 35.615 1.00 84.94 404 TYR A CA 1
ATOM 3203 C C . TYR A 1 404 ? -1.224 1.819 35.798 1.00 84.94 404 TYR A C 1
ATOM 3205 O O . TYR A 1 404 ? -0.921 0.890 35.041 1.00 84.94 404 TYR A O 1
ATOM 3213 N N . LYS A 1 405 ? -2.067 1.669 36.817 1.00 86.88 405 LYS A N 1
ATOM 3214 C CA . LYS A 1 405 ? -2.815 0.448 37.088 1.00 86.88 405 LYS A CA 1
ATOM 3215 C C . LYS A 1 405 ? -4.282 0.730 36.841 1.00 86.88 405 LYS A C 1
ATOM 3217 O O . LYS A 1 405 ? -4.813 1.678 37.402 1.00 86.88 405 LYS A O 1
ATOM 3222 N N . LEU A 1 406 ? -4.917 -0.101 36.025 1.00 87.25 406 LEU A N 1
ATOM 3223 C CA . LEU A 1 406 ? -6.337 0.003 35.740 1.00 87.25 406 LEU A CA 1
ATOM 3224 C C . LEU A 1 406 ? -7.132 -0.168 37.034 1.00 87.25 406 LEU A C 1
ATOM 3226 O O . LEU A 1 406 ? -7.092 -1.235 37.648 1.00 87.25 406 LEU A O 1
ATOM 3230 N N . GLU A 1 407 ? -7.831 0.895 37.413 1.00 89.56 407 GLU A N 1
ATOM 3231 C CA . GLU A 1 407 ? -8.647 0.932 38.619 1.00 89.56 407 GLU A CA 1
ATOM 3232 C C . GLU A 1 407 ? -9.928 0.118 38.443 1.00 89.56 407 GLU A C 1
ATOM 3234 O O . GLU A 1 407 ? -10.584 0.156 37.393 1.00 89.56 407 GLU A O 1
ATOM 3239 N N . THR A 1 408 ? -10.313 -0.606 39.491 1.00 88.56 408 THR A N 1
ATOM 3240 C CA . THR A 1 408 ? -11.515 -1.449 39.452 1.00 88.56 408 THR A CA 1
ATOM 3241 C C . THR A 1 408 ? -12.789 -0.621 39.219 1.00 88.56 408 THR A C 1
ATOM 3243 O O . THR A 1 408 ? -13.673 -1.049 38.471 1.00 88.56 408 THR A O 1
ATOM 3246 N N . GLU A 1 409 ? -12.848 0.604 39.752 1.00 89.75 409 GLU A N 1
ATOM 3247 C CA . GLU A 1 409 ? -13.967 1.541 39.557 1.00 89.75 409 GLU A CA 1
ATOM 3248 C C . GLU A 1 409 ? -14.149 1.944 38.081 1.00 89.75 409 GLU A C 1
ATOM 3250 O O . GLU A 1 409 ? -15.277 2.062 37.598 1.00 89.75 409 GLU A O 1
ATOM 3255 N N . VAL A 1 410 ? -13.056 2.081 37.319 1.00 90.50 410 VAL A N 1
ATOM 3256 C CA . VAL A 1 410 ? -13.112 2.387 35.879 1.00 90.50 410 VAL A CA 1
ATOM 3257 C C . VAL A 1 410 ? -13.780 1.245 35.118 1.00 90.50 410 VAL A C 1
ATOM 3259 O O . VAL A 1 410 ? -14.635 1.472 34.257 1.00 90.50 410 VAL A O 1
ATOM 3262 N N . VAL A 1 411 ? -13.435 -0.002 35.447 1.00 89.75 411 VAL A N 1
ATOM 3263 C CA . VAL A 1 411 ? -14.061 -1.174 34.822 1.00 89.75 411 VAL A CA 1
ATOM 3264 C C . VAL A 1 411 ? -15.528 -1.294 35.213 1.00 89.75 411 VAL A C 1
ATOM 3266 O O . VAL A 1 411 ? -16.357 -1.586 34.350 1.00 89.75 411 VAL A O 1
ATOM 3269 N N . GLU A 1 412 ? -15.876 -1.014 36.468 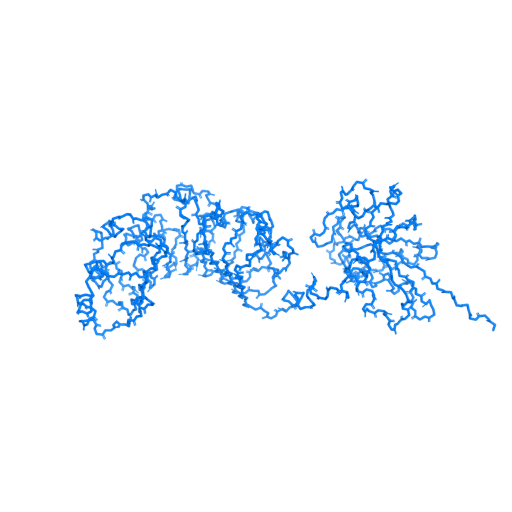1.00 90.38 412 GLU A N 1
ATOM 3270 C CA . GLU A 1 412 ? -17.273 -0.953 36.897 1.00 90.38 412 GLU A CA 1
ATOM 3271 C C . GLU A 1 412 ? -18.063 0.096 36.098 1.00 90.38 412 GLU A C 1
ATOM 3273 O O . GLU A 1 412 ? -19.142 -0.211 35.583 1.00 90.38 412 GLU A O 1
ATOM 3278 N N . ALA A 1 413 ? -17.508 1.295 35.897 1.00 93.25 413 ALA A N 1
ATOM 3279 C CA . ALA A 1 413 ? -18.140 2.341 35.096 1.00 93.25 413 ALA A CA 1
ATOM 3280 C C . ALA A 1 413 ? -18.394 1.893 33.646 1.00 93.25 413 ALA A C 1
ATOM 3282 O O . ALA A 1 413 ? -19.491 2.099 33.120 1.00 93.25 413 ALA A O 1
ATOM 3283 N N . PHE A 1 414 ? -17.434 1.214 33.009 1.00 93.81 414 PHE A N 1
ATOM 3284 C CA . PHE A 1 414 ? -17.636 0.652 31.669 1.00 93.81 414 PHE A CA 1
ATOM 3285 C C . PHE A 1 414 ? -18.688 -0.463 31.641 1.00 93.81 414 PHE A C 1
ATOM 3287 O O . PHE A 1 414 ? -19.480 -0.518 30.700 1.00 93.81 414 PHE A O 1
ATOM 3294 N N . LEU A 1 415 ? -18.751 -1.321 32.663 1.00 92.00 415 LEU A N 1
ATOM 3295 C CA . LEU A 1 415 ? -19.783 -2.359 32.773 1.00 92.00 415 LEU A CA 1
ATOM 3296 C C . LEU A 1 415 ? -21.188 -1.758 32.939 1.00 92.00 415 LEU A C 1
ATOM 3298 O O . LEU A 1 415 ? -22.151 -2.271 32.366 1.00 92.00 415 LEU A O 1
ATOM 3302 N N . LEU A 1 416 ? -21.313 -0.652 33.679 1.00 92.56 416 LEU A N 1
ATOM 3303 C CA . LEU A 1 416 ? -22.570 0.091 33.821 1.00 92.56 416 LEU A CA 1
ATOM 3304 C C . LEU A 1 416 ? -22.959 0.819 32.528 1.00 92.56 416 LEU A C 1
ATOM 3306 O O . LEU A 1 416 ? -24.135 0.849 32.156 1.00 92.56 416 LEU A O 1
ATOM 3310 N N . ALA A 1 417 ? -21.982 1.395 31.829 1.00 95.56 417 ALA A N 1
ATOM 3311 C CA . ALA A 1 417 ? -22.192 2.071 30.554 1.00 95.56 417 ALA A CA 1
ATOM 3312 C C . ALA A 1 417 ? -22.556 1.098 29.421 1.00 95.56 417 ALA A C 1
ATOM 3314 O O . ALA A 1 417 ? -23.345 1.449 28.542 1.00 95.56 417 ALA A O 1
ATOM 3315 N N . ALA A 1 418 ? -22.008 -0.119 29.454 1.00 95.38 418 ALA A N 1
ATOM 3316 C CA . ALA A 1 418 ? -22.169 -1.159 28.447 1.00 95.38 418 ALA A CA 1
ATOM 3317 C C . ALA A 1 418 ? -22.686 -2.465 29.067 1.00 95.38 418 ALA A C 1
ATOM 3319 O O . ALA A 1 418 ? -21.976 -3.465 29.156 1.00 95.38 418 ALA A O 1
ATOM 3320 N N . LYS A 1 419 ? -23.975 -2.504 29.423 1.00 91.06 419 LYS A N 1
ATOM 3321 C CA . LYS A 1 419 ? -24.633 -3.712 29.977 1.00 91.06 419 LYS A CA 1
ATOM 3322 C C . LYS A 1 419 ? -24.555 -4.946 29.077 1.00 91.06 419 LYS A C 1
ATOM 3324 O O . LYS A 1 419 ? -24.804 -6.069 29.507 1.00 91.06 419 LYS A O 1
ATOM 3329 N N . GLU A 1 420 ? -24.283 -4.706 27.806 1.00 90.31 420 GLU A N 1
ATOM 3330 C CA . GLU A 1 420 ? -24.217 -5.676 26.731 1.00 90.31 420 GLU A CA 1
ATOM 3331 C C . GLU A 1 420 ? -22.783 -6.147 26.426 1.00 90.31 420 GLU A C 1
ATOM 3333 O O . GLU A 1 420 ? -22.600 -6.899 25.467 1.00 90.31 420 GLU A O 1
ATOM 3338 N N . LEU A 1 421 ? -21.798 -5.744 27.241 1.00 92.81 421 LEU A N 1
ATOM 3339 C CA . LEU A 1 421 ? -20.388 -6.091 27.087 1.00 92.81 421 LEU A CA 1
ATOM 3340 C C . LEU A 1 421 ? -20.161 -7.604 27.213 1.00 92.81 421 LEU A C 1
ATOM 3342 O O . LEU A 1 421 ? -20.533 -8.238 28.200 1.00 92.81 421 LEU A O 1
ATOM 3346 N N . GLU A 1 422 ? -19.509 -8.176 26.204 1.00 90.75 422 GLU A N 1
ATOM 3347 C CA . GLU A 1 422 ? -19.225 -9.610 26.092 1.00 90.75 422 GLU A CA 1
ATOM 3348 C C . GLU A 1 422 ? -17.731 -9.909 26.234 1.00 90.75 422 GLU A C 1
ATOM 3350 O O . GLU A 1 422 ? -17.356 -10.975 26.716 1.00 90.75 422 GLU A O 1
ATOM 3355 N N . VAL A 1 423 ? -16.866 -8.987 25.806 1.00 90.75 423 VAL A N 1
ATOM 3356 C CA . VAL A 1 423 ? -15.411 -9.161 25.802 1.00 90.75 423 VAL A CA 1
ATOM 3357 C C . VAL A 1 423 ? -14.757 -7.958 26.465 1.00 90.75 423 VAL A C 1
ATOM 3359 O O . VAL A 1 423 ? -14.948 -6.826 26.023 1.00 90.75 423 VAL A O 1
ATOM 3362 N N . LEU A 1 424 ? -13.957 -8.236 27.490 1.00 90.31 424 LEU A N 1
ATOM 3363 C CA . LEU A 1 424 ? -13.007 -7.298 28.074 1.00 90.31 424 LEU A CA 1
ATOM 3364 C C . LEU A 1 424 ? -11.604 -7.875 27.858 1.00 90.31 424 LEU A C 1
ATOM 3366 O O . LEU A 1 424 ? -11.277 -8.921 28.429 1.00 90.31 424 LEU A O 1
ATOM 3370 N N . ASP A 1 425 ? -10.829 -7.229 26.990 1.00 88.50 425 ASP A N 1
ATOM 3371 C CA . ASP A 1 425 ? -9.438 -7.579 26.684 1.00 88.50 425 ASP A CA 1
ATOM 3372 C C . ASP A 1 425 ? -8.526 -6.460 27.183 1.00 88.50 425 ASP A C 1
ATOM 3374 O O . ASP A 1 425 ? -8.827 -5.280 27.001 1.00 88.50 425 ASP A O 1
ATOM 3378 N N . PHE A 1 426 ? -7.438 -6.794 27.860 1.00 86.06 426 PHE A N 1
ATOM 3379 C CA . PHE A 1 426 ? -6.543 -5.768 28.375 1.00 86.06 426 PHE A CA 1
ATOM 3380 C C . PHE A 1 426 ? -5.111 -6.262 28.538 1.00 86.06 426 PHE A C 1
ATOM 3382 O O . PHE A 1 426 ? -4.847 -7.395 28.950 1.00 86.06 426 PHE A O 1
ATOM 3389 N N . GLU A 1 427 ? -4.187 -5.348 28.257 1.00 84.00 427 GLU A N 1
ATOM 3390 C CA . GLU A 1 427 ? -2.749 -5.502 28.446 1.00 84.00 427 GLU A CA 1
ATOM 3391 C C . GLU A 1 427 ? -2.248 -4.354 29.334 1.00 84.00 427 GLU A C 1
ATOM 3393 O O . GLU A 1 427 ? -1.606 -3.414 28.874 1.00 84.00 427 GLU A O 1
ATOM 3398 N N . ILE A 1 428 ? -2.625 -4.398 30.615 1.00 81.69 428 ILE A N 1
ATOM 3399 C CA . ILE A 1 428 ? -2.214 -3.457 31.668 1.00 81.69 428 ILE A CA 1
ATOM 3400 C C . ILE A 1 428 ? -2.309 -4.145 33.041 1.00 81.69 428 ILE A C 1
ATOM 3402 O O . ILE A 1 428 ? -3.013 -5.147 33.188 1.00 81.69 428 ILE A O 1
ATOM 3406 N N . GLN A 1 429 ? -1.569 -3.656 34.041 1.00 82.75 429 GLN A N 1
ATOM 3407 C CA . GLN A 1 429 ? -1.742 -4.093 35.431 1.00 82.75 429 GLN A CA 1
ATOM 3408 C C . GLN A 1 429 ? -3.054 -3.549 36.008 1.00 82.75 429 GLN A C 1
ATOM 3410 O O . GLN A 1 429 ? -3.499 -2.478 35.615 1.00 82.75 429 GLN A O 1
ATOM 3415 N N . VAL A 1 430 ? -3.639 -4.264 36.968 1.00 84.62 430 VAL A N 1
ATOM 3416 C CA . VAL A 1 430 ? -4.797 -3.801 37.753 1.00 84.62 430 VAL A CA 1
ATOM 3417 C C . VAL A 1 430 ? -4.354 -3.372 39.153 1.00 84.62 430 VAL A C 1
ATOM 3419 O O . VAL A 1 430 ? -3.290 -3.790 39.628 1.00 84.62 430 VAL A O 1
ATOM 3422 N N . ASP A 1 431 ? -5.137 -2.511 39.795 1.00 85.25 431 ASP A N 1
ATOM 3423 C CA . ASP A 1 431 ? -4.875 -1.981 41.136 1.00 85.25 431 ASP A CA 1
ATOM 3424 C C . ASP A 1 431 ? -5.010 -3.046 42.238 1.00 85.25 431 ASP A C 1
ATOM 3426 O O . ASP A 1 431 ? -4.078 -3.226 43.032 1.00 85.25 431 ASP A O 1
ATOM 3430 N N . ASP A 1 432 ? -6.118 -3.790 42.225 1.00 86.44 432 ASP A N 1
ATOM 3431 C CA . ASP A 1 432 ? -6.446 -4.899 43.120 1.00 86.44 432 ASP A CA 1
ATOM 3432 C C . ASP A 1 432 ? -7.012 -6.080 42.316 1.00 86.44 432 ASP A C 1
ATOM 3434 O O . ASP A 1 432 ? -8.123 -6.052 41.793 1.00 86.44 432 ASP A O 1
ATOM 3438 N N . ILE A 1 433 ? -6.231 -7.158 42.218 1.00 84.06 433 ILE A N 1
ATOM 3439 C CA . ILE A 1 433 ? -6.618 -8.333 41.434 1.00 84.06 433 ILE A CA 1
ATOM 3440 C C . ILE A 1 433 ? -7.801 -9.101 42.040 1.00 84.06 433 ILE A C 1
ATOM 3442 O O . ILE A 1 433 ? -8.598 -9.658 41.288 1.00 84.06 433 ILE A O 1
ATOM 3446 N N . ASP A 1 434 ? -7.936 -9.133 43.369 1.00 84.56 434 ASP A N 1
ATOM 3447 C CA . ASP A 1 434 ? -8.991 -9.899 44.041 1.00 84.56 434 ASP A CA 1
ATOM 3448 C C . ASP A 1 434 ? -10.342 -9.187 43.875 1.00 84.56 434 ASP A C 1
ATOM 3450 O O . ASP A 1 434 ? -11.366 -9.821 43.589 1.00 84.56 434 ASP A O 1
ATOM 3454 N N . GLU A 1 435 ? -10.346 -7.858 44.015 1.00 85.50 435 GLU A N 1
ATOM 3455 C CA . GLU A 1 435 ? -11.531 -7.031 43.787 1.00 85.50 435 GLU A CA 1
ATOM 3456 C C . GLU A 1 435 ? -11.965 -7.080 42.320 1.00 85.50 435 GLU A C 1
ATOM 3458 O O . GLU A 1 435 ? -13.137 -7.335 42.021 1.00 85.50 435 GLU A O 1
ATOM 3463 N N . PHE A 1 436 ? -11.003 -6.970 41.404 1.00 83.88 436 PHE A N 1
ATOM 3464 C CA . PHE A 1 436 ? -11.235 -7.096 39.973 1.00 83.88 436 PHE A CA 1
ATOM 3465 C C . PHE A 1 436 ? -11.818 -8.468 39.600 1.00 83.88 436 PHE A C 1
ATOM 3467 O O . PHE A 1 436 ? -12.818 -8.564 38.882 1.00 83.88 436 PHE A O 1
ATOM 3474 N N . GLU A 1 437 ? -11.247 -9.563 40.115 1.00 82.56 437 GLU A N 1
ATOM 3475 C CA . GLU A 1 437 ? -11.762 -10.914 39.872 1.00 82.56 437 GLU A CA 1
ATOM 3476 C C . GLU A 1 437 ? -13.182 -11.109 40.411 1.00 82.56 437 GLU A C 1
ATOM 3478 O O . GLU A 1 437 ? -13.989 -11.785 39.754 1.00 82.56 437 GLU A O 1
ATOM 3483 N N . SER A 1 438 ? -13.479 -10.519 41.573 1.00 85.44 438 SER A N 1
ATOM 3484 C CA . SER A 1 438 ? -14.805 -10.514 42.189 1.00 85.44 438 SER A CA 1
ATOM 3485 C C . SER A 1 438 ? -15.812 -9.746 41.333 1.00 85.44 438 SER A C 1
ATOM 3487 O O . SER A 1 438 ? -16.863 -10.301 41.003 1.00 85.44 438 SER A O 1
ATOM 3489 N N . LEU A 1 439 ? -15.480 -8.523 40.900 1.00 84.69 439 LEU A N 1
ATOM 3490 C CA . LEU A 1 439 ? -16.314 -7.702 40.016 1.00 84.69 439 LEU A CA 1
ATOM 3491 C C . LEU A 1 439 ? -16.664 -8.473 38.741 1.00 84.69 439 LEU A C 1
ATOM 3493 O O . LEU A 1 439 ? -17.837 -8.711 38.446 1.00 84.69 439 LEU A O 1
ATOM 3497 N N . LEU A 1 440 ? -15.649 -8.978 38.039 1.00 80.25 440 LEU A N 1
ATOM 3498 C CA . LEU A 1 440 ? -15.850 -9.765 36.825 1.00 80.25 440 LEU A CA 1
ATOM 3499 C C . LEU A 1 440 ? -16.523 -11.122 37.092 1.00 80.25 440 LEU A C 1
ATOM 3501 O O . LEU A 1 440 ? -16.919 -11.821 36.161 1.00 80.25 440 LEU A O 1
ATOM 3505 N N . GLY A 1 441 ? -16.523 -11.605 38.336 1.00 72.75 441 GLY A N 1
ATOM 3506 C CA . GLY A 1 441 ? -17.138 -12.874 38.735 1.00 72.75 441 GLY A CA 1
ATOM 3507 C C . GLY A 1 441 ? -18.653 -12.763 38.864 1.00 72.75 441 GLY A C 1
ATOM 3508 O O . GLY A 1 441 ? -19.350 -13.771 38.801 1.00 72.75 441 GLY A O 1
ATOM 3509 N N . THR A 1 442 ? -19.158 -11.539 39.012 1.00 72.75 442 THR A N 1
ATOM 3510 C CA . THR A 1 442 ? -20.594 -11.241 39.054 1.00 72.75 442 THR A CA 1
ATOM 3511 C C . THR A 1 442 ? -21.218 -11.036 37.673 1.00 72.75 442 THR A C 1
ATOM 3513 O O . THR A 1 442 ? -22.443 -10.993 37.555 1.00 72.75 442 THR A O 1
ATOM 3516 N N . THR A 1 443 ? -20.407 -10.945 36.615 1.00 68.62 443 THR A N 1
ATOM 3517 C CA . THR A 1 443 ? -20.862 -10.707 35.243 1.00 68.62 443 THR A CA 1
ATOM 3518 C C . THR A 1 443 ? -20.928 -12.013 34.446 1.00 68.62 443 THR A C 1
ATOM 3520 O O . THR A 1 443 ? -19.982 -12.422 33.778 1.00 68.62 443 THR A O 1
ATOM 3523 N N . ASP A 1 444 ? -22.094 -12.670 34.484 1.00 58.88 444 ASP A N 1
ATOM 3524 C CA . ASP A 1 444 ? -22.334 -14.021 33.934 1.00 58.88 444 ASP A CA 1
ATOM 3525 C C . ASP A 1 444 ? -22.009 -14.210 32.429 1.00 58.88 444 ASP A C 1
ATOM 3527 O O . ASP A 1 444 ? -21.893 -15.347 31.968 1.00 58.88 444 ASP A O 1
ATOM 3531 N N . ASN A 1 445 ? -21.853 -13.130 31.651 1.00 60.19 445 ASN A N 1
ATOM 3532 C CA . ASN A 1 445 ? -21.684 -13.173 30.189 1.00 60.19 445 ASN A CA 1
ATOM 3533 C C . ASN A 1 445 ? -20.311 -12.692 29.681 1.00 60.19 445 ASN A C 1
ATOM 3535 O O . ASN A 1 445 ? -20.113 -12.629 28.467 1.00 60.19 445 ASN A O 1
ATOM 3539 N N . LEU A 1 446 ? -19.368 -12.355 30.566 1.00 71.81 446 LEU A N 1
ATOM 3540 C CA . LEU A 1 446 ? -18.107 -11.737 30.156 1.00 71.81 446 LEU A CA 1
ATOM 3541 C C . LEU A 1 446 ? -17.013 -12.780 29.863 1.00 71.81 446 LEU A C 1
ATOM 3543 O O . LEU A 1 446 ? -16.568 -13.526 30.739 1.00 71.81 446 LEU A O 1
ATOM 3547 N N . CYS A 1 447 ? -16.533 -12.816 28.621 1.00 62.81 447 CYS A N 1
ATOM 3548 C CA . CYS A 1 447 ? -15.359 -13.580 28.221 1.00 62.81 447 CYS A CA 1
ATOM 3549 C C . CYS A 1 447 ? -14.087 -12.806 28.589 1.00 62.81 447 CYS A C 1
ATOM 3551 O O . CYS A 1 447 ? -13.835 -11.721 28.064 1.00 62.81 447 CYS A O 1
ATOM 3553 N N . ARG A 1 448 ? -13.274 -13.388 29.478 1.00 61.69 448 ARG A N 1
ATOM 3554 C CA . ARG A 1 448 ? -11.999 -12.807 29.915 1.00 61.69 448 ARG A CA 1
ATOM 3555 C C . ARG A 1 448 ? -10.863 -13.269 29.007 1.00 61.69 448 ARG A C 1
ATOM 3557 O O . ARG A 1 448 ? -10.624 -14.475 28.883 1.00 61.69 448 ARG A O 1
ATOM 3564 N N . LYS A 1 449 ? -10.124 -12.325 28.432 1.00 53.25 449 LYS A N 1
ATOM 3565 C CA . LYS A 1 449 ? -8.787 -12.562 27.883 1.00 53.25 449 LYS A CA 1
ATOM 3566 C C . LYS A 1 449 ? -7.850 -11.549 28.524 1.00 53.25 449 LYS A C 1
ATOM 3568 O O . LYS A 1 449 ? -8.061 -10.357 28.408 1.00 53.25 449 LYS A O 1
ATOM 3573 N N . SER A 1 450 ? -6.872 -12.050 29.264 1.00 50.69 450 SER A N 1
ATOM 3574 C CA . SER A 1 450 ? -5.757 -11.254 29.765 1.00 50.69 450 SER A CA 1
ATOM 3575 C C . SER A 1 450 ? -4.504 -11.813 29.106 1.00 50.69 450 SER A C 1
ATOM 3577 O O . SER A 1 450 ? -4.268 -13.028 29.130 1.00 50.69 450 SER A O 1
ATOM 3579 N N . THR A 1 451 ? -3.763 -10.944 28.424 1.00 45.44 451 THR A N 1
ATOM 3580 C CA . THR A 1 451 ? -2.484 -11.271 27.781 1.00 45.44 451 THR A CA 1
ATOM 3581 C C . THR A 1 451 ? -1.296 -10.983 28.700 1.00 45.44 451 THR A C 1
ATOM 3583 O O . THR A 1 451 ? -0.225 -11.560 28.491 1.00 45.44 451 THR A O 1
ATOM 3586 N N . SER A 1 452 ? -1.484 -10.177 29.752 1.00 40.81 452 SER A N 1
ATOM 3587 C CA . SER A 1 452 ? -0.486 -9.915 30.790 1.00 40.81 452 SER A CA 1
ATOM 3588 C C . SER A 1 452 ? -0.471 -11.029 31.849 1.00 40.81 452 SER A C 1
ATOM 3590 O O . SER A 1 452 ? -1.502 -11.494 32.330 1.00 40.81 452 SER A O 1
ATOM 3592 N N . ARG A 1 453 ? 0.732 -11.511 32.174 1.00 31.16 453 ARG A N 1
ATOM 3593 C CA . ARG A 1 453 ? 0.998 -12.465 33.260 1.00 31.16 453 ARG A CA 1
ATOM 3594 C C . ARG A 1 453 ? 1.527 -11.763 34.492 1.00 31.16 453 ARG A C 1
ATOM 3596 O O . ARG A 1 453 ? 2.343 -10.835 34.296 1.00 31.16 453 ARG A O 1
#

Secondary structure (DSSP, 8-state):
-------EEEEEEESSHHHHHHHHHHHHTTTTEEEEEEEEESSS-SS--HHHHHTSTT-PEEEEEEEE-TTTS-HHHHHHHHHHSS-TTSTTEETTEESGGG-EEEEESSHHHHHHHHHHHHHHIIIIIGGGT-----EEEE---EEEPPTTTTTHHHH-TTTTTTTTHHHHH-TT--EEEEEEPP---SSS----HHHH-GGGG--SS-SEEEEEEE-----HHHHHHHHHHHHH-TT--EEEEEEE--S--S----SHHHHHHH-TT---TT--EEEEEEEEES-HHHHHH-TT-HHHHHHHH-TT--EEEEEE-TTSPP-----HHHHHHHSTT--EEEEEGGGHHHHHHSGGGGT-SEEEEE-GGG-SS-SSHHHHHH--TTSSTT--EEEEE--SS---EE-HHHHHHHHHH-TT--EEEEESEES-HHHHHHHTTS-TTPEEEE---

Mean predicted aligned error: 15.61 Å